Protein AF-A0A7C2GEQ8-F1 (afdb_monomer_lite)

Structure (mmCIF, N/CA/C/O backbone):
data_AF-A0A7C2GEQ8-F1
#
_entry.id   AF-A0A7C2GEQ8-F1
#
loop_
_atom_site.group_PDB
_atom_site.id
_atom_site.type_symbol
_atom_site.label_atom_id
_atom_site.label_alt_id
_atom_site.label_comp_id
_atom_site.label_asym_id
_atom_site.label_entity_id
_atom_site.label_seq_id
_atom_site.pdbx_PDB_ins_code
_atom_site.Cartn_x
_atom_site.Cartn_y
_atom_site.Cartn_z
_atom_site.occupancy
_atom_site.B_iso_or_equiv
_atom_site.auth_seq_id
_atom_site.auth_comp_id
_atom_site.auth_asym_id
_atom_site.auth_atom_id
_atom_site.pdbx_PDB_model_num
ATOM 1 N N . SER A 1 1 ? -6.377 5.527 56.719 1.00 29.73 1 SER A N 1
ATOM 2 C CA . SER A 1 1 ? -6.285 4.102 56.349 1.00 29.73 1 SER A CA 1
ATOM 3 C C . SER A 1 1 ? -7.324 3.846 55.276 1.00 29.73 1 SER A C 1
ATOM 5 O O . SER A 1 1 ? -8.479 4.197 55.470 1.00 29.73 1 SER A O 1
ATOM 7 N N . VAL A 1 2 ? -6.921 3.350 54.106 1.00 28.19 2 VAL A N 1
ATOM 8 C CA . VAL A 1 2 ? -7.856 3.109 52.996 1.00 28.19 2 VAL A CA 1
ATOM 9 C C . VAL A 1 2 ? -8.656 1.853 53.342 1.00 28.19 2 VAL A C 1
ATOM 11 O O . VAL A 1 2 ? -8.128 0.747 53.264 1.00 28.19 2 VAL A O 1
ATOM 14 N N . GLN A 1 3 ? -9.886 2.026 53.834 1.00 34.47 3 GLN A N 1
ATOM 15 C CA . GLN A 1 3 ? -10.832 0.924 54.009 1.00 34.47 3 GLN A CA 1
ATOM 16 C C . GLN A 1 3 ? -11.171 0.387 52.615 1.00 34.47 3 GLN A C 1
ATOM 18 O O . GLN A 1 3 ? -11.812 1.074 51.825 1.00 34.47 3 GLN A O 1
ATOM 23 N N . GLY A 1 4 ? -10.653 -0.797 52.286 1.00 43.59 4 GLY A N 1
ATOM 24 C CA . GLY A 1 4 ? -10.960 -1.487 51.037 1.00 43.59 4 GLY A CA 1
ATOM 25 C C . GLY A 1 4 ? -12.415 -1.964 50.978 1.00 43.59 4 GLY A C 1
ATOM 26 O O . GLY A 1 4 ? -13.119 -1.974 51.988 1.00 43.59 4 GLY A O 1
ATOM 27 N N . SER A 1 5 ? -12.841 -2.360 49.774 1.00 54.19 5 SER A N 1
ATOM 28 C CA . SER A 1 5 ? -14.108 -3.058 49.486 1.00 54.19 5 SER A CA 1
ATOM 29 C C . SER A 1 5 ? -14.423 -4.129 50.542 1.00 54.19 5 SER A C 1
ATOM 31 O O . SER A 1 5 ? -13.513 -4.765 51.067 1.00 54.19 5 SER A O 1
ATOM 33 N N . ILE A 1 6 ? -15.700 -4.420 50.823 1.00 53.69 6 ILE A N 1
ATOM 34 C CA . ILE A 1 6 ? -16.079 -5.515 51.745 1.00 53.69 6 ILE A CA 1
ATOM 35 C C . ILE A 1 6 ? -15.462 -6.871 51.330 1.00 53.69 6 ILE A C 1
ATOM 37 O O . ILE A 1 6 ? -15.249 -7.745 52.166 1.00 53.69 6 ILE A O 1
ATOM 41 N N . LEU A 1 7 ? -15.087 -7.016 50.051 1.00 53.94 7 LEU A N 1
ATOM 42 C CA . LEU A 1 7 ? -14.403 -8.181 49.482 1.00 53.94 7 LEU A CA 1
ATOM 43 C C . LEU A 1 7 ? -12.865 -8.128 49.599 1.00 53.94 7 LEU A C 1
ATOM 45 O O . LEU A 1 7 ? -12.182 -9.035 49.117 1.00 53.94 7 LEU A O 1
ATOM 49 N N . SER A 1 8 ? -12.278 -7.092 50.209 1.00 49.22 8 SER A N 1
ATOM 50 C CA . SER A 1 8 ? -10.845 -7.047 50.545 1.00 49.22 8 SER A CA 1
ATOM 51 C C . SER A 1 8 ? -10.506 -7.855 51.803 1.00 49.22 8 SER A C 1
ATOM 53 O O . SER A 1 8 ? -9.335 -8.122 52.052 1.00 49.22 8 SER A O 1
ATOM 55 N N . GLY A 1 9 ? -11.519 -8.264 52.577 1.00 44.94 9 GLY A N 1
ATOM 56 C CA . GLY A 1 9 ? -11.391 -9.093 53.780 1.00 44.94 9 GLY A CA 1
ATOM 57 C C . GLY A 1 9 ? -11.505 -10.606 53.550 1.00 44.94 9 GLY A C 1
ATOM 58 O O . GLY A 1 9 ? -11.618 -11.342 54.525 1.00 44.94 9 GLY A O 1
ATOM 59 N N . ILE A 1 10 ? -11.510 -11.085 52.297 1.00 48.72 10 ILE A N 1
ATOM 60 C CA . ILE A 1 10 ? -11.535 -12.528 51.990 1.00 48.72 10 ILE A CA 1
ATOM 61 C C . ILE A 1 10 ? -10.206 -13.145 52.438 1.00 48.72 10 ILE A C 1
ATOM 63 O O . ILE A 1 10 ? -9.141 -12.776 51.923 1.00 48.72 10 ILE A O 1
ATOM 67 N N . SER A 1 11 ? -10.269 -14.076 53.396 1.00 41.53 11 SER A N 1
ATOM 68 C CA . SER A 1 11 ? -9.083 -14.756 53.910 1.00 41.53 11 SER A CA 1
ATOM 69 C C . SER A 1 11 ? -8.401 -15.562 52.791 1.00 41.53 11 SER A C 1
ATOM 71 O O . SER A 1 11 ? -9.072 -16.008 51.858 1.00 41.53 11 SER A O 1
ATOM 73 N N . PRO A 1 12 ? -7.074 -15.778 52.840 1.00 40.84 12 PRO A N 1
ATOM 74 C CA . PRO A 1 12 ? -6.384 -16.612 51.856 1.00 40.84 12 PRO A CA 1
ATOM 75 C C . PRO A 1 12 ? -6.980 -18.021 51.699 1.00 40.84 12 PRO A C 1
ATOM 77 O O . PRO A 1 12 ? -6.939 -18.553 50.598 1.00 40.84 12 PRO A O 1
ATOM 80 N N . ALA A 1 13 ? -7.580 -18.586 52.755 1.00 39.84 13 ALA A N 1
ATOM 81 C CA . ALA A 1 13 ? -8.207 -19.910 52.740 1.00 39.84 13 ALA A CA 1
ATOM 82 C C . ALA A 1 13 ? -9.566 -19.946 52.007 1.00 39.84 13 ALA A C 1
ATOM 84 O O . ALA A 1 13 ? -9.970 -20.993 51.513 1.00 39.84 13 ALA A O 1
ATOM 85 N N . ASP A 1 14 ? -10.255 -18.806 51.884 1.00 45.28 14 ASP A N 1
ATOM 86 C CA . ASP A 1 14 ? -11.559 -18.705 51.210 1.00 45.28 14 ASP A CA 1
ATOM 87 C C . ASP A 1 14 ? -11.434 -18.441 49.695 1.00 45.28 14 ASP A C 1
ATOM 89 O O . ASP A 1 14 ? -12.425 -18.490 48.960 1.00 45.28 14 ASP A O 1
ATOM 93 N N . ARG A 1 15 ? -10.217 -18.158 49.201 1.00 46.97 15 ARG A N 1
ATOM 94 C CA . ARG A 1 15 ? -9.943 -17.864 47.781 1.00 46.97 15 ARG A CA 1
ATOM 95 C C . ARG A 1 15 ? -10.034 -19.089 46.870 1.00 46.97 15 ARG A C 1
ATOM 97 O O . ARG A 1 15 ? -10.269 -18.915 45.679 1.00 46.97 15 ARG A O 1
ATOM 104 N N . ASP A 1 16 ? -9.916 -20.295 47.421 1.00 44.22 16 ASP A N 1
ATOM 105 C CA . ASP A 1 16 ? -9.992 -21.544 46.651 1.00 44.22 16 ASP A CA 1
ATOM 106 C C . ASP A 1 16 ? -11.437 -21.947 46.302 1.00 44.22 16 ASP A C 1
ATOM 108 O O . ASP A 1 16 ? -11.655 -22.785 45.427 1.00 44.22 16 ASP A O 1
ATOM 112 N N . VAL A 1 17 ? -12.442 -21.326 46.938 1.00 54.03 17 VAL A N 1
ATOM 113 C CA . VAL A 1 17 ? -13.866 -21.684 46.770 1.00 54.03 17 VAL A CA 1
ATOM 114 C C . VAL A 1 17 ? -14.716 -20.550 46.176 1.00 54.03 17 VAL A C 1
ATOM 116 O O . VAL A 1 17 ? -15.858 -20.764 45.761 1.00 54.03 17 VAL A O 1
ATOM 119 N N . VAL A 1 18 ? -14.152 -19.341 46.069 1.00 59.91 18 VAL A N 1
ATOM 120 C CA . VAL A 1 18 ? -14.838 -18.130 45.599 1.00 59.91 18 VAL A CA 1
ATOM 121 C C . VAL A 1 18 ? -14.110 -17.540 44.400 1.00 59.91 18 VAL A C 1
ATOM 123 O O . VAL A 1 18 ? -12.957 -17.120 44.493 1.00 59.91 18 VAL A O 1
ATOM 126 N N . LYS A 1 19 ? -14.808 -17.417 43.269 1.00 66.06 19 LYS A N 1
ATOM 127 C CA . LYS A 1 19 ? -14.263 -16.737 42.094 1.00 66.06 19 LYS A CA 1
ATOM 128 C C . LYS A 1 19 ? -14.512 -15.236 42.213 1.00 66.06 19 LYS A C 1
ATOM 130 O O . LYS A 1 19 ? -15.617 -14.766 41.942 1.00 66.06 19 LYS A O 1
ATOM 135 N N . LYS A 1 20 ? -13.482 -14.484 42.612 1.00 70.31 20 LYS A N 1
ATOM 136 C CA . LYS A 1 20 ? -13.493 -13.015 42.566 1.00 70.31 20 LYS A CA 1
ATOM 137 C C . LYS A 1 20 ? -13.178 -12.532 41.149 1.00 70.31 20 LYS A C 1
ATOM 139 O O . LYS A 1 20 ? -12.241 -13.017 40.519 1.00 70.31 20 LYS A O 1
ATOM 144 N N . SER A 1 21 ? -13.935 -11.562 40.658 1.00 70.75 21 SER A N 1
ATOM 145 C CA . SER A 1 21 ? -13.639 -10.844 39.417 1.00 70.75 21 SER A CA 1
ATOM 146 C C . SER A 1 21 ? -14.002 -9.367 39.551 1.00 70.75 21 SER A C 1
ATOM 148 O O . SER A 1 21 ? -14.663 -8.965 40.505 1.00 70.75 21 SER A O 1
ATOM 150 N N . VAL A 1 22 ? -13.513 -8.548 38.629 1.00 75.19 22 VAL A N 1
ATOM 151 C CA . VAL A 1 22 ? -13.848 -7.124 38.537 1.00 75.19 22 VAL A CA 1
ATOM 152 C C . VAL A 1 22 ? -14.702 -6.948 37.293 1.00 75.19 22 VAL A C 1
ATOM 154 O O . VAL A 1 22 ? -14.373 -7.514 36.251 1.00 75.19 22 VAL A O 1
ATOM 157 N N . LEU A 1 23 ? -15.796 -6.198 37.406 1.00 74.50 23 LEU A N 1
ATOM 158 C CA . LEU A 1 23 ? -16.618 -5.838 36.255 1.00 74.50 23 LEU A CA 1
ATOM 159 C C . LEU A 1 23 ? -16.119 -4.506 35.699 1.00 74.50 23 LEU A C 1
ATOM 161 O O . LEU A 1 23 ? -16.121 -3.496 36.400 1.00 74.50 23 LEU A O 1
ATOM 165 N N . SER A 1 24 ? -15.691 -4.515 34.441 1.00 68.62 24 SER A N 1
ATOM 166 C CA . SER A 1 24 ? -15.077 -3.362 33.771 1.00 68.62 24 SER A CA 1
ATOM 167 C C . SER A 1 24 ? -15.992 -2.677 32.756 1.00 68.62 24 SER A C 1
ATOM 169 O O . SER A 1 24 ? -15.616 -1.653 32.190 1.00 68.62 24 SER A O 1
ATOM 171 N N . SER A 1 25 ? -17.187 -3.220 32.515 1.00 67.00 25 SER A N 1
ATOM 172 C CA . SER A 1 25 ? -18.127 -2.718 31.511 1.00 67.00 25 SER A CA 1
ATOM 173 C C . SER A 1 25 ? -19.583 -3.098 31.823 1.00 67.00 25 SER A C 1
ATOM 175 O O . SER A 1 25 ? -19.855 -4.038 32.576 1.00 67.00 25 SER A O 1
ATOM 177 N N . LEU A 1 26 ? -20.541 -2.425 31.164 1.00 71.62 26 LEU A N 1
ATOM 178 C CA . LEU A 1 26 ? -21.963 -2.816 31.187 1.00 71.62 26 LEU A CA 1
ATOM 179 C C . LEU A 1 26 ? -22.174 -4.241 30.659 1.00 71.62 26 LEU A C 1
ATOM 181 O O . LEU A 1 26 ? -23.089 -4.946 31.081 1.00 71.62 26 LEU A O 1
ATOM 185 N N . ALA A 1 27 ? -21.324 -4.676 29.736 1.00 68.62 27 ALA A N 1
ATOM 186 C CA . ALA A 1 27 ? -21.343 -6.021 29.193 1.00 68.62 27 ALA A CA 1
ATOM 187 C C . ALA A 1 27 ? -20.968 -7.082 30.219 1.00 68.62 27 ALA A C 1
ATOM 189 O O . ALA A 1 27 ? -21.652 -8.102 30.325 1.00 68.62 27 ALA A O 1
ATOM 190 N N . ASP A 1 28 ? -19.913 -6.822 30.992 1.00 75.44 28 ASP A N 1
ATOM 191 C CA . ASP A 1 28 ? -19.475 -7.698 32.073 1.00 75.44 28 ASP A CA 1
ATOM 192 C C . ASP A 1 28 ? -20.583 -7.823 33.118 1.00 75.44 28 ASP A C 1
ATOM 194 O O . ASP A 1 28 ? -20.906 -8.933 33.540 1.00 75.44 28 ASP A O 1
ATOM 198 N N . LEU A 1 29 ? -21.226 -6.702 33.470 1.00 81.00 29 LEU A N 1
ATOM 199 C CA . LEU A 1 29 ? -22.374 -6.673 34.375 1.00 81.00 29 LEU A CA 1
ATOM 200 C C . LEU A 1 29 ? -23.554 -7.498 33.843 1.00 81.00 29 LEU A C 1
ATOM 202 O O . LEU A 1 29 ? -24.076 -8.363 34.546 1.00 81.00 29 LEU A O 1
ATOM 206 N N . ARG A 1 30 ? -23.965 -7.277 32.591 1.00 80.94 30 ARG A N 1
ATOM 207 C CA . ARG A 1 30 ? -25.081 -8.012 31.970 1.00 80.94 30 ARG A CA 1
ATOM 208 C C . ARG A 1 30 ? -24.780 -9.500 31.839 1.00 80.94 30 ARG A C 1
ATOM 210 O O . ARG A 1 30 ? -25.666 -10.329 32.055 1.00 80.94 30 ARG A O 1
ATOM 217 N N . SER A 1 31 ? -23.536 -9.846 31.518 1.00 81.25 31 SER A N 1
ATOM 218 C CA . SER A 1 31 ? -23.056 -11.228 31.465 1.00 81.25 31 SER A CA 1
ATOM 219 C C . SER A 1 31 ? -23.041 -11.863 32.851 1.00 81.25 31 SER A C 1
ATOM 221 O O . SER A 1 31 ? -23.440 -13.014 32.999 1.00 81.25 31 SER A O 1
ATOM 223 N N . PHE A 1 32 ? -22.631 -11.115 33.875 1.00 84.75 32 PHE A N 1
ATOM 224 C CA . PHE A 1 32 ? -22.693 -11.542 35.267 1.00 84.75 32 PHE A CA 1
ATOM 225 C C . PHE A 1 32 ? -24.140 -11.809 35.708 1.00 84.75 32 PHE A C 1
ATOM 227 O O . PHE A 1 32 ? -24.411 -12.894 36.219 1.00 84.75 32 PHE A O 1
ATOM 234 N N . TYR A 1 33 ? -25.088 -10.907 35.427 1.00 86.62 33 TYR A N 1
ATOM 235 C CA . TYR A 1 33 ? -26.518 -11.118 35.708 1.00 86.62 33 TYR A CA 1
ATOM 236 C C . TYR A 1 33 ? -27.096 -12.324 34.965 1.00 86.62 33 TYR A C 1
ATOM 238 O O . TYR A 1 33 ? -27.799 -13.139 35.563 1.00 86.62 33 TYR A O 1
ATOM 246 N N . ALA A 1 34 ? -26.744 -12.502 33.688 1.00 81.19 34 ALA A N 1
ATOM 247 C CA . ALA A 1 34 ? -27.205 -13.628 32.877 1.00 81.19 34 ALA A CA 1
ATOM 248 C C . ALA A 1 34 ? -26.836 -15.004 33.457 1.00 81.19 34 ALA A C 1
ATOM 250 O O . ALA A 1 34 ? -27.549 -15.973 33.199 1.00 81.19 34 ALA A O 1
ATOM 251 N N . ARG A 1 35 ? -25.730 -15.095 34.209 1.00 81.62 35 ARG A N 1
ATOM 252 C CA . ARG A 1 35 ? -25.275 -16.340 34.843 1.00 81.62 35 ARG A CA 1
ATOM 253 C C . ARG A 1 35 ? -25.973 -16.645 36.167 1.00 81.62 35 ARG A C 1
ATOM 255 O O . ARG A 1 35 ? -25.896 -17.782 36.623 1.00 81.62 35 ARG A O 1
ATOM 262 N N . GLN A 1 36 ? -26.644 -15.668 36.777 1.00 84.06 36 GLN A N 1
ATOM 263 C CA . GLN A 1 36 ? -27.324 -15.889 38.052 1.00 84.06 36 GLN A CA 1
ATOM 264 C C . GLN A 1 36 ? -28.613 -16.700 37.849 1.00 84.06 36 GLN A C 1
ATOM 266 O O . GLN A 1 36 ? -29.281 -16.541 36.820 1.00 84.06 36 GLN A O 1
ATOM 271 N N . PRO A 1 37 ? -29.018 -17.545 38.814 1.00 81.19 37 PRO A N 1
ATOM 272 C CA . PRO A 1 37 ? -30.235 -18.343 38.686 1.00 81.19 37 PRO A CA 1
ATOM 273 C C . PRO A 1 37 ? -31.484 -17.484 38.433 1.00 81.19 37 PRO A C 1
ATOM 275 O O . PRO A 1 37 ? -31.629 -16.380 38.969 1.00 81.19 37 PRO A O 1
ATOM 278 N N . ARG A 1 38 ? -32.410 -17.975 37.603 1.00 85.00 38 ARG A N 1
ATOM 279 C CA . ARG A 1 38 ? -33.700 -17.298 37.382 1.00 85.00 38 ARG A CA 1
ATOM 280 C C . ARG A 1 38 ? -34.525 -17.305 38.669 1.00 85.00 38 ARG A C 1
ATOM 282 O O . ARG A 1 38 ? -34.469 -18.264 39.427 1.00 85.00 38 ARG A O 1
ATOM 289 N N . GLY A 1 39 ? -35.286 -16.241 38.909 1.00 84.12 39 GLY A N 1
ATOM 290 C CA . GLY A 1 39 ? -36.054 -16.041 40.141 1.00 84.12 39 GLY A CA 1
ATOM 291 C C . GLY A 1 39 ? -35.222 -15.585 41.345 1.00 84.12 39 GLY A C 1
ATOM 292 O O . GLY A 1 39 ? -35.777 -15.438 42.431 1.00 84.12 39 GLY A O 1
ATOM 293 N N . SER A 1 40 ? -33.917 -15.340 41.172 1.00 84.12 40 SER A N 1
ATOM 294 C CA . SER A 1 40 ? -33.049 -14.857 42.250 1.00 84.12 40 SER A CA 1
ATOM 295 C C . SER A 1 40 ? -33.494 -13.497 42.791 1.00 84.12 40 SER A C 1
ATOM 297 O O . SER A 1 40 ? -33.908 -12.626 42.030 1.00 84.12 40 SER A O 1
ATOM 299 N N . THR A 1 41 ? -33.364 -13.291 44.099 1.00 84.88 41 THR A N 1
ATOM 300 C CA . THR A 1 41 ? -33.661 -12.02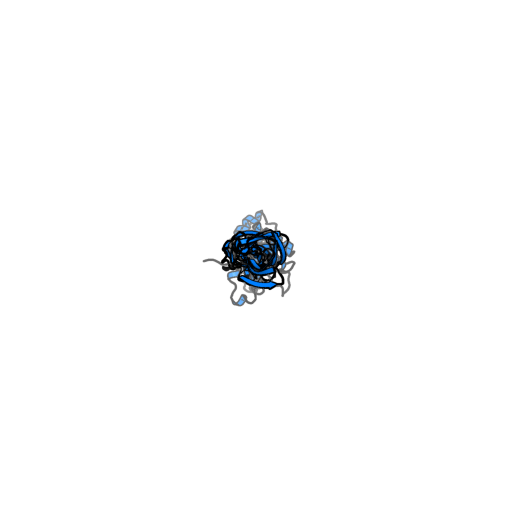0 44.766 1.00 84.88 41 THR A CA 1
ATOM 301 C C . THR A 1 41 ? -32.382 -11.213 44.984 1.00 84.88 41 THR A C 1
ATOM 303 O O . THR A 1 41 ? -31.436 -11.708 45.590 1.00 84.88 41 THR A O 1
ATOM 306 N N . LEU A 1 42 ? -32.354 -9.961 44.532 1.00 87.75 42 LEU A N 1
ATOM 307 C CA . LEU A 1 42 ? -31.216 -9.049 44.667 1.00 87.75 42 LEU A CA 1
ATOM 308 C C . LEU A 1 42 ? -31.445 -8.056 45.811 1.00 87.75 42 LEU A C 1
ATOM 310 O O . LEU A 1 42 ? -32.413 -7.301 45.803 1.00 87.75 42 LEU A O 1
ATOM 314 N N . TRP A 1 43 ? -30.540 -8.032 46.782 1.00 87.12 43 TRP A N 1
ATOM 315 C CA . TRP A 1 43 ? -30.560 -7.105 47.913 1.00 87.12 43 TRP A CA 1
ATOM 316 C C . TRP A 1 43 ? -29.434 -6.089 47.778 1.00 87.12 43 TRP A C 1
ATOM 318 O O . TRP A 1 43 ? -28.270 -6.474 47.790 1.00 87.12 43 TRP A O 1
ATOM 328 N N . PHE A 1 44 ? -29.769 -4.806 47.683 1.00 88.69 44 PHE A N 1
ATOM 329 C CA . PHE A 1 44 ? -28.808 -3.704 47.684 1.00 88.69 44 PHE A CA 1
ATOM 330 C C . PHE A 1 44 ? -28.652 -3.123 49.087 1.00 88.69 44 PHE A C 1
ATOM 332 O O . PHE A 1 44 ? -29.642 -2.731 49.698 1.00 88.69 44 PHE A O 1
ATOM 339 N N . PHE A 1 45 ? -27.415 -2.999 49.558 1.00 87.12 45 PHE A N 1
ATOM 340 C CA . PHE A 1 45 ? -27.038 -2.320 50.795 1.00 87.12 45 PHE A CA 1
ATOM 341 C C . PHE A 1 45 ? -26.255 -1.069 50.417 1.00 87.12 45 PHE A C 1
ATOM 343 O O . PHE A 1 45 ? -25.079 -1.138 50.053 1.00 87.12 45 PHE A O 1
ATOM 350 N N . VAL A 1 46 ? -26.940 0.071 50.433 1.00 88.12 46 VAL A N 1
ATOM 351 C CA . VAL A 1 46 ? -26.445 1.325 49.855 1.00 88.12 46 VAL A CA 1
ATOM 352 C C . VAL A 1 46 ? -26.697 2.501 50.806 1.00 88.12 46 VAL A C 1
ATOM 354 O O . VAL A 1 46 ? -27.682 2.479 51.545 1.00 88.12 46 VAL A O 1
ATOM 357 N N . PRO A 1 47 ? -25.833 3.537 50.814 1.00 86.44 47 PRO A N 1
ATOM 358 C CA . PRO A 1 47 ? -26.074 4.770 51.573 1.00 86.44 47 PRO A CA 1
ATOM 359 C C . PRO A 1 47 ? -27.424 5.413 51.245 1.00 86.44 47 PRO A C 1
ATOM 361 O O . PRO A 1 47 ? -28.114 5.922 52.126 1.00 86.44 47 PRO A O 1
ATOM 364 N N . GLU A 1 48 ? -27.787 5.372 49.967 1.00 86.50 48 GLU A N 1
ATOM 365 C CA . GLU A 1 48 ? -29.025 5.882 49.398 1.00 86.50 48 GLU A CA 1
ATOM 366 C C . GLU A 1 48 ? -29.339 5.122 48.104 1.00 86.50 48 GLU A C 1
ATOM 368 O O . GLU A 1 48 ? -28.442 4.576 47.456 1.00 86.50 48 GLU A O 1
ATOM 373 N N . VAL A 1 49 ? -30.612 5.089 47.711 1.00 86.56 49 VAL A N 1
ATOM 374 C CA . VAL A 1 49 ? -31.038 4.495 46.440 1.00 86.56 49 VAL A CA 1
ATOM 375 C C . VAL A 1 49 ? -30.916 5.544 45.338 1.00 86.56 49 VAL A C 1
ATOM 377 O O . VAL A 1 49 ? -31.787 6.401 45.189 1.00 86.56 49 VAL A O 1
ATOM 380 N N . SER A 1 50 ? -29.837 5.473 44.557 1.00 78.31 50 SER A N 1
ATOM 381 C CA . SER A 1 50 ? -29.610 6.374 43.424 1.00 78.31 50 SER A CA 1
ATOM 382 C C . SER A 1 50 ? -30.393 5.937 42.177 1.00 78.31 50 SER A C 1
ATOM 384 O O . SER A 1 50 ? -30.864 4.800 42.074 1.00 78.31 50 SER A O 1
ATOM 386 N N . VAL A 1 51 ? -30.492 6.824 41.177 1.00 71.12 51 VAL A N 1
ATOM 387 C CA . VAL A 1 51 ? -31.042 6.490 39.844 1.00 71.12 51 VAL A CA 1
ATOM 388 C C . VAL A 1 51 ? -30.297 5.304 39.225 1.00 71.12 51 VAL A C 1
ATOM 390 O O . VAL A 1 51 ? -30.897 4.425 38.604 1.00 71.12 51 VAL A O 1
ATOM 393 N N . TRP A 1 52 ? -28.984 5.246 39.436 1.00 79.88 52 TRP A N 1
ATOM 394 C CA . TRP A 1 52 ? -28.149 4.155 38.962 1.00 79.88 52 TRP A CA 1
ATOM 395 C C . TRP A 1 52 ? -28.462 2.836 39.674 1.00 79.88 52 TRP A C 1
ATOM 397 O O . TRP A 1 52 ? -28.687 1.830 39.007 1.00 79.88 52 TRP A O 1
ATOM 407 N N . THR A 1 53 ? -28.587 2.839 41.004 1.00 80.62 53 THR A N 1
ATOM 408 C CA . THR A 1 53 ? -28.975 1.640 41.764 1.00 80.62 53 THR A CA 1
ATOM 409 C C . THR A 1 53 ? -30.340 1.109 41.311 1.00 80.62 53 THR A C 1
ATOM 411 O O . THR A 1 53 ? -30.519 -0.101 41.170 1.00 80.62 53 THR A O 1
ATOM 414 N N . GLN A 1 54 ? -31.297 1.995 41.007 1.00 78.56 54 GLN A N 1
ATOM 415 C CA . GLN A 1 54 ? -32.578 1.581 40.425 1.00 78.56 54 GLN A CA 1
ATOM 416 C C . GLN A 1 54 ? -32.425 0.986 39.021 1.00 78.56 54 GLN A C 1
ATOM 418 O O . GLN A 1 54 ? -33.084 -0.005 38.714 1.00 78.56 54 GLN A O 1
ATOM 423 N N . THR A 1 55 ? -31.542 1.546 38.191 1.00 78.12 55 THR A N 1
ATOM 424 C CA . THR A 1 55 ? -31.243 1.026 36.846 1.00 78.12 55 THR A CA 1
ATOM 425 C C . THR A 1 55 ? -30.674 -0.390 36.923 1.00 78.12 55 THR A C 1
ATOM 427 O O . THR A 1 55 ? -31.184 -1.290 36.260 1.00 78.12 55 THR A O 1
ATOM 430 N N . LEU A 1 56 ? -29.692 -0.623 37.802 1.00 86.44 56 LEU A N 1
ATOM 431 C CA . LEU A 1 56 ? -29.130 -1.952 38.065 1.00 86.44 56 LEU A CA 1
ATOM 432 C C . LEU A 1 56 ? -30.211 -2.954 38.485 1.00 86.44 56 LEU A C 1
ATOM 434 O O . LEU A 1 56 ? -30.268 -4.076 37.982 1.00 86.44 56 LEU A O 1
ATOM 438 N N . ALA A 1 57 ? -31.098 -2.538 39.389 1.00 86.88 57 ALA A N 1
ATOM 439 C CA . ALA A 1 57 ? -32.174 -3.385 39.876 1.00 86.88 57 ALA A CA 1
ATOM 440 C C . ALA A 1 57 ? -33.196 -3.737 38.781 1.00 86.88 57 ALA A C 1
ATOM 442 O O . ALA A 1 57 ? -33.647 -4.880 38.697 1.00 86.88 57 ALA A O 1
ATOM 443 N N . GLN A 1 58 ? -33.536 -2.774 37.920 1.00 84.81 58 GLN A N 1
ATOM 444 C CA . GLN A 1 58 ? -34.411 -2.989 36.767 1.00 84.81 58 GLN A CA 1
ATOM 445 C C . GLN A 1 58 ? -33.767 -3.916 35.731 1.00 84.81 58 GLN A C 1
ATOM 447 O O . GLN A 1 58 ? -34.435 -4.842 35.269 1.00 84.81 58 GLN A O 1
ATOM 452 N N . GLU A 1 59 ? -32.484 -3.722 35.404 1.00 85.25 59 GLU A N 1
ATOM 453 C CA . GLU A 1 59 ? -31.750 -4.613 34.495 1.00 85.25 59 GLU A CA 1
ATOM 454 C C . GLU A 1 59 ? -31.702 -6.046 35.043 1.00 85.25 59 GLU A C 1
ATOM 456 O O . GLU A 1 59 ? -31.996 -6.998 34.315 1.00 85.25 59 GLU A O 1
ATOM 461 N N . PHE A 1 60 ? -31.406 -6.213 36.336 1.00 88.81 60 PHE A N 1
ATOM 462 C CA . PHE A 1 60 ? -31.411 -7.524 36.981 1.00 88.81 60 PHE A CA 1
ATOM 463 C C . PHE A 1 60 ? -32.798 -8.174 36.945 1.00 88.81 60 PHE A C 1
ATOM 465 O O . PHE A 1 60 ? -32.934 -9.330 36.543 1.00 88.81 60 PHE A O 1
ATOM 472 N N . ARG A 1 61 ? -33.855 -7.434 37.303 1.00 87.44 61 ARG A N 1
ATOM 473 C CA . ARG A 1 61 ? -35.236 -7.932 37.244 1.00 87.44 61 ARG A CA 1
ATOM 474 C C . ARG A 1 61 ? -35.612 -8.358 35.826 1.00 87.44 61 ARG A C 1
ATOM 476 O O . ARG A 1 61 ? -36.160 -9.443 35.651 1.00 87.44 61 ARG A O 1
ATOM 483 N N . ALA A 1 62 ? -35.303 -7.540 34.821 1.00 84.00 62 ALA A N 1
ATOM 484 C CA . ALA A 1 62 ? -35.585 -7.853 33.423 1.00 84.00 62 ALA A CA 1
ATOM 485 C C . ALA A 1 62 ? -34.854 -9.122 32.958 1.00 84.00 62 ALA A C 1
ATOM 487 O O . ALA A 1 62 ? -35.389 -9.890 32.159 1.00 84.00 62 ALA A O 1
ATOM 488 N N . LYS A 1 63 ? -33.643 -9.366 33.473 1.00 83.88 63 LYS A N 1
ATOM 489 C CA . LYS A 1 63 ? -32.815 -10.507 33.077 1.00 83.88 63 LYS A CA 1
ATOM 490 C C . LYS A 1 63 ? -33.149 -11.800 33.823 1.00 83.88 63 LYS A C 1
ATOM 492 O O . LYS A 1 63 ? -33.157 -12.869 33.210 1.00 83.88 63 LYS A O 1
ATOM 497 N N . ASN A 1 64 ? -33.413 -11.714 35.124 1.00 85.00 64 ASN A N 1
ATOM 498 C CA . ASN A 1 64 ? -33.513 -12.867 36.018 1.00 85.00 64 ASN A CA 1
ATOM 499 C C . ASN A 1 64 ? -34.946 -13.140 36.494 1.00 85.00 64 ASN A C 1
ATOM 501 O O . ASN A 1 64 ? -35.221 -14.254 36.937 1.00 85.00 64 ASN A O 1
ATOM 505 N N . GLY A 1 65 ? -35.865 -12.176 36.386 1.00 82.19 65 GLY A N 1
ATOM 506 C CA . GLY A 1 65 ? -37.284 -12.334 36.726 1.00 82.19 65 GLY A CA 1
ATOM 507 C C . GLY A 1 65 ? -37.602 -12.415 38.224 1.00 82.19 65 GLY A C 1
ATOM 508 O O . GLY A 1 65 ? -38.732 -12.737 38.579 1.00 82.19 65 GLY A O 1
ATOM 509 N N . GLY A 1 66 ? -36.625 -12.170 39.104 1.00 81.19 66 GLY A N 1
ATOM 510 C CA . GLY A 1 66 ? -36.821 -12.172 40.557 1.00 81.19 66 GLY A CA 1
ATOM 511 C C . GLY A 1 66 ? -37.073 -10.784 41.153 1.00 81.19 66 GLY A C 1
ATOM 512 O O . GLY A 1 66 ? -37.349 -9.822 40.435 1.00 81.19 66 GLY A O 1
ATOM 513 N N . GLN A 1 67 ? -37.016 -10.687 42.483 1.00 85.38 67 GLN A N 1
ATOM 514 C CA . GLN A 1 67 ? -37.319 -9.458 43.226 1.00 85.38 67 GLN A CA 1
ATOM 515 C C . GLN A 1 67 ? -36.053 -8.673 43.585 1.00 85.38 67 GLN A C 1
ATOM 517 O O . GLN A 1 67 ? -35.004 -9.255 43.840 1.00 85.38 67 GLN A O 1
ATOM 522 N N . GLU A 1 68 ? -36.162 -7.353 43.679 1.00 89.06 68 GLU A N 1
ATOM 523 C CA . GLU A 1 68 ? -35.143 -6.481 44.255 1.00 89.06 68 GLU A CA 1
ATOM 524 C C . GLU A 1 68 ? -35.589 -5.904 45.602 1.00 89.06 68 GLU A C 1
ATOM 526 O O . GLU A 1 68 ? -36.767 -5.593 45.810 1.00 89.06 68 GLU A O 1
ATOM 531 N N . ARG A 1 69 ? -34.633 -5.728 46.511 1.00 89.25 69 ARG A N 1
ATOM 532 C CA . ARG A 1 69 ? -34.812 -5.101 47.821 1.00 89.25 69 ARG A CA 1
ATOM 533 C C . ARG A 1 69 ? -33.711 -4.069 48.038 1.00 89.25 69 ARG A C 1
ATOM 535 O O . ARG A 1 69 ? -32.567 -4.293 47.649 1.00 89.25 69 ARG A O 1
ATOM 542 N N . PHE A 1 70 ? -34.054 -2.957 48.674 1.00 90.69 70 PHE A N 1
ATOM 543 C CA . PHE A 1 70 ? -33.123 -1.882 49.003 1.00 90.69 70 PHE A CA 1
ATOM 544 C C . PHE A 1 70 ? -33.037 -1.727 50.513 1.00 90.69 70 PHE A C 1
ATOM 546 O O . PHE A 1 70 ? -34.059 -1.612 51.187 1.00 90.69 70 PHE A O 1
ATOM 553 N N . VAL A 1 71 ? -31.818 -1.707 51.032 1.00 88.69 71 VAL A N 1
ATOM 554 C CA . VAL A 1 71 ? -31.512 -1.546 52.445 1.00 88.69 71 VAL A CA 1
ATOM 555 C C . VAL A 1 71 ? -30.685 -0.280 52.614 1.00 88.69 71 VAL A C 1
ATOM 557 O O . VAL A 1 71 ? -29.583 -0.180 52.072 1.00 88.69 71 VAL A O 1
ATOM 560 N N . VAL A 1 72 ? -31.220 0.673 53.375 1.00 88.06 72 VAL A N 1
ATOM 561 C CA . VAL A 1 72 ? -30.588 1.972 53.648 1.00 88.06 72 VAL A CA 1
ATOM 562 C C . VAL A 1 72 ? -30.331 2.153 55.149 1.00 88.06 72 VAL A C 1
ATOM 564 O O . VAL A 1 72 ? -31.031 1.538 55.960 1.00 88.06 72 VAL A O 1
ATOM 567 N N . PRO A 1 73 ? -29.333 2.959 55.550 1.00 88.06 73 PRO A N 1
ATOM 568 C CA . PRO A 1 73 ? -29.084 3.273 56.956 1.00 88.06 73 PRO A CA 1
ATOM 569 C C . PRO A 1 73 ? -30.208 4.116 57.581 1.00 88.06 73 PRO A C 1
ATOM 571 O O . PRO A 1 73 ? -30.957 4.793 56.876 1.00 88.06 73 PRO A O 1
ATOM 574 N N . GLU A 1 74 ? -30.315 4.098 58.913 1.00 87.56 74 GLU A N 1
ATOM 575 C CA . GLU A 1 74 ? -31.339 4.809 59.694 1.00 87.56 74 GLU A CA 1
ATOM 576 C C . GLU A 1 74 ? -31.377 6.313 59.388 1.00 87.56 74 GLU A C 1
ATOM 578 O O . GLU A 1 74 ? -32.460 6.892 59.255 1.00 87.56 74 GLU A O 1
ATOM 583 N N . GLY A 1 75 ? -30.205 6.938 59.208 1.00 86.00 75 GLY A N 1
ATOM 584 C CA . GLY A 1 75 ? -30.098 8.354 58.858 1.00 86.00 75 GLY A CA 1
ATOM 585 C C . GLY A 1 75 ? -30.796 8.694 57.537 1.00 86.00 75 GLY A C 1
ATOM 586 O O . GLY A 1 75 ? -31.476 9.716 57.444 1.00 86.00 75 GLY A O 1
ATOM 587 N N . THR A 1 76 ? -30.704 7.803 56.546 1.00 87.62 76 THR A N 1
ATOM 588 C CA . THR A 1 76 ? -31.388 7.931 55.249 1.00 87.62 76 THR A CA 1
ATOM 589 C C . THR A 1 76 ? -32.855 7.497 55.342 1.00 87.62 76 THR A C 1
ATOM 591 O O . THR A 1 76 ? -33.731 8.119 54.746 1.00 87.62 76 THR A O 1
ATOM 594 N N . ALA A 1 77 ? -33.166 6.461 56.125 1.00 86.56 77 ALA A N 1
ATOM 595 C CA . ALA A 1 77 ? -34.521 5.922 56.256 1.00 86.56 77 ALA A CA 1
ATOM 596 C C . ALA A 1 77 ? -35.548 6.965 56.725 1.00 86.56 77 ALA A C 1
ATOM 598 O O . ALA A 1 77 ? -36.696 6.951 56.277 1.00 86.56 77 ALA A O 1
ATOM 599 N N . ARG A 1 78 ? -35.132 7.914 57.574 1.00 85.69 78 ARG A N 1
ATOM 600 C CA . ARG A 1 78 ? -36.005 8.988 58.070 1.00 85.69 78 ARG A CA 1
ATOM 601 C C . ARG A 1 78 ? -36.605 9.836 56.947 1.00 85.69 78 ARG A C 1
ATOM 603 O O . ARG A 1 78 ? -37.789 10.158 57.012 1.00 85.69 78 ARG A O 1
ATOM 610 N N . SER A 1 79 ? -35.826 10.180 55.918 1.00 85.25 79 SER A N 1
ATOM 611 C CA . SER A 1 79 ? -36.342 10.928 54.761 1.00 85.25 79 SER A CA 1
ATOM 612 C C . SER A 1 79 ? -37.174 10.045 53.826 1.00 85.25 79 SER A C 1
ATOM 614 O O . SER A 1 79 ? -38.023 10.547 53.094 1.00 85.25 79 SER A O 1
ATOM 616 N N . TYR A 1 80 ? -36.985 8.725 53.878 1.00 88.00 80 TYR A N 1
ATOM 617 C CA . TYR A 1 80 ? -37.706 7.766 53.041 1.00 88.00 80 TYR A CA 1
ATOM 618 C C . TYR A 1 80 ? -39.095 7.423 53.600 1.00 88.00 80 TYR A C 1
ATOM 620 O O . TYR A 1 80 ? -39.946 6.965 52.840 1.00 88.00 80 TYR A O 1
ATOM 628 N N . CYS A 1 81 ? -39.378 7.690 54.882 1.00 86.50 81 CYS A N 1
ATOM 629 C CA . CYS A 1 81 ? -40.702 7.464 55.477 1.00 86.50 81 CYS A CA 1
ATOM 630 C C . CYS A 1 81 ? -41.839 8.236 54.782 1.00 86.50 81 CYS A C 1
ATOM 632 O O . CYS A 1 81 ? -42.961 7.741 54.722 1.00 86.50 81 CYS A O 1
ATOM 634 N N . SER A 1 82 ? -41.580 9.415 54.215 1.00 82.69 82 SER A N 1
ATOM 635 C CA . SER A 1 82 ? -42.599 10.159 53.458 1.00 82.69 82 SER A CA 1
ATOM 636 C C . SER A 1 82 ? -42.740 9.687 52.006 1.00 82.69 82 SER A C 1
ATOM 638 O O . SER A 1 82 ? -43.798 9.863 51.409 1.00 82.69 82 SER A O 1
ATOM 640 N N . LEU A 1 83 ? -41.692 9.081 51.438 1.00 77.50 83 LEU A N 1
ATOM 641 C CA . LEU A 1 83 ? -41.597 8.773 50.006 1.00 77.50 83 LEU A CA 1
ATOM 642 C C . LEU A 1 83 ? -41.880 7.301 49.679 1.00 77.50 83 LEU A C 1
ATOM 644 O O . LEU A 1 83 ? -42.530 6.999 48.683 1.00 77.50 83 LEU A O 1
ATOM 648 N N . TYR A 1 84 ? -41.394 6.381 50.514 1.00 84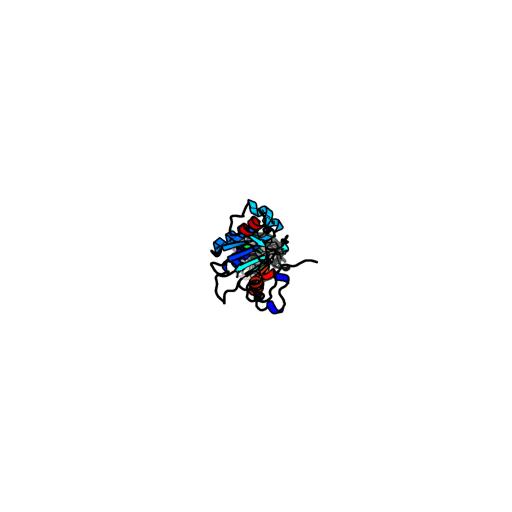.19 84 TYR A N 1
ATOM 649 C CA . TYR A 1 84 ? -41.308 4.952 50.200 1.00 84.19 84 TYR A CA 1
ATOM 650 C C . TYR A 1 84 ? -41.896 4.045 51.283 1.00 84.19 84 TYR A C 1
ATOM 652 O O . TYR A 1 84 ? -41.801 2.827 51.175 1.00 84.19 84 TYR A O 1
ATOM 660 N N . ARG A 1 85 ? -42.535 4.596 52.324 1.00 82.06 85 ARG A N 1
ATOM 661 C CA . ARG A 1 85 ? -43.086 3.814 53.451 1.00 82.06 85 ARG A CA 1
ATOM 662 C C . ARG A 1 85 ? -44.020 2.683 53.027 1.00 82.06 85 ARG A C 1
ATOM 664 O O . ARG A 1 85 ? -44.052 1.647 53.684 1.00 82.06 85 ARG A O 1
ATOM 671 N N . SER A 1 86 ? -44.778 2.874 51.952 1.00 84.44 86 SER A N 1
ATOM 672 C CA . SER A 1 86 ? -45.706 1.862 51.430 1.00 84.44 86 SER A CA 1
ATOM 673 C C . SER A 1 86 ? -45.043 0.861 50.473 1.00 84.44 86 SER A C 1
ATOM 675 O O . SER A 1 86 ? -45.676 -0.121 50.090 1.00 84.44 86 SER A O 1
ATOM 677 N N . ASP A 1 87 ? -43.787 1.082 50.074 1.00 86.94 87 ASP A N 1
ATOM 678 C CA . ASP A 1 87 ? -43.058 0.208 49.158 1.00 86.94 87 ASP A CA 1
ATOM 679 C C . ASP A 1 87 ? -42.327 -0.900 49.933 1.00 86.94 87 ASP A C 1
ATOM 681 O O . ASP A 1 87 ? -41.334 -0.678 50.626 1.00 86.94 87 ASP A O 1
ATOM 685 N N . SER A 1 88 ? -42.810 -2.134 49.769 1.00 85.62 88 SER A N 1
ATOM 686 C CA . SER A 1 88 ? -42.255 -3.328 50.422 1.00 85.62 88 SER A CA 1
ATOM 687 C C . SER A 1 88 ? -40.800 -3.646 50.050 1.00 85.62 88 SER A C 1
ATOM 689 O O . SER A 1 88 ? -40.193 -4.536 50.644 1.00 85.62 88 SER A O 1
ATOM 691 N N . ARG A 1 89 ? -40.222 -2.995 49.033 1.00 88.75 89 ARG A N 1
ATOM 692 C CA . ARG A 1 89 ? -38.820 -3.202 48.645 1.00 88.75 89 ARG A CA 1
ATOM 693 C C . ARG A 1 89 ? -37.847 -2.568 49.633 1.00 88.75 89 ARG A C 1
ATOM 695 O O . ARG A 1 89 ? -36.720 -3.051 49.735 1.00 88.75 89 ARG A O 1
ATOM 702 N N . PHE A 1 90 ? -38.264 -1.541 50.369 1.00 89.38 90 PHE A N 1
ATOM 703 C CA . PHE A 1 90 ? -37.377 -0.754 51.221 1.00 89.38 90 PHE A CA 1
ATOM 704 C C . PHE A 1 90 ? -37.293 -1.300 52.646 1.00 89.38 90 PHE A C 1
ATOM 706 O O . PHE A 1 90 ? -38.299 -1.576 53.300 1.00 89.38 90 PHE A O 1
ATOM 713 N N . HIS A 1 91 ? -36.061 -1.418 53.126 1.00 89.12 91 HIS A N 1
ATOM 714 C CA . HIS A 1 91 ? -35.697 -1.910 54.445 1.00 89.12 91 HIS A CA 1
ATOM 715 C C . HIS A 1 91 ? -34.665 -0.975 55.080 1.00 89.12 91 HIS A C 1
ATOM 717 O O . HIS A 1 91 ? -33.956 -0.240 54.389 1.00 89.12 91 HIS A O 1
ATOM 723 N N . VAL A 1 92 ? -34.575 -1.023 56.403 1.00 84.19 92 VAL A N 1
ATOM 724 C CA . VAL A 1 92 ? -33.689 -0.178 57.202 1.00 84.19 92 VAL A CA 1
ATOM 725 C C . VAL A 1 92 ? -32.698 -1.052 57.949 1.00 84.19 92 VAL A C 1
ATOM 727 O O . VAL A 1 92 ? -33.107 -1.980 58.650 1.00 84.19 92 VAL A O 1
ATOM 730 N N . MET A 1 93 ? -31.406 -0.763 57.792 1.00 82.44 93 MET A N 1
ATOM 731 C CA . MET A 1 93 ? -30.352 -1.388 58.595 1.00 82.44 93 MET A CA 1
ATOM 732 C C . MET A 1 93 ? -30.149 -0.626 59.910 1.00 82.44 93 MET A C 1
ATOM 734 O O . MET A 1 93 ? -30.239 0.602 59.903 1.00 82.44 93 MET A O 1
ATOM 738 N N . PRO A 1 94 ? -29.806 -1.311 61.016 1.00 75.62 94 PRO A N 1
ATOM 739 C CA . PRO A 1 94 ? -29.552 -0.697 62.320 1.00 75.62 94 PRO A CA 1
ATOM 740 C C . PRO A 1 94 ? -28.163 -0.034 62.362 1.00 75.62 94 PRO A C 1
ATOM 742 O O . PRO A 1 94 ? -27.292 -0.398 63.151 1.00 75.62 94 PRO A O 1
ATOM 745 N N . ARG A 1 95 ? -27.920 0.902 61.442 1.00 75.94 95 ARG A N 1
ATOM 746 C CA . ARG A 1 95 ? -26.717 1.735 61.353 1.00 75.94 95 ARG A CA 1
ATOM 747 C C . ARG A 1 95 ? -27.112 3.125 60.893 1.00 75.94 95 ARG A C 1
ATOM 749 O O . ARG A 1 95 ? -27.900 3.244 59.963 1.00 75.94 95 ARG A O 1
ATOM 756 N N . ASP A 1 96 ? -26.512 4.153 61.479 1.00 79.12 96 ASP A N 1
ATOM 757 C CA . ASP A 1 96 ? -26.833 5.542 61.137 1.00 79.12 96 ASP A CA 1
ATOM 758 C C . ASP A 1 96 ? -26.369 5.940 59.734 1.00 79.12 96 ASP A C 1
ATOM 760 O O . ASP A 1 96 ? -27.056 6.701 59.052 1.00 79.12 96 ASP A O 1
ATOM 764 N N . THR A 1 97 ? -25.224 5.416 59.282 1.00 80.12 97 THR A N 1
ATOM 765 C CA . THR A 1 97 ? -24.623 5.725 57.978 1.00 80.12 97 THR A CA 1
ATOM 766 C C . THR A 1 97 ? -23.938 4.503 57.355 1.00 80.12 97 THR A C 1
ATOM 768 O O . THR A 1 97 ? -23.618 3.522 58.031 1.00 80.12 97 THR A O 1
ATOM 771 N N . LEU A 1 98 ? -23.712 4.570 56.042 1.00 79.88 98 LEU A N 1
ATOM 772 C CA . LEU A 1 98 ? -22.919 3.625 55.253 1.00 79.88 98 LEU A CA 1
ATOM 773 C C . LEU A 1 98 ? -22.106 4.443 54.240 1.00 79.88 98 LEU A C 1
ATOM 775 O O . LEU A 1 98 ? -22.666 5.354 53.638 1.00 79.88 98 LEU A O 1
ATOM 779 N N . SER A 1 99 ? -20.811 4.175 54.044 1.00 78.62 99 SER A N 1
ATOM 780 C CA . SER A 1 99 ? -20.051 4.871 52.990 1.00 78.62 99 SER A CA 1
ATOM 781 C C . SER A 1 99 ? -20.290 4.231 51.617 1.00 78.62 99 SER A C 1
ATOM 783 O O . SER A 1 99 ? -20.649 3.055 51.525 1.00 78.62 99 SER A O 1
ATOM 785 N N . LYS A 1 100 ? -20.084 4.981 50.525 1.00 80.69 100 LYS A N 1
ATOM 786 C CA . LYS A 1 100 ? -20.276 4.457 49.158 1.00 80.69 100 LYS A CA 1
ATOM 787 C C . LYS A 1 100 ? -19.333 3.294 48.850 1.00 80.69 100 LYS A C 1
ATOM 789 O O . LYS A 1 100 ? -19.727 2.340 48.192 1.00 80.69 100 LYS A O 1
ATOM 794 N N . GLU A 1 101 ? -18.110 3.333 49.361 1.00 75.75 101 GLU A N 1
ATOM 795 C CA . GLU A 1 101 ? -17.091 2.291 49.182 1.00 75.75 101 GLU A CA 1
ATOM 796 C C . GLU A 1 101 ? -17.460 0.989 49.906 1.00 75.75 101 GLU A C 1
ATOM 798 O O . GLU A 1 101 ? -17.032 -0.091 49.504 1.00 75.75 101 GLU A O 1
ATOM 803 N N . GLN A 1 102 ? -18.276 1.096 50.958 1.00 74.62 102 GLN A N 1
ATOM 804 C CA . GLN A 1 102 ? -18.816 -0.025 51.722 1.00 74.62 102 GLN A CA 1
ATOM 805 C C . GLN A 1 102 ? -20.146 -0.538 51.161 1.00 74.62 102 GLN A C 1
ATOM 807 O O . GLN A 1 102 ? -20.694 -1.496 51.706 1.00 74.62 102 GLN A O 1
ATOM 812 N N . ALA A 1 103 ? -20.676 0.075 50.096 1.00 81.44 103 ALA A N 1
ATOM 813 C CA . ALA A 1 103 ? -21.877 -0.413 49.442 1.00 81.44 103 ALA A CA 1
ATOM 814 C C . ALA A 1 103 ? -21.634 -1.811 48.865 1.00 81.44 103 ALA A C 1
ATOM 816 O O . ALA A 1 103 ? -20.592 -2.099 48.264 1.00 81.44 103 ALA A O 1
ATOM 817 N N . PHE A 1 104 ? -22.617 -2.684 49.037 1.00 84.06 104 PHE A N 1
ATOM 818 C CA . PHE A 1 104 ? -22.576 -4.033 48.495 1.00 84.06 104 PHE A CA 1
ATOM 819 C C . PHE A 1 104 ? -23.978 -4.501 48.130 1.00 84.06 104 PHE A C 1
ATOM 821 O O . PHE A 1 104 ? -24.984 -3.945 48.566 1.00 84.06 104 PHE A O 1
ATOM 828 N N . ALA A 1 105 ? -24.056 -5.526 47.299 1.00 85.38 105 ALA A N 1
ATOM 829 C CA . ALA A 1 105 ? -25.305 -6.128 46.897 1.00 85.38 105 ALA A CA 1
ATOM 830 C C . ALA A 1 105 ? -25.168 -7.647 46.845 1.00 85.38 105 ALA A C 1
ATOM 832 O O . ALA A 1 105 ? -24.112 -8.173 46.499 1.00 85.38 105 ALA A O 1
ATOM 833 N N . VAL A 1 106 ? -26.232 -8.352 47.212 1.00 81.56 106 VAL A N 1
ATOM 834 C CA . VAL A 1 106 ? -26.238 -9.807 47.380 1.00 81.56 106 VAL A CA 1
ATOM 835 C C . VAL A 1 106 ? -27.351 -10.414 46.542 1.00 81.56 106 VAL A C 1
ATOM 837 O O . VAL A 1 106 ? -28.491 -9.959 46.599 1.00 81.56 106 VAL A O 1
ATOM 840 N N . ILE A 1 107 ? -27.022 -11.448 45.774 1.00 83.62 107 ILE A N 1
ATOM 841 C CA . ILE A 1 107 ? -27.947 -12.168 44.901 1.00 83.62 107 ILE A CA 1
ATOM 842 C C . ILE A 1 107 ? -28.248 -13.528 45.526 1.00 83.62 107 ILE A C 1
ATOM 844 O O . ILE A 1 107 ? -27.368 -14.385 45.629 1.00 83.62 107 ILE A O 1
ATOM 848 N N . TYR A 1 108 ? -29.504 -13.709 45.931 1.00 78.19 108 TYR A N 1
ATOM 849 C CA . TYR A 1 108 ? -30.021 -14.930 46.536 1.00 78.19 108 TYR A CA 1
ATOM 850 C C . TYR A 1 108 ? -30.735 -15.788 45.496 1.00 78.19 108 TYR A C 1
ATOM 852 O O . TYR A 1 108 ? -31.770 -15.354 44.989 1.00 78.19 108 TYR A O 1
ATOM 860 N N . PRO A 1 109 ? -30.257 -17.003 45.203 1.00 76.12 109 PRO A N 1
ATOM 861 C CA . PRO A 1 109 ? -31.008 -17.935 44.377 1.00 76.12 109 PRO A CA 1
ATOM 862 C C . PRO A 1 109 ? -32.310 -18.394 45.061 1.00 76.12 109 PRO A C 1
ATOM 864 O O . PRO A 1 109 ? -32.384 -18.401 46.293 1.00 76.12 109 PRO A O 1
ATOM 867 N N . PRO A 1 110 ? -33.346 -18.792 44.297 1.00 72.19 110 PRO A N 1
ATOM 868 C CA . PRO A 1 110 ? -34.508 -19.471 44.867 1.00 72.19 110 PRO A CA 1
ATOM 869 C C . PRO A 1 110 ? -34.081 -20.795 45.528 1.00 72.19 110 PRO A C 1
ATOM 871 O O . PRO A 1 110 ? -33.167 -21.468 45.059 1.00 72.19 110 PRO A O 1
ATOM 874 N N . SER A 1 111 ? -34.726 -21.148 46.643 1.00 62.22 111 SER A N 1
ATOM 875 C CA . SER A 1 111 ? -34.292 -22.183 47.598 1.00 62.22 111 SER A CA 1
ATOM 876 C C . SER A 1 111 ? -33.864 -23.522 46.969 1.00 62.22 111 SER A C 1
ATOM 878 O O . SER A 1 111 ? -34.663 -24.168 46.289 1.00 62.22 111 SER A O 1
ATOM 880 N N . GLY A 1 112 ? -32.634 -23.957 47.283 1.00 55.56 112 GLY A N 1
ATOM 881 C CA . GLY A 1 112 ? -32.072 -25.290 47.030 1.00 55.56 112 GLY A CA 1
ATOM 882 C C . GLY A 1 112 ? -30.590 -25.366 47.439 1.00 55.56 112 GLY A C 1
ATOM 883 O O . GLY A 1 112 ? -29.817 -24.480 47.082 1.00 55.56 112 GLY A O 1
ATOM 884 N N . ASP A 1 113 ? -30.189 -26.422 48.158 1.00 45.22 113 ASP A N 1
ATOM 885 C CA . ASP A 1 113 ? -28.901 -26.563 48.887 1.00 45.22 113 ASP A CA 1
ATOM 886 C C . ASP A 1 113 ? -27.619 -26.596 48.022 1.00 45.22 113 ASP A C 1
ATOM 888 O O . ASP A 1 113 ? -26.532 -26.889 48.510 1.00 45.22 113 ASP A O 1
ATOM 892 N N . THR A 1 114 ? -27.717 -26.315 46.722 1.00 54.34 114 THR A N 1
ATOM 893 C CA . THR A 1 114 ? -26.606 -26.434 45.759 1.00 54.34 114 THR A CA 1
ATOM 894 C C . THR A 1 114 ? -26.381 -25.188 44.900 1.00 54.34 114 THR A C 1
ATOM 896 O O . THR A 1 114 ? -25.458 -25.167 44.080 1.00 54.34 114 THR A O 1
ATOM 899 N N . GLN A 1 115 ? -27.196 -24.137 45.046 1.00 59.09 115 GLN A N 1
ATOM 900 C CA . GLN A 1 115 ? -27.108 -22.968 44.168 1.00 59.09 115 GLN A CA 1
ATOM 901 C C . GLN A 1 115 ? -26.137 -21.915 44.716 1.00 59.09 115 GLN A C 1
ATOM 903 O O . GLN A 1 115 ? -26.333 -21.347 45.788 1.00 59.09 115 GLN A O 1
ATOM 908 N N . LYS A 1 116 ? -25.083 -21.636 43.941 1.00 65.38 116 LYS A N 1
ATOM 909 C CA . LYS A 1 116 ? -24.084 -20.602 44.236 1.00 65.38 116 LYS A CA 1
ATOM 910 C C . LYS A 1 116 ? -24.744 -19.222 44.166 1.00 65.38 116 LYS A C 1
ATOM 912 O O . LYS A 1 116 ? -25.231 -18.835 43.107 1.00 65.38 116 LYS A O 1
ATOM 917 N N . GLY A 1 117 ? -24.757 -18.488 45.277 1.00 73.31 117 GLY A N 1
ATOM 918 C CA . GLY A 1 117 ? -25.105 -17.066 45.277 1.00 73.31 117 GLY A CA 1
ATOM 919 C C . GLY A 1 117 ? -23.958 -16.198 44.754 1.00 73.31 117 GLY A C 1
ATOM 920 O O . GLY A 1 117 ? -22.848 -16.687 44.506 1.00 73.31 117 GLY A O 1
ATOM 921 N N . ALA A 1 118 ? -24.210 -14.893 44.653 1.00 79.69 118 ALA A N 1
ATOM 922 C CA . ALA A 1 118 ? -23.190 -13.924 44.270 1.00 79.69 118 ALA A CA 1
ATOM 923 C C . ALA A 1 118 ? -23.261 -12.631 45.091 1.00 79.69 118 ALA A C 1
ATOM 925 O O . ALA A 1 118 ? -24.315 -12.254 45.606 1.00 79.69 118 ALA A O 1
ATOM 926 N N . VAL A 1 119 ? -22.126 -11.942 45.196 1.00 80.06 119 VAL A N 1
ATOM 927 C CA . VAL A 1 119 ? -22.005 -10.626 45.837 1.00 80.06 119 VAL A CA 1
ATOM 928 C C . VAL A 1 119 ? -21.352 -9.656 44.864 1.00 80.06 119 VAL A C 1
ATOM 930 O O . VAL A 1 119 ? -20.403 -10.020 44.176 1.00 80.06 119 VAL A O 1
ATOM 933 N N . MET A 1 120 ? -21.851 -8.424 44.833 1.00 85.44 120 MET A N 1
ATOM 934 C CA . MET A 1 120 ? -21.228 -7.272 44.186 1.00 85.44 120 MET A CA 1
ATOM 935 C C . MET A 1 120 ? -20.825 -6.268 45.266 1.00 85.44 120 MET A C 1
ATOM 937 O O . MET A 1 120 ? -21.562 -6.102 46.236 1.00 85.44 120 MET A O 1
ATOM 941 N N . ALA A 1 121 ? -19.696 -5.584 45.125 1.00 81.62 121 ALA A N 1
ATOM 942 C CA . ALA A 1 121 ? -19.246 -4.606 46.109 1.00 81.62 121 ALA A CA 1
ATOM 943 C C . ALA A 1 121 ? -18.460 -3.451 45.494 1.00 81.62 121 ALA A C 1
ATOM 945 O O . ALA A 1 121 ? -17.714 -3.632 44.529 1.00 81.62 121 ALA A O 1
ATOM 946 N N . GLY A 1 122 ? -18.597 -2.287 46.129 1.00 77.56 122 GLY A N 1
ATOM 947 C CA . GLY A 1 122 ? -17.853 -1.072 45.833 1.00 77.56 122 GLY A CA 1
ATOM 948 C C . GLY A 1 122 ? -18.739 0.095 45.394 1.00 77.56 122 GLY A C 1
ATOM 949 O O . GLY A 1 122 ? -19.950 -0.037 45.189 1.00 77.56 122 GLY A O 1
ATOM 950 N N . ARG A 1 123 ? -18.111 1.268 45.247 1.00 78.38 123 ARG A N 1
ATOM 951 C CA . ARG A 1 123 ? -18.785 2.553 44.968 1.00 78.38 123 ARG A CA 1
ATOM 952 C C . ARG A 1 123 ? -19.684 2.527 43.734 1.00 78.38 123 ARG A C 1
ATOM 954 O O . ARG A 1 123 ? -20.674 3.254 43.698 1.00 78.38 123 ARG A O 1
ATOM 961 N N . TYR A 1 124 ? -19.386 1.678 42.749 1.00 82.62 124 TYR A N 1
ATOM 962 C CA . TYR A 1 124 ? -20.138 1.627 41.494 1.00 82.62 124 TYR A CA 1
ATOM 963 C C . TYR A 1 124 ? -21.473 0.875 41.580 1.00 82.62 124 TYR A C 1
ATOM 965 O O . TYR A 1 124 ? -22.144 0.690 40.570 1.00 82.62 124 TYR A O 1
ATOM 973 N N . LEU A 1 125 ? -21.909 0.477 42.779 1.00 81.94 125 LEU A N 1
ATOM 974 C CA . LEU A 1 125 ? -23.316 0.143 43.043 1.00 81.94 125 LEU A CA 1
ATOM 975 C C . LEU A 1 125 ? -24.195 1.385 43.250 1.00 81.94 125 LEU A C 1
ATOM 977 O O . LEU A 1 125 ? -25.417 1.314 43.105 1.00 81.94 125 LEU A O 1
ATOM 981 N N . VAL A 1 126 ? -23.573 2.512 43.599 1.00 80.50 126 VAL A N 1
ATOM 982 C CA . VAL A 1 126 ? -24.240 3.784 43.908 1.00 80.50 126 VAL A CA 1
ATOM 983 C C . VAL A 1 126 ? -23.961 4.805 42.815 1.00 80.50 126 VAL A C 1
ATOM 985 O O . VAL A 1 126 ? -24.894 5.420 42.298 1.00 80.50 126 VAL A O 1
ATOM 988 N N . ASP A 1 127 ? -22.695 4.936 42.428 1.00 78.00 127 ASP A N 1
ATOM 989 C CA . ASP A 1 127 ? -22.249 5.873 41.406 1.00 78.00 127 ASP A CA 1
ATOM 990 C C . ASP A 1 127 ? -22.182 5.167 40.055 1.00 78.00 127 ASP A C 1
ATOM 992 O O . ASP A 1 127 ? -21.535 4.129 39.928 1.00 78.00 127 ASP A O 1
ATOM 996 N N . ARG A 1 128 ? -22.835 5.724 39.033 1.00 71.62 128 ARG A N 1
ATOM 997 C CA . ARG A 1 128 ? -22.732 5.176 37.680 1.00 71.62 128 ARG A CA 1
ATOM 998 C C 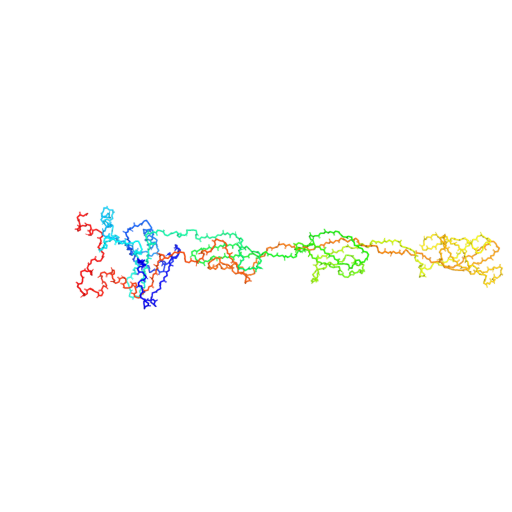. ARG A 1 128 ? -21.268 5.275 37.216 1.00 71.62 128 ARG A C 1
ATOM 1000 O O . ARG A 1 128 ? -20.745 6.387 37.186 1.00 71.62 128 ARG A O 1
ATOM 1007 N N . PRO A 1 129 ? -20.608 4.160 36.863 1.00 70.06 129 PRO A N 1
ATOM 1008 C CA . PRO A 1 129 ? -19.282 4.211 36.259 1.00 70.06 129 PRO A CA 1
ATOM 1009 C C . PRO A 1 129 ? -19.365 4.765 34.828 1.00 70.06 129 PRO A C 1
ATOM 1011 O O . PRO A 1 129 ? -20.369 4.560 34.141 1.00 70.06 129 PRO A O 1
ATOM 1014 N N . ASP A 1 130 ? -18.284 5.386 34.349 1.00 62.47 130 ASP A N 1
ATOM 1015 C CA . ASP A 1 130 ? -18.125 5.848 32.957 1.00 62.47 130 ASP A CA 1
ATOM 1016 C C . ASP A 1 130 ? -17.899 4.670 31.980 1.00 62.47 130 ASP A C 1
ATOM 1018 O O . ASP A 1 130 ? -17.002 4.676 31.137 1.00 62.47 130 ASP A O 1
ATOM 1022 N N . TRP A 1 131 ? -18.688 3.602 32.114 1.00 65.81 131 TRP A N 1
ATOM 1023 C CA . TRP A 1 131 ? -18.675 2.477 31.187 1.00 65.81 131 TRP A CA 1
ATOM 1024 C C . TRP A 1 131 ? -19.241 2.933 29.839 1.00 65.81 131 TRP A C 1
ATOM 1026 O O . TRP A 1 131 ? -20.404 3.329 29.751 1.00 65.81 131 TRP A O 1
ATOM 1036 N N . GLN A 1 132 ? -18.412 2.894 28.792 1.00 51.09 132 GLN A N 1
ATOM 1037 C CA . GLN A 1 132 ? -18.796 3.353 27.456 1.00 51.09 132 GLN A CA 1
ATOM 1038 C C . GLN A 1 132 ? -19.963 2.530 26.877 1.00 51.09 132 GLN A C 1
ATOM 1040 O O . GLN A 1 132 ? -19.981 1.303 26.970 1.00 51.09 132 GLN A O 1
ATOM 1045 N N . GLU A 1 133 ? -20.935 3.222 26.270 1.00 49.69 133 GLU A N 1
ATOM 1046 C CA . GLU A 1 133 ? -22.169 2.648 25.700 1.00 49.69 133 GLU A CA 1
ATOM 1047 C C . GLU A 1 133 ? -22.061 2.261 24.210 1.00 49.69 133 GLU A C 1
ATOM 1049 O O . GLU A 1 133 ? -22.921 1.538 23.704 1.00 49.69 133 GLU A O 1
ATOM 1054 N N . THR A 1 134 ? -21.024 2.696 23.486 1.00 53.12 134 THR A N 1
ATOM 1055 C CA . THR A 1 134 ? -20.794 2.290 22.088 1.00 53.12 134 THR A CA 1
ATOM 1056 C C . THR A 1 134 ? -20.185 0.901 22.039 1.00 53.12 134 THR A C 1
ATOM 1058 O O . THR A 1 134 ? -18.970 0.724 22.042 1.00 53.12 134 THR A O 1
ATOM 1061 N N . ASP A 1 135 ? -21.068 -0.088 22.025 1.00 64.25 135 ASP A N 1
ATOM 1062 C CA . ASP A 1 135 ? -20.687 -1.489 22.047 1.00 64.25 135 ASP A CA 1
ATOM 1063 C C . ASP A 1 135 ? -20.070 -1.955 20.717 1.00 64.25 135 ASP A C 1
ATOM 1065 O O . ASP A 1 135 ? -19.091 -2.690 20.717 1.00 64.25 135 ASP A O 1
ATOM 1069 N N . TYR A 1 136 ? -20.587 -1.488 19.575 1.00 76.12 136 TYR A N 1
ATOM 1070 C CA . TYR A 1 136 ? -20.076 -1.861 18.253 1.00 76.12 136 TYR A CA 1
ATOM 1071 C C . TYR A 1 136 ? -19.112 -0.815 17.684 1.00 76.12 136 TYR A C 1
ATOM 1073 O O . TYR A 1 136 ? -19.442 0.370 17.619 1.00 76.12 136 TYR A O 1
ATOM 1081 N N . LEU A 1 137 ? -17.956 -1.268 17.198 1.00 76.69 137 LEU A N 1
ATOM 1082 C CA . LEU A 1 137 ? -16.984 -0.464 16.460 1.00 76.69 137 LEU A CA 1
ATOM 1083 C C . LEU A 1 137 ? -16.912 -0.924 15.000 1.00 76.69 137 LEU A C 1
ATOM 1085 O O . LEU A 1 137 ? -17.038 -2.112 14.712 1.00 76.69 137 LEU A O 1
ATOM 1089 N N . SER A 1 138 ? -16.693 0.020 14.083 1.00 89.06 138 SER A N 1
ATOM 1090 C CA . SER A 1 138 ? -16.355 -0.247 12.679 1.00 89.06 138 SER A CA 1
ATOM 1091 C C . SER A 1 138 ? -15.631 0.958 12.082 1.00 89.06 138 SER A C 1
ATOM 1093 O O . SER A 1 138 ? -16.265 1.969 11.786 1.00 89.06 138 SER A O 1
ATOM 1095 N N . PHE A 1 139 ? -14.314 0.871 11.908 1.00 84.44 139 PHE A N 1
ATOM 1096 C CA . PHE A 1 139 ? -13.495 1.968 11.380 1.00 84.44 139 PHE A CA 1
ATOM 1097 C C . PHE A 1 139 ? -12.223 1.450 10.704 1.00 84.44 139 PHE A C 1
ATOM 1099 O O . PHE A 1 139 ? -11.778 0.339 10.970 1.00 84.44 139 PHE A O 1
ATOM 1106 N N . THR A 1 140 ? -11.629 2.257 9.825 1.00 92.25 140 THR A N 1
ATOM 1107 C CA . THR A 1 140 ? -10.317 1.969 9.223 1.00 92.25 140 THR A CA 1
ATOM 1108 C C . THR A 1 140 ? -9.279 2.914 9.806 1.00 92.25 140 THR A C 1
ATOM 1110 O O . THR A 1 140 ? -9.539 4.111 9.901 1.00 92.25 140 THR A O 1
ATOM 1113 N N . THR A 1 141 ? -8.117 2.394 10.198 1.00 90.44 141 THR A N 1
ATOM 1114 C CA . THR A 1 141 ? -7.046 3.194 10.809 1.00 90.44 141 THR A CA 1
ATOM 1115 C C . THR A 1 141 ? -5.660 2.731 10.349 1.00 90.44 141 THR A C 1
ATOM 1117 O O . THR A 1 141 ? -5.475 1.529 10.116 1.00 90.44 141 THR A O 1
ATOM 1120 N N . PRO A 1 142 ? -4.672 3.636 10.207 1.00 93.69 142 PRO A N 1
ATOM 1121 C CA . PRO A 1 142 ? -3.274 3.237 10.108 1.00 93.69 142 PRO A CA 1
ATOM 1122 C C . PRO A 1 142 ? -2.826 2.532 11.394 1.00 93.69 142 PRO A C 1
ATOM 1124 O O . PRO A 1 142 ? -3.244 2.875 12.501 1.00 93.69 142 PRO A O 1
ATOM 1127 N N . LEU A 1 143 ? -1.962 1.537 11.245 1.00 92.00 143 LEU A N 1
ATOM 1128 C CA . LEU A 1 143 ? -1.412 0.772 12.353 1.00 92.00 143 LEU A CA 1
ATOM 1129 C C . LEU A 1 143 ? -0.056 1.335 12.779 1.00 92.00 143 LEU A C 1
ATOM 1131 O O . LEU A 1 143 ? 0.754 1.738 11.947 1.00 92.00 143 LEU A O 1
ATOM 1135 N N . SER A 1 144 ? 0.221 1.321 14.082 1.00 89.31 144 SER A N 1
ATOM 1136 C CA . SER A 1 144 ? 1.534 1.698 14.606 1.00 89.31 144 SER A CA 1
ATOM 1137 C C . SER A 1 144 ? 2.426 0.461 14.752 1.00 89.31 144 SER A C 1
ATOM 1139 O O . SER A 1 144 ? 2.027 -0.493 15.431 1.00 89.31 144 SER A O 1
ATOM 1141 N N . PRO A 1 145 ? 3.622 0.436 14.141 1.00 91.75 145 PRO A N 1
ATOM 1142 C CA . PRO A 1 145 ? 4.525 -0.703 14.248 1.00 91.75 145 PRO A CA 1
ATOM 1143 C C . PRO A 1 145 ? 5.030 -0.854 15.687 1.00 91.75 145 PRO A C 1
ATOM 1145 O O . PRO A 1 145 ? 5.360 0.129 16.347 1.00 91.75 145 PRO A O 1
ATOM 1148 N N . THR A 1 146 ? 5.080 -2.090 16.196 1.00 88.19 146 THR A N 1
ATOM 1149 C CA . THR A 1 146 ? 5.624 -2.356 17.546 1.00 88.19 146 THR A CA 1
ATOM 1150 C C . THR A 1 146 ? 7.144 -2.506 17.562 1.00 88.19 146 THR A C 1
ATOM 1152 O O . THR A 1 146 ? 7.746 -2.506 18.633 1.00 88.19 146 THR A O 1
ATOM 1155 N N . GLN A 1 147 ? 7.757 -2.644 16.386 1.00 90.56 147 GLN A N 1
ATOM 1156 C CA . GLN A 1 147 ? 9.192 -2.802 16.181 1.00 90.56 147 GLN A CA 1
ATOM 1157 C C . GLN A 1 147 ? 9.617 -2.026 14.934 1.00 90.56 147 GLN A C 1
ATOM 1159 O O . GLN A 1 147 ? 8.824 -1.833 14.010 1.00 90.56 147 GLN A O 1
ATOM 1164 N N . GLU A 1 148 ? 10.871 -1.590 14.911 1.00 90.06 148 GLU A N 1
ATOM 1165 C CA . GLU A 1 148 ? 11.456 -0.917 13.755 1.00 90.06 148 GLU A CA 1
ATOM 1166 C C . GLU A 1 148 ? 11.587 -1.882 12.562 1.00 90.06 148 GLU A C 1
ATOM 1168 O O . GLU A 1 148 ? 11.801 -3.081 12.739 1.00 90.06 148 GLU A O 1
ATOM 1173 N N . GLY A 1 149 ? 11.430 -1.367 11.340 1.00 88.19 149 GLY A N 1
ATOM 1174 C CA . GLY A 1 149 ? 11.559 -2.152 10.105 1.00 88.19 149 GLY A CA 1
ATOM 1175 C C . GLY A 1 149 ? 10.302 -2.913 9.664 1.00 88.19 149 GLY A C 1
ATOM 1176 O O . GLY A 1 149 ? 10.324 -3.558 8.617 1.00 88.19 149 GLY A O 1
ATOM 1177 N N . LEU A 1 150 ? 9.197 -2.831 10.411 1.00 92.00 150 LEU A N 1
ATOM 1178 C CA . LEU A 1 150 ? 7.908 -3.359 9.961 1.00 92.00 150 LEU A CA 1
ATOM 1179 C C . LEU A 1 150 ? 7.335 -2.522 8.799 1.00 92.00 150 LEU A C 1
ATOM 1181 O O . LEU A 1 150 ? 7.449 -1.294 8.833 1.00 92.00 150 LEU A O 1
ATOM 1185 N N . PRO A 1 151 ? 6.689 -3.148 7.792 1.00 92.62 151 PRO A N 1
ATOM 1186 C CA . PRO A 1 151 ? 6.067 -2.412 6.696 1.00 92.62 151 PRO A CA 1
ATOM 1187 C C . PRO A 1 151 ? 4.943 -1.510 7.210 1.00 92.62 151 PRO A C 1
ATOM 1189 O O . PRO A 1 151 ? 4.298 -1.811 8.221 1.00 92.62 151 PRO A O 1
ATOM 1192 N N . GLU A 1 152 ? 4.686 -0.417 6.495 1.00 94.81 152 GLU A N 1
ATOM 1193 C CA . GLU A 1 152 ? 3.512 0.415 6.749 1.00 94.81 152 GLU A CA 1
ATOM 1194 C C . GLU A 1 152 ? 2.250 -0.447 6.601 1.00 94.81 152 GLU A C 1
ATOM 1196 O O . GLU A 1 152 ? 2.140 -1.270 5.690 1.00 94.81 152 GLU A O 1
ATOM 1201 N N . ALA A 1 153 ? 1.313 -0.302 7.533 1.00 96.12 153 ALA A N 1
ATOM 1202 C CA . ALA A 1 153 ? 0.139 -1.155 7.601 1.00 96.12 153 ALA A CA 1
ATOM 1203 C C . ALA A 1 153 ? -1.093 -0.353 8.013 1.00 96.12 153 ALA A C 1
ATOM 1205 O O . ALA A 1 153 ? -0.998 0.648 8.726 1.00 96.12 153 ALA A O 1
ATOM 1206 N N . ARG A 1 154 ? -2.267 -0.819 7.599 1.00 96.38 154 ARG A N 1
ATOM 1207 C CA . ARG A 1 154 ? -3.563 -0.294 8.041 1.00 96.38 154 ARG A CA 1
ATOM 1208 C C . ARG A 1 154 ? -4.521 -1.443 8.308 1.00 96.38 154 ARG A C 1
ATOM 1210 O O . ARG A 1 154 ? -4.313 -2.548 7.812 1.00 96.38 154 ARG A O 1
ATOM 1217 N N . ALA A 1 155 ? -5.569 -1.190 9.081 1.00 95.25 155 ALA A N 1
ATOM 1218 C CA . ALA A 1 155 ? -6.599 -2.189 9.313 1.00 95.25 155 ALA A CA 1
ATOM 1219 C C . ALA A 1 155 ? -8.005 -1.605 9.287 1.00 95.25 155 ALA A C 1
ATOM 1221 O O . ALA A 1 155 ? -8.244 -0.519 9.816 1.00 95.25 155 ALA A O 1
ATOM 1222 N N . LEU A 1 156 ? -8.938 -2.381 8.735 1.00 95.81 156 LEU A N 1
ATOM 1223 C CA . LEU A 1 156 ? -10.358 -2.261 9.046 1.00 95.81 156 LEU A CA 1
ATOM 1224 C C . LEU A 1 156 ? -10.607 -3.026 10.347 1.00 95.81 156 LEU A C 1
ATOM 1226 O O . LEU A 1 156 ? -10.320 -4.218 10.415 1.00 95.81 156 LEU A O 1
ATOM 1230 N N . VAL A 1 157 ? -11.136 -2.355 11.364 1.00 90.75 157 VAL A N 1
ATOM 1231 C CA . VAL A 1 157 ? -11.431 -2.924 12.681 1.00 90.75 157 VAL A CA 1
ATOM 1232 C C . VAL A 1 157 ? -12.931 -2.917 12.899 1.00 90.75 157 VAL A C 1
ATOM 1234 O O . VAL A 1 157 ? -13.563 -1.877 12.716 1.00 90.75 157 VAL A O 1
ATOM 1237 N N . TRP A 1 158 ? -13.502 -4.053 13.296 1.00 91.38 158 TRP A N 1
ATOM 1238 C CA . TRP A 1 158 ? -14.932 -4.160 13.572 1.00 91.38 158 TRP A CA 1
ATOM 1239 C C . TRP A 1 158 ? -15.263 -5.187 14.653 1.00 91.38 158 TRP A C 1
ATOM 1241 O O . TRP A 1 158 ? -14.493 -6.111 14.905 1.00 91.38 158 TRP A O 1
ATOM 1251 N N . GLY A 1 159 ? -16.435 -5.056 15.270 1.00 81.12 159 GLY A N 1
ATOM 1252 C CA . GLY A 1 159 ? -16.962 -6.015 16.243 1.00 81.12 159 GLY A CA 1
ATOM 1253 C C . GLY A 1 159 ? -17.524 -5.335 17.485 1.00 81.12 159 GLY A C 1
ATOM 1254 O O . GLY A 1 159 ? -17.663 -4.115 17.523 1.00 81.12 159 GLY A O 1
ATOM 1255 N N . TYR A 1 160 ? -17.832 -6.134 18.503 1.00 67.81 160 TYR A N 1
ATOM 1256 C CA . TYR A 1 160 ? -18.381 -5.668 19.771 1.00 67.81 160 TYR A CA 1
ATOM 1257 C C . TYR A 1 160 ? -17.313 -5.662 20.871 1.00 67.81 160 TYR A C 1
ATOM 1259 O O . TYR A 1 160 ? -16.673 -6.682 21.152 1.00 67.81 160 TYR A O 1
ATOM 1267 N N . ILE A 1 161 ? -17.143 -4.523 21.542 1.00 62.44 161 ILE A N 1
ATOM 1268 C CA . ILE A 1 161 ? -16.248 -4.399 22.697 1.00 62.44 161 ILE A CA 1
ATOM 1269 C C . ILE A 1 161 ? -16.757 -5.294 23.836 1.00 62.44 161 ILE A C 1
ATOM 1271 O O . ILE A 1 161 ? -15.961 -6.019 24.433 1.00 62.44 161 ILE A O 1
ATOM 1275 N N . SER A 1 162 ? -18.078 -5.322 24.073 1.00 56.66 162 SER A N 1
ATOM 1276 C CA . SER A 1 162 ? -18.734 -6.139 25.109 1.00 56.66 162 SER A CA 1
ATOM 1277 C C . SER A 1 162 ? -18.463 -7.632 25.009 1.00 56.66 162 SER A C 1
ATOM 1279 O O . SER A 1 162 ? -18.441 -8.334 26.017 1.00 56.66 162 SER A O 1
ATOM 1281 N N . GLN A 1 163 ? -18.314 -8.131 23.784 1.00 60.28 163 GLN A N 1
ATOM 1282 C CA . GLN A 1 163 ? -18.184 -9.554 23.496 1.00 60.28 163 GLN A CA 1
ATOM 1283 C C . GLN A 1 163 ? -16.721 -9.982 23.403 1.00 60.28 163 GLN A C 1
ATOM 1285 O O . GLN A 1 163 ? -16.461 -11.140 23.082 1.00 60.28 163 GLN A O 1
ATOM 1290 N N . ALA A 1 164 ? -15.774 -9.063 23.639 1.00 63.91 164 ALA A N 1
ATOM 1291 C CA . ALA A 1 164 ? -14.348 -9.309 23.461 1.00 63.91 164 ALA A CA 1
ATOM 1292 C C . ALA A 1 164 ? -14.020 -9.908 22.074 1.00 63.91 164 ALA A C 1
ATOM 1294 O O . ALA A 1 164 ? -13.162 -10.779 21.954 1.00 63.91 164 ALA A O 1
ATOM 1295 N N . ASN A 1 165 ? -14.738 -9.477 21.025 1.00 74.62 165 ASN A N 1
ATOM 1296 C CA . ASN A 1 165 ? -14.682 -10.108 19.702 1.00 74.62 165 ASN A CA 1
ATOM 1297 C C . ASN A 1 165 ? -14.305 -9.150 18.567 1.00 74.62 165 ASN A C 1
ATOM 1299 O O . ASN A 1 165 ? -14.656 -9.408 17.412 1.00 74.62 165 ASN A O 1
ATOM 1303 N N . LEU A 1 166 ? -13.600 -8.059 18.881 1.00 80.12 166 LEU A N 1
ATOM 1304 C CA . LEU A 1 166 ? -13.078 -7.176 17.846 1.00 80.12 166 LEU A CA 1
ATOM 1305 C C . LEU A 1 166 ? -12.164 -7.972 16.907 1.00 80.12 166 LEU A C 1
ATOM 1307 O O . LEU A 1 166 ? -11.323 -8.762 17.343 1.00 80.12 166 LEU A O 1
ATOM 1311 N N . LYS A 1 167 ? -12.331 -7.737 15.610 1.00 94.12 167 LYS A N 1
ATOM 1312 C CA . LYS A 1 167 ? -11.516 -8.288 14.533 1.00 94.12 167 LYS A CA 1
ATOM 1313 C C . LYS A 1 167 ? -10.864 -7.165 13.751 1.00 94.12 167 LYS A C 1
ATOM 1315 O O . LYS A 1 167 ? -11.406 -6.066 13.663 1.00 94.12 167 LYS A O 1
ATOM 1320 N N . ALA A 1 168 ? -9.718 -7.470 13.167 1.00 95.00 168 ALA A N 1
ATOM 1321 C CA . ALA A 1 168 ? -8.961 -6.575 12.320 1.00 95.00 168 ALA A CA 1
ATOM 1322 C C . ALA A 1 168 ? -8.575 -7.288 11.019 1.00 95.00 168 ALA A C 1
ATOM 1324 O O . ALA A 1 168 ? -7.949 -8.350 11.028 1.00 95.00 168 ALA A O 1
ATOM 1325 N N . ARG A 1 169 ? -8.938 -6.680 9.891 1.00 97.75 169 ARG A N 1
ATOM 1326 C CA . ARG A 1 169 ? -8.466 -7.054 8.557 1.00 97.75 169 ARG A CA 1
ATOM 1327 C C . ARG A 1 169 ? -7.314 -6.138 8.211 1.00 97.75 169 ARG A C 1
ATOM 1329 O O . ARG A 1 169 ? -7.525 -4.935 8.080 1.00 97.75 169 ARG A O 1
ATOM 1336 N N . VAL A 1 170 ? -6.123 -6.708 8.104 1.00 97.38 170 VAL A N 1
ATOM 1337 C CA . VAL A 1 170 ? -4.867 -5.982 7.943 1.00 97.38 170 VAL A CA 1
ATOM 1338 C C . VAL A 1 170 ? -4.478 -5.937 6.470 1.00 97.38 170 VAL A C 1
ATOM 1340 O O . VAL A 1 170 ? -4.557 -6.936 5.748 1.00 97.38 170 VAL A O 1
ATOM 1343 N N . GLU A 1 171 ? -4.042 -4.759 6.041 1.00 97.00 171 GLU A N 1
ATOM 1344 C CA . GLU A 1 171 ? -3.393 -4.520 4.762 1.00 97.00 171 GLU A CA 1
ATOM 1345 C C . GLU A 1 171 ? -1.976 -4.012 5.007 1.00 97.00 171 GLU A C 1
ATOM 1347 O O . GLU A 1 171 ? -1.761 -3.111 5.823 1.00 97.00 171 GLU A O 1
ATOM 1352 N N . PHE A 1 172 ? -1.022 -4.572 4.274 1.00 96.25 172 PHE A N 1
ATOM 1353 C CA . PHE A 1 172 ? 0.362 -4.132 4.265 1.00 96.25 172 PHE A CA 1
ATOM 1354 C C . PHE A 1 172 ? 0.648 -3.348 2.999 1.00 96.25 172 PHE A C 1
ATOM 1356 O O . PHE A 1 172 ? 0.185 -3.695 1.910 1.00 96.25 172 PHE A O 1
ATOM 1363 N N . LYS A 1 173 ? 1.435 -2.293 3.159 1.00 94.31 173 LYS A N 1
ATOM 1364 C CA . LYS A 1 173 ? 2.013 -1.542 2.062 1.00 94.31 173 LYS A CA 1
ATOM 1365 C C . LYS A 1 173 ? 3.356 -2.158 1.705 1.00 94.31 173 LYS A C 1
ATOM 1367 O O . LYS A 1 173 ? 4.219 -2.328 2.565 1.00 94.31 173 LYS A O 1
ATOM 1372 N N . GLU A 1 174 ? 3.541 -2.470 0.434 1.00 91.62 174 GLU A N 1
ATOM 1373 C CA . GLU A 1 174 ? 4.781 -3.040 -0.078 1.00 91.62 174 GLU A CA 1
ATOM 1374 C C . GLU A 1 174 ? 5.123 -2.458 -1.446 1.00 91.62 174 GLU A C 1
ATOM 1376 O O . GLU A 1 174 ? 4.250 -2.044 -2.210 1.00 91.62 174 GLU A O 1
ATOM 1381 N N . TRP A 1 175 ? 6.418 -2.439 -1.747 1.00 89.50 175 TRP A N 1
ATOM 1382 C CA . TRP A 1 175 ? 6.935 -2.094 -3.060 1.00 89.50 175 TRP A CA 1
ATOM 1383 C C . TRP A 1 175 ? 6.924 -3.320 -3.963 1.00 89.50 175 TRP A C 1
ATOM 1385 O O . TRP A 1 175 ? 7.658 -4.278 -3.729 1.00 89.50 175 TRP A O 1
ATOM 1395 N N . THR A 1 176 ? 6.139 -3.266 -5.030 1.00 90.94 176 THR A N 1
ATOM 1396 C CA . THR A 1 176 ? 6.111 -4.303 -6.062 1.00 90.94 176 THR A CA 1
ATOM 1397 C C . THR A 1 176 ? 6.561 -3.729 -7.396 1.00 90.94 176 THR A C 1
ATOM 1399 O O . THR A 1 176 ? 6.513 -2.520 -7.628 1.00 90.94 176 THR A O 1
ATOM 1402 N N . LEU A 1 177 ? 7.053 -4.592 -8.282 1.00 91.38 177 LEU A N 1
ATOM 1403 C CA . LEU A 1 177 ? 7.350 -4.183 -9.649 1.00 91.38 177 LEU A CA 1
ATOM 1404 C C . LEU A 1 177 ? 6.048 -3.970 -10.415 1.00 91.38 177 LEU A C 1
ATOM 1406 O O . LEU A 1 177 ? 5.129 -4.787 -10.338 1.00 91.38 177 LEU A O 1
ATOM 1410 N N . SER A 1 178 ? 5.994 -2.889 -11.189 1.00 92.25 178 SER A N 1
ATOM 1411 C CA . SER A 1 178 ? 4.912 -2.661 -12.142 1.00 92.25 178 SER A CA 1
ATOM 1412 C C . SER A 1 178 ? 4.814 -3.829 -13.128 1.00 92.25 178 SER A C 1
ATOM 1414 O O . SER A 1 178 ? 5.823 -4.320 -13.644 1.00 92.25 178 SER A O 1
ATOM 1416 N N . SER A 1 179 ? 3.589 -4.267 -13.419 1.00 90.31 179 SER A N 1
ATOM 1417 C CA . SER A 1 179 ? 3.333 -5.347 -14.378 1.00 90.31 179 SER A CA 1
ATOM 1418 C C . SER A 1 179 ? 3.587 -4.927 -15.833 1.00 90.31 179 SER A C 1
ATOM 1420 O O . SER A 1 179 ? 3.744 -5.788 -16.698 1.00 90.31 179 SER A O 1
ATOM 1422 N N . TRP A 1 180 ? 3.704 -3.624 -16.105 1.00 91.06 180 TRP A N 1
ATOM 1423 C CA . TRP A 1 180 ? 4.107 -3.051 -17.394 1.00 91.06 180 TRP A CA 1
ATOM 1424 C C . TRP A 1 180 ? 5.216 -2.006 -17.228 1.00 91.06 180 TRP A C 1
ATOM 1426 O O . TRP A 1 180 ? 5.435 -1.478 -16.136 1.00 91.06 180 TRP A O 1
ATOM 1436 N N . ALA A 1 181 ? 5.917 -1.685 -18.319 1.00 92.69 181 ALA A N 1
ATOM 1437 C CA . ALA A 1 181 ? 6.895 -0.602 -18.319 1.00 92.69 181 ALA A CA 1
ATOM 1438 C C . ALA A 1 181 ? 6.174 0.741 -18.131 1.00 92.69 181 ALA A C 1
ATOM 1440 O O . ALA A 1 181 ? 5.385 1.158 -18.977 1.00 92.69 181 ALA A O 1
ATOM 1441 N N . ASN A 1 182 ? 6.415 1.390 -16.997 1.00 92.81 182 ASN A N 1
ATOM 1442 C CA . ASN A 1 182 ? 5.779 2.643 -16.584 1.00 92.81 182 ASN A CA 1
ATOM 1443 C C . ASN A 1 182 ? 6.766 3.821 -16.546 1.00 92.81 182 ASN A C 1
ATOM 1445 O O . ASN A 1 182 ? 6.366 4.946 -16.261 1.00 92.81 182 ASN A O 1
ATOM 1449 N N . LEU A 1 183 ? 8.043 3.574 -16.849 1.00 94.25 183 LEU A N 1
ATOM 1450 C CA . LEU A 1 183 ? 9.086 4.584 -16.979 1.00 94.25 183 LEU A CA 1
ATOM 1451 C C . LEU A 1 183 ? 9.694 4.492 -18.376 1.00 94.25 183 LEU A C 1
ATOM 1453 O O . LEU A 1 183 ? 9.928 3.399 -18.893 1.00 94.25 183 LEU A O 1
ATOM 1457 N N . SER A 1 184 ? 9.949 5.629 -19.016 1.00 95.38 184 SER A N 1
ATOM 1458 C CA . SER A 1 184 ? 10.654 5.658 -20.298 1.00 95.38 184 SER A CA 1
ATOM 1459 C C . SER A 1 184 ? 11.544 6.880 -20.410 1.00 95.38 184 SER A C 1
ATOM 1461 O O . SER A 1 184 ? 11.179 7.964 -19.957 1.00 95.38 184 SER A O 1
ATOM 1463 N N . PHE A 1 185 ? 12.731 6.693 -20.973 1.00 96.31 185 PHE A N 1
ATOM 1464 C CA . PHE A 1 185 ? 13.728 7.748 -21.105 1.00 96.31 185 PHE A CA 1
ATOM 1465 C C . PHE A 1 185 ? 14.744 7.406 -22.186 1.00 96.31 185 PHE A C 1
ATOM 1467 O O . PHE A 1 185 ? 14.900 6.248 -22.573 1.00 96.31 185 PHE A O 1
ATOM 1474 N N . THR A 1 186 ? 15.452 8.435 -22.636 1.00 96.56 186 THR A N 1
ATOM 1475 C CA . THR A 1 186 ? 16.565 8.306 -23.571 1.00 96.56 186 THR A CA 1
ATOM 1476 C C . THR A 1 186 ? 17.869 8.630 -22.857 1.00 96.56 186 THR A C 1
ATOM 1478 O O . THR A 1 186 ? 17.897 9.471 -21.954 1.00 96.56 186 THR A O 1
ATOM 1481 N N . LEU A 1 187 ? 18.939 7.960 -23.261 1.00 95.56 187 LEU A N 1
ATOM 1482 C CA . LEU A 1 187 ? 20.308 8.238 -22.855 1.00 95.56 187 LEU A CA 1
ATOM 1483 C C . LEU A 1 187 ? 21.229 8.107 -24.067 1.00 95.56 187 LEU A C 1
ATOM 1485 O O . LEU A 1 187 ? 21.047 7.217 -24.897 1.00 95.56 187 LEU A O 1
ATOM 1489 N N . ASP A 1 188 ? 22.206 9.001 -24.151 1.00 95.38 188 ASP A N 1
ATOM 1490 C CA . ASP A 1 188 ? 23.284 8.928 -25.130 1.00 95.38 188 ASP A CA 1
ATOM 1491 C C . ASP A 1 188 ? 24.544 8.432 -24.431 1.00 95.38 188 ASP A C 1
ATOM 1493 O O . ASP A 1 188 ? 24.838 8.820 -23.299 1.00 95.38 188 ASP A O 1
ATOM 1497 N N . GLN A 1 189 ? 25.258 7.536 -25.099 1.00 95.25 189 GLN A N 1
ATOM 1498 C CA . GLN A 1 189 ? 26.414 6.840 -24.556 1.00 95.25 189 GLN A CA 1
ATOM 1499 C C . GLN A 1 189 ? 27.573 6.887 -25.536 1.00 95.25 189 GLN A C 1
ATOM 1501 O O . GLN A 1 189 ? 27.388 6.931 -26.753 1.00 95.25 189 GLN A O 1
ATOM 1506 N N . GLU A 1 190 ? 28.781 6.881 -24.997 1.00 93.44 190 GLU A N 1
ATOM 1507 C CA . GLU A 1 190 ? 30.011 6.846 -25.780 1.00 93.44 190 GLU A CA 1
ATOM 1508 C C . GLU A 1 190 ? 30.258 5.468 -26.412 1.00 93.44 190 GLU A C 1
ATOM 1510 O O . GLU A 1 190 ? 29.623 4.471 -26.071 1.00 93.44 190 GLU A O 1
ATOM 1515 N N . ALA A 1 191 ? 31.191 5.404 -27.364 1.00 89.75 191 ALA A N 1
ATOM 1516 C CA . ALA A 1 191 ? 31.517 4.170 -28.081 1.00 89.75 191 ALA A CA 1
ATOM 1517 C C . ALA A 1 191 ? 32.018 3.034 -27.167 1.00 89.75 191 ALA A C 1
ATOM 1519 O O . ALA A 1 191 ? 31.828 1.865 -27.497 1.00 89.75 191 ALA A O 1
ATOM 1520 N N . SER A 1 192 ? 32.643 3.378 -26.035 1.00 92.06 192 SER A N 1
ATOM 1521 C CA . SER A 1 192 ? 33.163 2.461 -25.008 1.00 92.06 192 SER A CA 1
ATOM 1522 C C . SER A 1 192 ? 32.099 1.905 -24.063 1.00 92.06 192 SER A C 1
ATOM 1524 O O . SER A 1 192 ? 32.435 1.093 -23.204 1.00 92.06 192 SER A O 1
ATOM 1526 N N . TRP A 1 193 ? 30.843 2.336 -24.191 1.00 95.31 193 TRP A N 1
ATOM 1527 C CA . TRP A 1 193 ? 29.771 1.891 -23.314 1.00 95.31 193 TRP A CA 1
ATOM 1528 C C . TRP A 1 193 ? 29.563 0.377 -23.386 1.00 95.31 193 TRP A C 1
ATOM 1530 O O . TRP A 1 193 ? 29.513 -0.203 -24.469 1.00 95.31 193 TRP A O 1
ATOM 1540 N N . ASP A 1 194 ? 29.415 -0.249 -22.223 1.00 93.69 194 ASP A N 1
ATOM 1541 C CA . ASP A 1 194 ? 29.308 -1.698 -22.031 1.00 93.69 194 ASP A CA 1
ATOM 1542 C C . ASP A 1 194 ? 27.860 -2.180 -21.835 1.00 93.69 194 ASP A C 1
ATOM 1544 O O . ASP A 1 194 ? 27.620 -3.350 -21.542 1.00 93.69 194 ASP A O 1
ATOM 1548 N N . GLY A 1 195 ? 26.880 -1.290 -22.007 1.00 94.50 195 GLY A N 1
ATOM 1549 C CA . GLY A 1 195 ? 25.467 -1.608 -21.819 1.00 94.50 195 GLY A CA 1
ATOM 1550 C C . GLY A 1 195 ? 24.958 -1.397 -20.389 1.00 94.50 195 GLY A C 1
ATOM 1551 O O . GLY A 1 195 ? 23.806 -1.736 -20.118 1.00 94.50 195 GLY A O 1
ATOM 1552 N N . VAL A 1 196 ? 25.765 -0.845 -19.475 1.00 96.56 196 VAL A N 1
ATOM 1553 C CA . VAL A 1 196 ? 25.380 -0.604 -18.073 1.00 96.56 196 VAL A CA 1
ATOM 1554 C C . VAL A 1 196 ? 24.940 0.844 -17.845 1.00 96.56 196 VAL A C 1
ATOM 1556 O O . VAL A 1 196 ? 25.586 1.787 -18.293 1.00 96.56 196 VAL A O 1
ATOM 1559 N N . PHE A 1 197 ? 23.846 1.064 -17.118 1.00 96.06 197 PHE A N 1
ATOM 1560 C CA . PHE A 1 197 ? 23.386 2.409 -16.754 1.00 96.06 197 PHE A CA 1
ATOM 1561 C C . PHE A 1 197 ? 22.683 2.423 -15.395 1.00 96.06 197 PHE A C 1
ATOM 1563 O O . PHE A 1 197 ? 22.194 1.396 -14.932 1.00 96.06 197 PHE A O 1
ATOM 1570 N N . SER A 1 198 ? 22.584 3.600 -14.774 1.00 95.56 198 SER A N 1
ATOM 1571 C CA . SER A 1 198 ? 21.836 3.793 -13.527 1.00 95.56 198 SER A CA 1
ATOM 1572 C C . SER A 1 198 ? 20.637 4.713 -13.730 1.00 95.56 198 SER A C 1
ATOM 1574 O O . SER A 1 198 ? 20.663 5.636 -14.551 1.00 95.56 198 SER A O 1
ATOM 1576 N N . ARG A 1 199 ? 19.554 4.440 -13.003 1.00 95.12 199 ARG A N 1
ATOM 1577 C CA . ARG A 1 199 ? 18.344 5.265 -13.008 1.00 95.12 199 ARG A CA 1
ATOM 1578 C C . ARG A 1 199 ? 17.569 5.080 -11.711 1.00 95.12 199 ARG A C 1
ATOM 1580 O O . ARG A 1 199 ? 17.494 3.970 -11.194 1.00 95.12 199 ARG A O 1
ATOM 1587 N N . ASP A 1 200 ? 16.930 6.141 -11.228 1.00 93.69 200 ASP A N 1
ATOM 1588 C CA . ASP A 1 200 ? 15.878 5.990 -10.222 1.00 93.69 200 ASP A CA 1
ATOM 1589 C C . ASP A 1 200 ? 14.652 5.324 -10.856 1.00 93.69 200 ASP A C 1
ATOM 1591 O O . ASP A 1 200 ? 14.079 5.836 -11.825 1.00 93.69 200 ASP A O 1
ATOM 1595 N N . ALA A 1 201 ? 14.284 4.161 -10.323 1.00 91.62 201 ALA A N 1
ATOM 1596 C CA . ALA A 1 201 ? 13.150 3.373 -10.781 1.00 91.62 201 ALA A CA 1
ATOM 1597 C C . ALA A 1 201 ? 12.001 3.335 -9.761 1.00 91.62 201 ALA A C 1
ATOM 1599 O O . ALA A 1 201 ? 11.170 2.433 -9.823 1.00 91.62 201 ALA A O 1
ATOM 1600 N N . GLY A 1 202 ? 11.934 4.297 -8.837 1.00 88.69 202 GLY A N 1
ATOM 1601 C CA . GLY A 1 202 ? 10.841 4.483 -7.877 1.00 88.69 202 GLY A CA 1
ATOM 1602 C C . GLY A 1 202 ? 11.215 4.199 -6.422 1.00 88.69 202 GLY A C 1
ATOM 1603 O O . GLY A 1 202 ? 10.481 4.604 -5.526 1.00 88.69 202 GLY A O 1
ATOM 1604 N N . ARG A 1 203 ? 12.359 3.547 -6.165 1.00 89.12 203 ARG A N 1
ATOM 1605 C CA . ARG A 1 203 ? 12.879 3.279 -4.810 1.00 89.12 203 ARG A CA 1
ATOM 1606 C C . ARG A 1 203 ? 14.298 3.831 -4.610 1.00 89.12 203 ARG A C 1
ATOM 1608 O O . ARG A 1 203 ? 15.058 3.292 -3.805 1.00 89.12 203 ARG A O 1
ATOM 1615 N N . GLY A 1 204 ? 14.642 4.890 -5.343 1.00 89.69 204 GLY A N 1
ATOM 1616 C CA . GLY A 1 204 ? 15.991 5.438 -5.423 1.00 89.69 204 GLY A CA 1
ATOM 1617 C C . GLY A 1 204 ? 16.777 4.873 -6.605 1.00 89.69 204 GLY A C 1
ATOM 1618 O O . GLY A 1 204 ? 16.261 4.101 -7.415 1.00 89.69 204 GLY A O 1
ATOM 1619 N N . GLU A 1 205 ? 18.036 5.293 -6.716 1.00 93.38 205 GLU A N 1
ATOM 1620 C CA . GLU A 1 205 ? 18.905 4.937 -7.836 1.00 93.38 205 GLU A CA 1
ATOM 1621 C C . GLU A 1 205 ? 19.269 3.442 -7.836 1.00 93.38 205 GLU A C 1
ATOM 1623 O O . GLU A 1 205 ? 19.747 2.891 -6.843 1.00 93.38 205 GLU A O 1
ATOM 1628 N N . GLU A 1 206 ? 19.041 2.786 -8.974 1.00 94.88 206 GLU A N 1
ATOM 1629 C CA . GLU A 1 206 ? 19.347 1.380 -9.236 1.00 94.88 206 GLU A CA 1
ATOM 1630 C C . GLU A 1 206 ? 20.231 1.273 -10.489 1.00 94.88 206 GLU A C 1
ATOM 1632 O O . GLU A 1 206 ? 20.138 2.104 -11.395 1.00 94.88 206 GLU A O 1
ATOM 1637 N N . SER A 1 207 ? 21.069 0.235 -10.561 1.00 96.12 207 SER A N 1
ATOM 1638 C CA . SER A 1 207 ? 21.891 -0.067 -11.740 1.00 96.12 207 SER A CA 1
ATOM 1639 C C . SER A 1 207 ? 21.287 -1.194 -12.576 1.00 96.12 207 SER A C 1
ATOM 1641 O O . SER A 1 207 ? 20.762 -2.179 -12.046 1.00 96.12 207 SER A O 1
ATOM 1643 N N . PHE A 1 208 ? 21.414 -1.056 -13.891 1.00 97.31 208 PHE A N 1
ATOM 1644 C CA . PHE A 1 208 ? 20.843 -1.930 -14.905 1.00 97.31 208 PHE A CA 1
ATOM 1645 C C . PHE A 1 208 ? 21.879 -2.277 -15.970 1.00 97.31 208 PHE A C 1
ATOM 1647 O O . PHE A 1 208 ? 22.814 -1.513 -16.198 1.00 97.31 208 PHE A O 1
ATOM 1654 N N . TYR A 1 209 ? 21.680 -3.398 -16.656 1.00 97.19 209 TYR A N 1
ATOM 1655 C CA . TYR A 1 209 ? 22.481 -3.795 -17.810 1.00 97.19 209 TYR A CA 1
ATOM 1656 C C . TYR A 1 209 ? 21.611 -4.347 -18.941 1.00 97.19 209 TYR A C 1
ATOM 1658 O O . TYR A 1 209 ? 20.492 -4.823 -18.716 1.00 97.19 209 TYR A O 1
ATOM 1666 N N . LEU A 1 210 ? 22.135 -4.273 -20.162 1.00 96.94 210 LEU A N 1
ATOM 1667 C CA . LEU A 1 210 ? 21.526 -4.854 -21.354 1.00 96.94 210 LEU A CA 1
ATOM 1668 C C . LEU A 1 210 ? 22.012 -6.293 -21.563 1.00 96.94 210 LEU A C 1
ATOM 1670 O O . LEU A 1 210 ? 23.195 -6.535 -21.786 1.00 96.94 210 LEU A O 1
ATOM 1674 N N . ASP A 1 211 ? 21.091 -7.251 -21.502 1.00 95.00 211 ASP A N 1
ATOM 1675 C CA . ASP A 1 211 ? 21.386 -8.675 -21.683 1.00 95.00 211 ASP A CA 1
ATOM 1676 C C . ASP A 1 211 ? 21.783 -8.970 -23.143 1.00 95.00 211 ASP A C 1
ATOM 1678 O O . ASP A 1 211 ? 20.998 -8.708 -24.057 1.00 95.00 211 ASP A O 1
ATOM 1682 N N . GLY A 1 212 ? 22.997 -9.488 -23.367 1.00 90.06 212 GLY A N 1
ATOM 1683 C CA . GLY A 1 212 ? 23.534 -9.802 -24.703 1.00 90.06 212 GLY A CA 1
ATOM 1684 C C . GLY A 1 212 ? 24.051 -8.604 -25.515 1.00 90.06 212 GLY A C 1
ATOM 1685 O O . GLY A 1 212 ? 24.255 -8.713 -26.722 1.00 90.06 212 GLY A O 1
ATOM 1686 N N . PHE A 1 213 ? 24.245 -7.434 -24.905 1.00 92.94 213 PHE A N 1
ATOM 1687 C CA . PHE A 1 213 ? 24.892 -6.303 -25.580 1.00 92.94 213 PHE A CA 1
ATOM 1688 C C . PHE A 1 213 ? 26.419 -6.524 -25.695 1.00 92.94 213 PHE A C 1
ATOM 1690 O O . PHE A 1 213 ? 27.008 -7.003 -24.725 1.00 92.94 213 PHE A O 1
ATOM 1697 N N . PRO A 1 214 ? 27.095 -6.155 -26.812 1.00 87.06 214 PRO A N 1
ATOM 1698 C CA . PRO A 1 214 ? 26.615 -5.453 -28.009 1.00 87.06 214 PRO A CA 1
ATOM 1699 C C . PRO A 1 214 ? 26.401 -6.363 -29.240 1.00 87.06 214 PRO A C 1
ATOM 1701 O O . PRO A 1 214 ? 26.871 -6.041 -30.332 1.00 87.06 214 PRO A O 1
ATOM 1704 N N . ASP A 1 215 ? 25.672 -7.475 -29.125 1.00 84.31 215 ASP A N 1
ATOM 1705 C CA . ASP A 1 215 ? 25.521 -8.442 -30.235 1.00 84.31 215 ASP A CA 1
ATOM 1706 C C . ASP A 1 215 ? 24.693 -7.922 -31.438 1.00 84.31 215 ASP A C 1
ATOM 1708 O O . ASP A 1 215 ? 24.536 -8.600 -32.454 1.00 84.31 215 ASP A O 1
ATOM 1712 N N . GLY A 1 216 ? 24.155 -6.701 -31.353 1.00 75.06 216 GLY A N 1
ATOM 1713 C CA . GLY A 1 216 ? 23.400 -6.023 -32.414 1.00 75.06 216 GLY A CA 1
ATOM 1714 C C . GLY A 1 216 ? 21.904 -6.362 -32.458 1.00 75.06 216 GLY A C 1
ATOM 1715 O O . GLY A 1 216 ? 21.189 -5.857 -33.323 1.00 75.06 216 GLY A O 1
ATOM 1716 N N . SER A 1 217 ? 21.410 -7.172 -31.522 1.00 81.44 217 SER A N 1
ATOM 1717 C CA . SER A 1 217 ? 20.049 -7.728 -31.462 1.00 81.44 217 SER A CA 1
ATOM 1718 C C . SER A 1 217 ? 19.019 -6.800 -30.795 1.00 81.44 217 SER A C 1
ATOM 1720 O O . SER A 1 217 ? 18.256 -7.213 -29.927 1.00 81.44 217 SER A O 1
ATOM 1722 N N . SER A 1 218 ? 18.962 -5.525 -31.193 1.00 86.62 218 SER A N 1
ATOM 1723 C CA . SER A 1 218 ? 17.990 -4.581 -30.617 1.00 86.62 218 SER A CA 1
ATOM 1724 C C . SER A 1 218 ? 16.532 -4.944 -30.986 1.00 86.62 218 SER A C 1
ATOM 1726 O O . SER A 1 218 ? 16.276 -5.227 -32.160 1.00 86.62 218 SER A O 1
ATOM 1728 N N . PRO A 1 219 ? 15.554 -4.893 -30.050 1.00 93.50 219 PRO A N 1
ATOM 1729 C CA . PRO A 1 219 ? 15.651 -4.419 -28.663 1.00 93.50 219 PRO A CA 1
ATOM 1730 C C . PRO A 1 219 ? 16.295 -5.423 -27.694 1.00 93.50 219 PRO A C 1
ATOM 1732 O O . PRO A 1 219 ? 16.012 -6.616 -27.740 1.00 93.50 219 PRO A O 1
ATOM 1735 N N . TYR A 1 220 ? 17.088 -4.908 -26.753 1.00 96.25 220 TYR A N 1
ATOM 1736 C CA . TYR A 1 220 ? 17.700 -5.686 -25.673 1.00 96.25 220 TYR A CA 1
ATOM 1737 C C . TYR A 1 220 ? 16.766 -5.808 -24.471 1.00 96.25 220 TYR A C 1
ATOM 1739 O O . TYR A 1 220 ? 15.981 -4.896 -24.195 1.00 96.25 220 TYR A O 1
ATOM 1747 N N . THR A 1 221 ? 16.901 -6.897 -23.713 1.00 96.38 221 THR A N 1
ATOM 1748 C CA . THR A 1 221 ? 16.256 -7.024 -22.398 1.00 96.38 221 THR A CA 1
ATOM 1749 C C . THR A 1 221 ? 17.075 -6.257 -21.365 1.00 96.38 221 THR A C 1
ATOM 1751 O O . THR A 1 221 ? 18.288 -6.431 -21.276 1.00 96.38 221 THR A O 1
ATOM 1754 N N . VAL A 1 222 ? 16.414 -5.414 -20.578 1.00 97.12 222 VAL A N 1
ATOM 1755 C CA . VAL A 1 222 ? 17.035 -4.670 -19.479 1.00 97.12 222 VAL A CA 1
ATOM 1756 C C . VAL A 1 222 ? 16.895 -5.487 -18.209 1.00 97.12 222 VAL A C 1
ATOM 1758 O O . VAL A 1 222 ? 15.782 -5.862 -17.834 1.00 97.12 222 VAL A O 1
ATOM 1761 N N . ARG A 1 223 ? 18.003 -5.726 -17.512 1.00 96.88 223 ARG A N 1
ATOM 1762 C CA . ARG A 1 223 ? 18.011 -6.419 -16.222 1.00 96.88 223 ARG A CA 1
ATOM 1763 C C . ARG A 1 223 ? 18.601 -5.549 -15.130 1.00 96.88 223 ARG A C 1
ATOM 1765 O O . ARG A 1 223 ? 19.432 -4.692 -15.404 1.00 96.88 223 ARG A O 1
ATOM 1772 N N . ASP A 1 224 ? 18.172 -5.771 -13.893 1.00 95.69 224 ASP A N 1
ATOM 1773 C CA . ASP A 1 224 ? 18.865 -5.215 -12.726 1.00 95.69 224 ASP A CA 1
ATOM 1774 C C . ASP A 1 224 ? 20.002 -6.127 -12.248 1.00 95.69 224 ASP A C 1
ATOM 1776 O O . ASP A 1 224 ? 20.180 -7.242 -12.740 1.00 95.69 224 ASP A O 1
ATOM 1780 N N . THR A 1 225 ? 20.765 -5.673 -11.254 1.00 92.75 225 THR A N 1
ATOM 1781 C CA . THR A 1 225 ? 21.892 -6.421 -10.666 1.00 92.75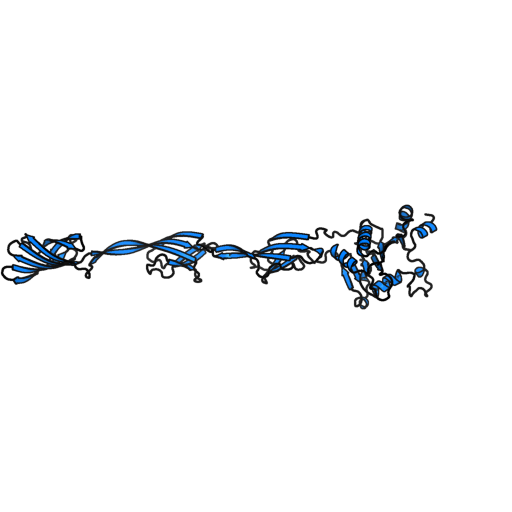 225 THR A CA 1
ATOM 1782 C C . THR A 1 225 ? 21.502 -7.767 -10.044 1.00 92.75 225 THR A C 1
ATOM 1784 O O . THR A 1 225 ? 22.359 -8.633 -9.892 1.00 92.75 225 THR A O 1
ATOM 1787 N N . ALA A 1 226 ? 20.221 -7.979 -9.724 1.00 92.31 226 ALA A N 1
ATOM 1788 C CA . ALA A 1 226 ? 19.692 -9.262 -9.259 1.00 92.31 226 ALA A CA 1
ATOM 1789 C C . ALA A 1 226 ? 19.245 -10.182 -10.417 1.00 92.31 226 ALA A C 1
ATOM 1791 O O . ALA A 1 226 ? 18.746 -11.280 -10.176 1.00 92.31 226 ALA A O 1
ATOM 1792 N N . GLY A 1 227 ? 19.403 -9.745 -11.670 1.00 93.44 227 GLY A N 1
ATOM 1793 C CA . GLY A 1 227 ? 19.063 -10.496 -12.879 1.00 93.44 227 GLY A CA 1
ATOM 1794 C C . GLY A 1 227 ? 17.578 -10.482 -13.244 1.00 93.44 227 GLY A C 1
ATOM 1795 O O . GLY A 1 227 ? 17.171 -11.214 -14.153 1.00 93.44 227 GLY A O 1
ATOM 1796 N N . ARG A 1 228 ? 16.753 -9.670 -12.570 1.00 93.94 228 ARG A N 1
ATOM 1797 C CA . ARG A 1 228 ? 15.311 -9.585 -12.850 1.00 93.94 228 ARG A CA 1
ATOM 1798 C C . ARG A 1 228 ? 15.080 -8.852 -14.166 1.00 93.94 228 ARG A C 1
ATOM 1800 O O . ARG A 1 228 ? 15.756 -7.866 -14.435 1.00 93.94 228 ARG A O 1
ATOM 1807 N N . ASP A 1 229 ? 14.102 -9.297 -14.953 1.00 94.88 229 ASP A N 1
ATOM 1808 C CA . ASP A 1 229 ? 13.641 -8.555 -16.133 1.00 94.88 229 ASP A CA 1
ATOM 1809 C C . ASP A 1 229 ? 12.971 -7.244 -15.697 1.00 94.88 229 ASP A C 1
ATOM 1811 O O . ASP A 1 229 ? 11.948 -7.240 -15.002 1.00 94.88 229 ASP A O 1
ATOM 1815 N N . ARG A 1 230 ? 13.558 -6.127 -16.125 1.00 96.38 230 ARG A N 1
ATOM 1816 C CA . ARG A 1 230 ? 13.088 -4.772 -15.850 1.00 96.38 230 ARG A CA 1
ATOM 1817 C C . ARG A 1 230 ? 12.534 -4.076 -17.083 1.00 96.38 230 ARG A C 1
ATOM 1819 O O . ARG A 1 230 ? 12.058 -2.960 -16.931 1.00 96.38 230 ARG A O 1
ATOM 1826 N N . GLY A 1 231 ? 12.512 -4.694 -18.260 1.00 96.00 231 GLY A N 1
ATOM 1827 C CA . GLY A 1 231 ? 11.950 -4.103 -19.472 1.00 96.00 231 GLY A CA 1
ATOM 1828 C C . GLY A 1 231 ? 12.876 -4.224 -20.675 1.00 96.00 231 GLY A C 1
ATOM 1829 O O . GLY A 1 231 ? 13.583 -5.215 -20.832 1.00 96.00 231 GLY A O 1
ATOM 1830 N N . THR A 1 232 ? 12.853 -3.223 -21.553 1.00 96.94 232 THR A N 1
ATOM 1831 C CA . THR A 1 232 ? 13.511 -3.298 -22.865 1.00 96.94 232 THR A CA 1
ATOM 1832 C C . THR A 1 232 ? 14.238 -2.013 -23.226 1.00 96.94 232 THR A C 1
ATOM 1834 O O . THR A 1 232 ? 13.768 -0.926 -22.891 1.00 96.94 232 THR A O 1
ATOM 1837 N N . ALA A 1 233 ? 15.333 -2.126 -23.976 1.00 97.31 233 ALA A N 1
ATOM 1838 C CA . ALA A 1 233 ? 16.069 -0.991 -24.518 1.00 97.31 233 ALA A CA 1
ATOM 1839 C C . ALA A 1 233 ? 16.249 -1.106 -26.036 1.00 97.31 233 ALA A C 1
ATOM 1841 O O . ALA A 1 233 ? 16.796 -2.084 -26.550 1.00 97.31 233 ALA A O 1
ATOM 1842 N N . GLN A 1 234 ? 15.819 -0.077 -26.757 1.00 96.81 234 GLN A N 1
ATOM 1843 C CA . GLN A 1 234 ? 16.156 0.119 -28.161 1.00 96.81 234 GLN A CA 1
ATOM 1844 C C . GLN A 1 234 ? 17.480 0.871 -28.245 1.00 96.81 234 GLN A C 1
ATOM 1846 O O . GLN A 1 234 ? 17.629 1.922 -27.630 1.00 96.81 234 GLN A O 1
ATOM 1851 N N . VAL A 1 235 ? 18.439 0.333 -28.992 1.00 95.88 235 VAL A N 1
ATOM 1852 C CA . VAL A 1 235 ? 19.796 0.876 -29.085 1.00 95.88 235 VAL A CA 1
ATOM 1853 C C . VAL A 1 235 ? 20.126 1.122 -30.546 1.00 95.88 235 VAL A C 1
ATOM 1855 O O . VAL A 1 235 ? 20.089 0.203 -31.363 1.00 95.88 235 VAL A O 1
ATOM 1858 N N . VAL A 1 236 ? 20.486 2.361 -30.860 1.00 93.38 236 VAL A N 1
ATOM 1859 C CA . VAL A 1 236 ? 20.944 2.772 -32.185 1.00 93.38 236 VAL A CA 1
ATOM 1860 C C . VAL A 1 236 ? 22.415 3.148 -32.086 1.00 93.38 236 VAL A C 1
ATOM 1862 O O . VAL A 1 236 ? 22.778 4.070 -31.362 1.00 93.38 236 VAL A O 1
ATOM 1865 N N . ALA A 1 237 ? 23.270 2.425 -32.811 1.00 91.81 237 ALA A N 1
ATOM 1866 C CA . ALA A 1 237 ? 24.683 2.768 -32.921 1.00 91.81 237 ALA A CA 1
ATOM 1867 C C . ALA A 1 237 ? 24.857 3.973 -33.854 1.00 91.81 237 ALA A C 1
ATOM 1869 O O . ALA A 1 237 ? 24.520 3.906 -35.040 1.00 91.81 237 ALA A O 1
ATOM 1870 N N . ASN A 1 238 ? 25.429 5.049 -33.325 1.00 90.44 238 ASN A N 1
ATOM 1871 C CA . ASN A 1 238 ? 25.780 6.244 -34.075 1.00 90.44 238 ASN A CA 1
ATOM 1872 C C . ASN A 1 238 ? 27.106 5.986 -34.791 1.00 90.44 238 ASN A C 1
ATOM 1874 O O . ASN A 1 238 ? 28.159 5.860 -34.162 1.00 90.44 238 ASN A O 1
ATOM 1878 N N . LYS A 1 239 ? 27.033 5.843 -36.114 1.00 88.75 239 LYS A N 1
ATOM 1879 C CA . LYS A 1 239 ? 28.153 5.434 -36.963 1.00 88.75 239 LYS A CA 1
ATOM 1880 C C . LYS A 1 239 ? 28.664 6.600 -37.792 1.00 88.75 239 LYS A C 1
ATOM 1882 O O . LYS A 1 239 ? 27.878 7.304 -38.420 1.00 88.75 239 LYS A O 1
ATOM 1887 N N . GLU A 1 240 ? 29.980 6.740 -37.858 1.00 89.81 240 GLU A N 1
ATOM 1888 C CA . GLU A 1 240 ? 30.660 7.689 -38.733 1.00 89.81 240 GLU A CA 1
ATOM 1889 C C . GLU A 1 240 ? 31.415 6.935 -39.831 1.00 89.81 240 GLU A C 1
ATOM 1891 O O . GLU A 1 240 ? 32.047 5.910 -39.574 1.00 89.81 240 GLU A O 1
ATOM 1896 N N . LEU A 1 241 ? 31.323 7.417 -41.072 1.00 87.75 241 LEU A N 1
ATOM 1897 C CA . LEU A 1 241 ? 32.071 6.857 -42.194 1.00 87.75 241 LEU A CA 1
ATOM 1898 C C . LEU A 1 241 ? 33.542 7.265 -42.064 1.00 87.75 241 LEU A C 1
ATOM 1900 O O . LEU A 1 241 ? 33.878 8.428 -42.271 1.00 87.75 241 LEU A O 1
ATOM 1904 N N . VAL A 1 242 ? 34.417 6.305 -41.781 1.00 88.38 242 VAL A N 1
ATOM 1905 C CA . VAL A 1 242 ? 35.853 6.560 -41.566 1.00 88.38 242 VAL A CA 1
ATOM 1906 C C . VAL A 1 242 ? 36.717 6.223 -42.770 1.00 88.38 242 VAL A C 1
ATOM 1908 O O . VAL A 1 242 ? 37.869 6.641 -42.860 1.00 88.38 242 VAL A O 1
ATOM 1911 N N . GLY A 1 243 ? 36.172 5.492 -43.736 1.00 85.31 243 GLY A N 1
ATOM 1912 C CA . GLY A 1 243 ? 36.906 5.163 -44.941 1.00 85.31 243 GLY A CA 1
ATOM 1913 C C . GLY A 1 243 ? 36.171 4.186 -45.832 1.00 85.31 243 GLY A C 1
ATOM 1914 O O . GLY A 1 243 ? 34.978 3.935 -45.682 1.00 85.31 243 GLY A O 1
ATOM 1915 N N . TYR A 1 244 ? 36.919 3.643 -46.780 1.00 84.69 244 TYR A N 1
ATOM 1916 C CA . TYR A 1 244 ? 36.443 2.617 -47.686 1.00 84.69 244 TYR A CA 1
ATOM 1917 C C . TYR A 1 244 ? 37.500 1.531 -47.799 1.00 84.69 244 TYR A C 1
ATOM 1919 O O . TYR A 1 244 ? 38.680 1.837 -47.973 1.00 84.69 244 TYR A O 1
ATOM 1927 N N . GLU A 1 245 ? 37.069 0.281 -47.750 1.00 88.69 245 GLU A N 1
ATOM 1928 C CA . GLU A 1 245 ? 37.928 -0.876 -47.966 1.00 88.69 245 GLU A CA 1
ATOM 1929 C C . GLU A 1 245 ? 37.615 -1.533 -49.309 1.00 88.69 245 GLU A C 1
ATOM 1931 O O . GLU A 1 245 ? 36.502 -1.441 -49.827 1.00 88.69 245 GLU A O 1
ATOM 1936 N N . LEU A 1 246 ? 38.619 -2.179 -49.894 1.00 89.38 246 LEU A N 1
ATOM 1937 C CA . LEU A 1 246 ? 38.485 -2.904 -51.145 1.00 89.38 246 LEU A CA 1
ATOM 1938 C C . LEU A 1 246 ? 37.874 -4.291 -50.898 1.00 89.38 246 LEU A C 1
ATOM 1940 O O . LEU A 1 246 ? 38.515 -5.152 -50.301 1.00 89.38 246 LEU A O 1
ATOM 1944 N N . ASP A 1 247 ? 36.669 -4.536 -51.405 1.00 89.44 247 ASP A N 1
ATOM 1945 C CA . ASP A 1 247 ? 36.004 -5.839 -51.303 1.00 89.44 247 ASP A CA 1
ATOM 1946 C C . ASP A 1 247 ? 36.543 -6.796 -52.373 1.00 89.44 247 ASP A C 1
ATOM 1948 O O . ASP A 1 247 ? 36.034 -6.888 -53.495 1.00 89.44 247 ASP A O 1
ATOM 1952 N N . GLN A 1 248 ? 37.618 -7.499 -52.010 1.00 87.38 248 GLN A N 1
ATOM 1953 C CA . GLN A 1 248 ? 38.308 -8.443 -52.892 1.00 87.38 248 GLN A CA 1
ATOM 1954 C C . GLN A 1 248 ? 37.471 -9.686 -53.224 1.00 87.38 248 GLN A C 1
ATOM 1956 O O . GLN A 1 248 ? 37.735 -10.355 -54.221 1.00 87.38 248 GLN A O 1
ATOM 1961 N N . ASN A 1 249 ? 36.428 -9.973 -52.441 1.00 87.25 249 ASN A N 1
ATOM 1962 C CA . ASN A 1 249 ? 35.553 -11.123 -52.663 1.00 87.25 249 ASN A CA 1
ATOM 1963 C C . ASN A 1 249 ? 34.471 -10.848 -53.712 1.00 87.25 249 ASN A C 1
ATOM 1965 O O . ASN A 1 249 ? 33.806 -11.777 -54.166 1.00 87.25 249 ASN A O 1
ATOM 1969 N N . ALA A 1 250 ? 34.295 -9.590 -54.122 1.00 87.31 250 ALA A N 1
ATOM 1970 C CA . ALA A 1 250 ? 33.261 -9.196 -55.069 1.00 87.31 250 ALA A CA 1
ATOM 1971 C C . ALA A 1 250 ? 33.813 -8.454 -56.291 1.00 87.31 250 ALA A C 1
ATOM 1973 O O . ALA A 1 250 ? 33.241 -7.453 -56.737 1.00 87.31 250 ALA A O 1
ATOM 1974 N N . GLY A 1 251 ? 34.933 -8.947 -56.824 1.00 89.31 251 GLY A N 1
ATOM 1975 C CA . GLY A 1 251 ? 35.545 -8.427 -58.041 1.00 89.31 251 GLY A CA 1
ATOM 1976 C C . GLY A 1 251 ? 34.589 -8.441 -59.236 1.00 89.31 251 GLY A C 1
ATOM 1977 O O . GLY A 1 251 ? 33.925 -9.436 -59.515 1.00 89.31 251 GLY A O 1
ATOM 1978 N N . ALA A 1 252 ? 34.539 -7.326 -59.958 1.00 91.19 252 ALA A N 1
ATOM 1979 C CA . ALA A 1 252 ? 33.860 -7.192 -61.234 1.00 91.19 252 ALA A CA 1
ATOM 1980 C C . ALA A 1 252 ? 34.881 -7.380 -62.358 1.00 91.19 252 ALA A C 1
ATOM 1982 O O . ALA A 1 252 ? 35.748 -6.526 -62.579 1.00 91.19 252 ALA A O 1
ATOM 1983 N N . SER A 1 253 ? 34.788 -8.510 -63.054 1.00 93.81 253 SER A N 1
ATOM 1984 C CA . SER A 1 253 ? 35.548 -8.723 -64.280 1.00 93.81 253 SER A CA 1
ATOM 1985 C C . SER A 1 253 ? 34.936 -7.924 -65.425 1.00 93.81 253 SER A C 1
ATOM 1987 O O . SER A 1 253 ? 33.715 -7.811 -65.535 1.00 93.81 253 SER A O 1
ATOM 1989 N N . PHE A 1 254 ? 35.782 -7.368 -66.281 1.00 94.38 254 PHE A N 1
ATOM 1990 C CA . PHE A 1 254 ? 35.349 -6.564 -67.413 1.00 94.38 254 PHE A CA 1
ATOM 1991 C C . PHE A 1 254 ? 36.240 -6.798 -68.631 1.00 94.38 254 PHE A C 1
ATOM 1993 O O . PHE A 1 254 ? 37.392 -7.225 -68.522 1.00 94.38 254 PHE A O 1
ATOM 2000 N N . ASP A 1 255 ? 35.683 -6.449 -69.782 1.00 95.31 255 ASP A N 1
ATOM 2001 C CA . ASP A 1 255 ? 36.336 -6.414 -71.080 1.00 95.31 255 ASP A CA 1
ATOM 2002 C C . ASP A 1 255 ? 35.804 -5.170 -71.809 1.00 95.31 255 ASP A C 1
ATOM 2004 O O . ASP A 1 255 ? 34.589 -4.985 -71.921 1.00 95.31 255 ASP A O 1
ATOM 2008 N N . THR A 1 256 ? 36.693 -4.256 -72.197 1.00 94.38 256 THR A N 1
ATOM 2009 C CA . THR A 1 256 ? 36.317 -2.992 -72.839 1.00 94.38 256 THR A CA 1
ATOM 2010 C C . THR A 1 256 ? 37.376 -2.502 -73.826 1.00 94.38 256 THR A C 1
ATOM 2012 O O . THR A 1 256 ? 38.511 -2.978 -73.855 1.00 94.38 256 THR A O 1
ATOM 2015 N N . GLY A 1 257 ? 37.006 -1.528 -74.652 1.00 93.12 257 GLY A N 1
ATOM 2016 C CA . GLY A 1 257 ? 37.845 -0.950 -75.695 1.00 93.12 257 GLY A CA 1
ATOM 2017 C C . GLY A 1 257 ? 37.927 0.565 -75.600 1.00 93.12 257 GLY A C 1
ATOM 2018 O O . GLY A 1 257 ? 36.904 1.236 -75.475 1.00 93.12 257 GLY A O 1
ATOM 2019 N N . VAL A 1 258 ? 39.134 1.119 -75.712 1.00 93.56 258 VAL A N 1
ATOM 2020 C CA . VAL A 1 258 ? 39.370 2.570 -75.718 1.00 93.56 258 VAL A CA 1
ATOM 2021 C C . VAL A 1 258 ? 40.298 2.949 -76.868 1.00 93.56 258 VAL A C 1
ATOM 2023 O O . VAL A 1 258 ? 41.300 2.287 -77.116 1.00 93.56 258 VAL A O 1
ATOM 2026 N N . TRP A 1 259 ? 39.989 4.035 -77.573 1.00 92.38 259 TRP A N 1
ATOM 2027 C CA . TRP A 1 259 ? 40.870 4.598 -78.598 1.00 92.38 259 TRP A CA 1
ATOM 2028 C C . TRP A 1 259 ? 41.826 5.616 -77.970 1.00 92.38 259 TRP A C 1
ATOM 2030 O O . TRP A 1 259 ? 41.405 6.708 -77.598 1.00 92.38 259 TRP A O 1
ATOM 2040 N N . ALA A 1 260 ? 43.101 5.254 -77.838 1.00 91.50 260 ALA A N 1
ATOM 2041 C CA . ALA A 1 260 ? 44.139 6.061 -77.197 1.00 91.50 260 ALA A CA 1
ATOM 2042 C C . ALA A 1 260 ? 45.543 5.606 -77.631 1.00 91.50 260 ALA A C 1
ATOM 2044 O O . ALA A 1 260 ? 45.720 4.494 -78.133 1.00 91.50 260 ALA A O 1
ATOM 2045 N N . ASN A 1 261 ? 46.558 6.450 -77.424 1.00 88.38 261 ASN A N 1
ATOM 2046 C CA . ASN A 1 261 ? 47.950 6.075 -77.702 1.00 88.38 261 ASN A CA 1
ATOM 2047 C C . ASN A 1 261 ? 48.652 5.533 -76.449 1.00 88.38 261 ASN A C 1
ATOM 2049 O O . ASN A 1 261 ? 49.516 4.662 -76.546 1.00 88.38 261 ASN A O 1
ATOM 2053 N N . GLU A 1 262 ? 48.251 6.016 -75.283 1.00 90.31 262 GLU A N 1
ATOM 2054 C CA . GLU A 1 262 ? 48.830 5.736 -73.981 1.00 90.31 262 GLU A CA 1
ATOM 2055 C C . GLU A 1 262 ? 48.467 4.322 -73.494 1.00 90.31 262 GLU A C 1
ATOM 2057 O O . GLU A 1 262 ? 47.397 3.792 -73.795 1.00 90.31 262 GLU A O 1
ATOM 2062 N N . ILE A 1 263 ? 49.377 3.705 -72.736 1.00 91.88 263 ILE A N 1
ATOM 2063 C CA . ILE A 1 263 ? 49.141 2.441 -72.015 1.00 91.88 263 ILE A CA 1
ATOM 2064 C C . ILE A 1 263 ? 49.103 2.738 -70.521 1.00 91.88 263 ILE A C 1
ATOM 2066 O O . ILE A 1 263 ? 48.087 2.567 -69.854 1.00 91.88 263 ILE A O 1
ATOM 2070 N N . ASN A 1 264 ? 50.215 3.263 -70.008 1.00 93.62 264 ASN A N 1
ATOM 2071 C CA . ASN A 1 264 ? 50.279 3.841 -68.678 1.00 93.62 264 ASN A CA 1
ATOM 2072 C C . ASN A 1 264 ? 49.630 5.235 -68.718 1.00 93.62 264 ASN A C 1
ATOM 2074 O O . ASN A 1 264 ? 49.973 6.045 -69.577 1.00 93.62 264 ASN A O 1
ATOM 2078 N N . GLY A 1 265 ? 48.674 5.489 -67.830 1.00 93.44 265 GLY A N 1
ATOM 2079 C CA . GLY A 1 265 ? 47.814 6.673 -67.850 1.00 93.44 265 GLY A CA 1
ATOM 2080 C C . GLY A 1 265 ? 46.525 6.512 -68.665 1.00 93.44 265 GLY A C 1
ATOM 2081 O O . GLY A 1 265 ? 45.738 7.454 -68.711 1.00 93.44 265 GLY A O 1
ATOM 2082 N N . LEU A 1 266 ? 46.270 5.345 -69.278 1.00 95.62 266 LEU A N 1
ATOM 2083 C CA . LEU A 1 266 ? 45.033 5.107 -70.029 1.00 95.62 266 LEU A CA 1
ATOM 2084 C C . LEU A 1 266 ? 43.818 5.177 -69.097 1.00 95.62 266 LEU A C 1
ATOM 2086 O O . LEU A 1 266 ? 43.715 4.388 -68.156 1.00 95.62 266 LEU A O 1
ATOM 2090 N N . ARG A 1 267 ? 42.875 6.077 -69.390 1.00 95.56 267 ARG A N 1
ATOM 2091 C CA . ARG A 1 267 ? 41.600 6.186 -68.672 1.00 95.56 267 ARG A CA 1
ATOM 2092 C C . ARG A 1 267 ? 40.505 5.400 -69.390 1.00 95.56 267 ARG A C 1
ATOM 2094 O O . ARG A 1 267 ? 40.341 5.532 -70.599 1.00 95.56 267 ARG A O 1
ATOM 2101 N N . PHE A 1 268 ? 39.738 4.612 -68.647 1.00 94.50 268 PHE A N 1
ATOM 2102 C CA . PHE A 1 268 ? 38.641 3.793 -69.163 1.00 94.50 268 PHE A CA 1
ATOM 2103 C C . PHE A 1 268 ? 37.502 3.716 -68.138 1.00 94.50 268 PHE A C 1
ATOM 2105 O O . PHE A 1 268 ? 37.716 3.980 -66.956 1.00 94.50 268 PHE A O 1
ATOM 2112 N N . GLY A 1 269 ? 36.285 3.405 -68.583 1.00 92.88 269 GLY A N 1
ATOM 2113 C CA . GLY A 1 269 ? 35.116 3.271 -67.711 1.00 92.88 269 GLY A CA 1
ATOM 2114 C C . GLY A 1 269 ? 34.551 1.856 -67.748 1.00 92.88 269 GLY A C 1
ATOM 2115 O O . GLY A 1 269 ? 34.528 1.228 -68.807 1.00 92.88 269 GLY A O 1
ATOM 2116 N N . VAL A 1 270 ? 34.127 1.344 -66.594 1.00 93.00 270 VAL A N 1
ATOM 2117 C CA . VAL A 1 270 ? 33.529 0.007 -66.457 1.00 93.00 270 VAL A CA 1
ATOM 2118 C C . VAL A 1 270 ? 32.385 0.031 -65.453 1.00 93.00 270 VAL A C 1
ATOM 2120 O O . VAL A 1 270 ? 32.341 0.865 -64.550 1.00 93.00 270 VAL A O 1
ATOM 2123 N N . TRP A 1 271 ? 31.452 -0.903 -65.598 1.00 88.75 271 TRP A N 1
ATOM 2124 C CA . TRP A 1 271 ? 30.368 -1.090 -64.639 1.00 88.75 271 TRP A CA 1
ATOM 2125 C C . TRP A 1 271 ? 30.830 -1.977 -63.479 1.00 88.75 271 TRP A C 1
ATOM 2127 O O . TRP A 1 271 ? 31.189 -3.133 -63.682 1.00 88.75 271 TRP A O 1
ATOM 2137 N N . VAL A 1 272 ? 30.780 -1.452 -62.256 1.00 87.56 272 VAL A N 1
ATOM 2138 C CA . VAL A 1 272 ? 31.103 -2.164 -61.013 1.00 87.56 272 VAL A CA 1
ATOM 2139 C C . VAL A 1 272 ? 29.853 -2.198 -60.142 1.00 87.56 272 VAL A C 1
ATOM 2141 O O . VAL A 1 272 ? 29.346 -1.151 -59.750 1.00 87.56 272 VAL A O 1
ATOM 2144 N N . LYS A 1 273 ? 29.309 -3.396 -59.879 1.00 82.56 273 LYS A N 1
ATOM 2145 C CA . LYS A 1 273 ? 28.075 -3.604 -59.086 1.00 82.56 273 LYS A CA 1
ATOM 2146 C C . LYS A 1 273 ? 26.941 -2.607 -59.433 1.00 82.56 273 LYS A C 1
ATOM 2148 O O . LYS A 1 273 ? 26.323 -2.020 -58.553 1.00 82.56 273 LYS A O 1
ATOM 2153 N N . GLY A 1 274 ? 26.678 -2.399 -60.728 1.00 82.50 274 GLY A N 1
ATOM 2154 C CA . GLY A 1 274 ? 25.583 -1.537 -61.203 1.00 82.50 274 GLY A CA 1
ATOM 2155 C C . GLY A 1 274 ? 25.881 -0.032 -61.233 1.00 82.50 274 GLY A C 1
ATOM 2156 O O . GLY A 1 274 ? 24.986 0.747 -61.547 1.00 82.50 274 GLY A O 1
ATOM 2157 N N . LYS A 1 275 ? 27.124 0.391 -60.969 1.00 87.25 275 LYS A N 1
ATOM 2158 C CA . LYS A 1 275 ? 27.581 1.781 -61.106 1.00 87.25 275 LYS A CA 1
ATOM 2159 C C . LYS A 1 275 ? 28.697 1.882 -62.146 1.00 87.25 275 LYS A C 1
ATOM 2161 O O . LYS A 1 275 ? 29.642 1.102 -62.107 1.00 87.25 275 LYS A O 1
ATOM 2166 N N . TYR A 1 276 ? 28.604 2.838 -63.069 1.00 90.81 276 TYR A N 1
ATOM 2167 C CA . TYR A 1 276 ? 29.690 3.118 -64.010 1.00 90.81 276 TYR A CA 1
ATOM 2168 C C . TYR A 1 276 ? 30.782 3.934 -63.308 1.00 90.81 276 TYR A C 1
ATOM 2170 O O . TYR A 1 276 ? 30.522 5.036 -62.821 1.00 90.81 276 TYR A O 1
ATOM 2178 N N . GLU A 1 277 ? 31.991 3.385 -63.226 1.00 93.00 277 GLU A N 1
ATOM 2179 C CA . GLU A 1 277 ? 33.156 3.997 -62.583 1.00 93.00 277 GLU A CA 1
ATOM 2180 C C . GLU A 1 277 ? 34.301 4.152 -63.591 1.00 93.00 277 GLU A C 1
ATOM 2182 O O . GLU A 1 277 ? 34.460 3.333 -64.497 1.00 93.00 277 GLU A O 1
ATOM 2187 N N . TYR A 1 278 ? 35.105 5.206 -63.427 1.00 94.50 278 TYR A N 1
ATOM 2188 C CA . TYR A 1 278 ? 36.299 5.444 -64.235 1.00 94.50 278 TYR A CA 1
ATOM 2189 C C . TYR A 1 278 ? 37.557 4.994 -63.502 1.00 94.50 278 TYR A C 1
ATOM 2191 O O . TYR A 1 278 ? 37.712 5.203 -62.298 1.00 94.50 278 TYR A O 1
ATOM 2199 N N . PHE A 1 279 ? 38.476 4.423 -64.269 1.00 95.88 279 PHE A N 1
ATOM 2200 C CA . PHE A 1 279 ? 39.754 3.932 -63.791 1.00 95.88 279 PHE A CA 1
ATOM 2201 C C . PHE A 1 279 ? 40.873 4.411 -64.699 1.00 95.88 279 PHE A C 1
ATOM 2203 O O . PHE A 1 279 ? 40.681 4.662 -65.888 1.00 95.88 279 PHE A O 1
ATOM 2210 N N . THR A 1 280 ? 42.061 4.516 -64.119 1.00 97.25 280 THR A N 1
ATOM 2211 C CA . THR A 1 280 ? 43.296 4.819 -64.832 1.00 97.25 280 THR A CA 1
ATOM 2212 C C . THR A 1 280 ? 44.247 3.640 -64.699 1.00 97.25 280 THR A C 1
ATOM 2214 O O . THR A 1 280 ? 44.535 3.189 -63.588 1.00 97.25 280 THR A O 1
ATOM 2217 N N . ALA A 1 281 ? 44.749 3.145 -65.825 1.00 96.62 281 ALA A N 1
ATOM 2218 C CA . ALA A 1 281 ? 45.816 2.159 -65.847 1.00 96.62 281 ALA A CA 1
ATOM 2219 C C . ALA A 1 281 ? 47.149 2.788 -65.447 1.00 96.62 281 ALA A C 1
ATOM 2221 O O . ALA A 1 281 ? 47.501 3.878 -65.893 1.00 96.62 281 ALA A O 1
ATOM 2222 N N . TYR A 1 282 ? 47.890 2.100 -64.590 1.00 97.44 282 TYR A N 1
ATOM 2223 C CA . TYR A 1 282 ? 49.196 2.528 -64.117 1.00 97.44 282 TYR A CA 1
ATOM 2224 C C . TYR A 1 282 ? 50.082 1.324 -63.809 1.00 97.44 282 TYR A C 1
ATOM 2226 O O . TYR A 1 282 ? 49.601 0.191 -63.756 1.00 97.44 282 TYR A O 1
ATOM 2234 N N . ASP A 1 283 ? 51.379 1.578 -63.613 1.00 96.38 283 ASP A N 1
ATOM 2235 C CA . ASP A 1 283 ? 52.368 0.525 -63.332 1.00 96.38 283 ASP A CA 1
ATOM 2236 C C . ASP A 1 283 ? 52.308 -0.602 -64.383 1.00 96.38 283 ASP A C 1
ATOM 2238 O O . ASP A 1 283 ? 52.257 -1.792 -64.077 1.00 96.38 283 ASP A O 1
ATOM 2242 N N . CYS A 1 284 ? 52.197 -0.190 -65.650 1.00 96.38 284 CYS A N 1
ATOM 2243 C CA . CYS A 1 284 ? 52.042 -1.094 -66.779 1.00 96.38 284 CYS A CA 1
ATOM 2244 C C . CYS A 1 284 ? 53.395 -1.633 -67.239 1.00 96.38 284 CYS A C 1
ATOM 2246 O O . CYS A 1 284 ? 54.310 -0.859 -67.522 1.00 96.38 284 CYS A O 1
ATOM 2248 N N . SER A 1 285 ? 53.487 -2.948 -67.405 1.00 96.38 285 SER A N 1
ATOM 2249 C CA . SER A 1 285 ? 54.681 -3.639 -67.893 1.00 96.38 285 SER A CA 1
ATOM 2250 C C . SER A 1 285 ? 54.350 -4.462 -69.132 1.00 96.38 285 SER A C 1
ATOM 2252 O O . SER A 1 285 ? 53.303 -5.103 -69.200 1.00 96.38 285 SER A O 1
ATOM 2254 N N . TRP A 1 286 ? 55.223 -4.421 -70.140 1.00 96.00 286 TRP A N 1
ATOM 2255 C CA . TRP A 1 286 ? 55.076 -5.278 -71.317 1.00 96.00 286 TRP A CA 1
ATOM 2256 C C . TRP A 1 286 ? 55.239 -6.744 -70.905 1.00 96.00 286 TRP A C 1
ATOM 2258 O O . TRP A 1 286 ? 56.123 -7.067 -70.113 1.00 96.00 286 TRP A O 1
ATOM 2268 N N . THR A 1 287 ? 54.392 -7.624 -71.440 1.00 94.62 287 THR A N 1
ATOM 2269 C CA . THR A 1 287 ? 54.399 -9.055 -71.095 1.00 94.62 287 THR A CA 1
ATOM 2270 C C . THR A 1 287 ? 54.748 -9.941 -72.282 1.00 94.62 287 THR A C 1
ATOM 2272 O O . THR A 1 287 ? 55.659 -10.759 -72.195 1.00 94.62 287 THR A O 1
ATOM 2275 N N . LYS A 1 288 ? 54.017 -9.807 -73.390 1.00 94.44 288 LYS A N 1
ATOM 2276 C CA . LYS A 1 288 ? 54.195 -10.605 -74.605 1.00 94.44 288 LYS A CA 1
ATOM 2277 C C . LYS A 1 288 ? 53.564 -9.907 -75.802 1.00 94.44 288 LYS A C 1
ATOM 2279 O O . LYS A 1 288 ? 52.738 -9.010 -75.642 1.00 94.44 288 LYS A O 1
ATOM 2284 N N . ARG A 1 289 ? 53.878 -10.401 -76.998 1.00 92.94 289 ARG A N 1
ATOM 2285 C CA . ARG A 1 289 ? 53.156 -10.079 -78.231 1.00 92.94 289 ARG A CA 1
ATOM 2286 C C . ARG A 1 289 ? 52.278 -11.258 -78.647 1.00 92.94 289 ARG A C 1
ATOM 2288 O O . ARG A 1 289 ? 52.727 -12.402 -78.616 1.00 92.94 289 ARG A O 1
ATOM 2295 N N . VAL A 1 290 ? 51.038 -10.972 -79.028 1.00 90.12 290 VAL A N 1
ATOM 2296 C CA . VAL A 1 290 ? 50.105 -11.930 -79.636 1.00 90.12 290 VAL A CA 1
ATOM 2297 C C . VAL A 1 290 ? 49.743 -11.375 -81.009 1.00 90.12 290 VAL A C 1
ATOM 2299 O O . VAL A 1 290 ? 49.105 -10.329 -81.103 1.00 90.12 290 VAL A O 1
ATOM 2302 N N . GLU A 1 291 ? 50.214 -12.038 -82.068 1.00 90.25 291 GLU A N 1
ATOM 2303 C CA . GLU A 1 291 ? 50.127 -11.553 -83.454 1.00 90.25 291 GLU A CA 1
ATOM 2304 C C . GLU A 1 291 ? 50.700 -10.129 -83.615 1.00 90.25 291 GLU A C 1
ATOM 2306 O O . GLU A 1 291 ? 51.901 -9.920 -83.437 1.00 90.25 291 GLU A O 1
ATOM 2311 N N . LEU A 1 292 ? 49.853 -9.147 -83.943 1.00 86.88 292 LEU A N 1
ATOM 2312 C CA . LEU A 1 292 ? 50.210 -7.735 -84.114 1.00 86.88 292 LEU A CA 1
ATOM 2313 C C . LEU A 1 292 ? 49.915 -6.880 -82.867 1.00 86.88 292 LEU A C 1
ATOM 2315 O O . LEU A 1 292 ? 50.018 -5.656 -82.938 1.00 86.88 292 LEU A O 1
ATOM 2319 N N . THR A 1 293 ? 49.542 -7.500 -81.743 1.00 90.88 293 THR A N 1
ATOM 2320 C CA . THR A 1 293 ? 49.107 -6.813 -80.518 1.00 90.88 293 THR A CA 1
ATOM 2321 C C . THR A 1 293 ? 50.117 -7.016 -79.392 1.00 90.88 293 THR A C 1
ATOM 2323 O O . THR A 1 293 ? 50.405 -8.149 -78.996 1.00 90.88 293 THR A O 1
ATOM 2326 N N . ASP A 1 294 ? 50.628 -5.921 -78.831 1.00 93.94 294 ASP A N 1
ATOM 2327 C CA . ASP A 1 294 ? 51.454 -5.962 -77.620 1.00 93.94 294 ASP A CA 1
ATOM 2328 C C . ASP A 1 294 ? 50.566 -5.986 -76.372 1.00 93.94 294 ASP A C 1
ATOM 2330 O O . ASP A 1 294 ? 49.666 -5.161 -76.233 1.00 93.94 294 ASP A O 1
ATOM 2334 N N . ILE A 1 295 ? 50.805 -6.932 -75.461 1.00 95.69 295 ILE A N 1
ATOM 2335 C CA . ILE A 1 295 ? 50.024 -7.105 -74.232 1.00 95.69 295 ILE A CA 1
ATOM 2336 C C . ILE A 1 295 ? 50.815 -6.573 -73.037 1.00 95.69 295 ILE A C 1
ATOM 2338 O O . ILE A 1 295 ? 51.955 -6.981 -72.795 1.00 95.69 295 ILE A O 1
ATOM 2342 N N . TYR A 1 296 ? 50.180 -5.719 -72.242 1.00 96.88 296 TYR A N 1
ATOM 2343 C CA . TYR A 1 296 ? 50.746 -5.122 -71.037 1.00 96.88 296 TYR A CA 1
ATOM 2344 C C . TYR A 1 296 ? 49.954 -5.548 -69.804 1.00 96.88 296 TYR A C 1
ATOM 2346 O O . TYR A 1 296 ? 48.732 -5.463 -69.821 1.00 96.88 296 TYR A O 1
ATOM 2354 N N . ALA A 1 297 ? 50.622 -5.964 -68.730 1.00 97.19 297 ALA A N 1
ATOM 2355 C CA . ALA A 1 297 ? 49.989 -6.155 -67.427 1.00 97.19 297 ALA A CA 1
ATOM 2356 C C . ALA A 1 297 ? 49.988 -4.824 -66.674 1.00 97.19 297 ALA A C 1
ATOM 2358 O O . ALA A 1 297 ? 51.037 -4.193 -66.554 1.00 97.19 297 ALA A O 1
ATOM 2359 N N . CYS A 1 298 ? 48.829 -4.403 -66.175 1.00 97.50 298 CYS A N 1
ATOM 2360 C CA . CYS A 1 298 ? 48.619 -3.098 -65.552 1.00 97.50 298 CYS A CA 1
ATOM 2361 C C . CYS A 1 298 ? 47.851 -3.221 -64.236 1.00 97.50 298 CYS A C 1
ATOM 2363 O O . CYS A 1 298 ? 47.015 -4.111 -64.056 1.00 97.50 298 CYS A O 1
ATOM 2365 N N . LYS A 1 299 ? 48.077 -2.262 -63.338 1.00 97.75 299 LYS A N 1
ATOM 2366 C CA . LYS A 1 299 ? 47.206 -1.994 -62.192 1.00 97.75 299 LYS A CA 1
ATOM 2367 C C . LYS A 1 299 ? 46.203 -0.905 -62.557 1.00 97.75 299 LYS A C 1
ATOM 2369 O O . LYS A 1 299 ? 46.463 -0.068 -63.419 1.00 97.75 299 LYS A O 1
ATOM 2374 N N . TYR A 1 300 ? 45.063 -0.899 -61.887 1.00 97.12 300 TYR A N 1
ATOM 2375 C CA . TYR A 1 300 ? 43.978 0.051 -62.099 1.00 97.12 300 TYR A CA 1
ATOM 2376 C C . TYR A 1 300 ? 43.724 0.824 -60.820 1.00 97.12 300 TYR A C 1
ATOM 2378 O O . TYR A 1 300 ? 43.613 0.234 -59.744 1.00 97.12 300 TYR A O 1
ATOM 2386 N N . LYS A 1 301 ? 43.654 2.149 -60.934 1.00 95.62 301 LYS A N 1
ATOM 2387 C CA . LYS A 1 301 ? 43.314 3.043 -59.827 1.00 95.62 301 LYS A CA 1
ATOM 2388 C C . LYS A 1 301 ? 42.085 3.874 -60.151 1.00 95.62 301 LYS A C 1
ATOM 2390 O O . LYS A 1 301 ? 41.839 4.147 -61.324 1.00 95.62 301 LYS A O 1
ATOM 2395 N N . ASP A 1 302 ? 41.327 4.260 -59.134 1.00 93.06 302 ASP A N 1
ATOM 2396 C CA . ASP A 1 302 ? 40.231 5.216 -59.313 1.00 93.06 302 ASP A CA 1
ATOM 2397 C C . ASP A 1 302 ? 40.742 6.655 -59.493 1.00 93.06 302 ASP A C 1
ATOM 2399 O O . ASP A 1 302 ? 41.945 6.930 -59.433 1.00 93.06 302 ASP A O 1
ATOM 2403 N N . ASP A 1 303 ? 39.813 7.588 -59.699 1.00 89.19 303 ASP A N 1
ATOM 2404 C CA . ASP A 1 303 ? 40.105 9.019 -59.839 1.00 89.19 303 ASP A CA 1
ATOM 2405 C C . ASP A 1 303 ? 40.736 9.640 -58.566 1.00 89.19 303 ASP A C 1
ATOM 2407 O O . ASP A 1 303 ? 41.364 10.692 -58.650 1.00 89.19 303 ASP A O 1
ATOM 2411 N N . GLN A 1 304 ? 40.629 8.989 -57.397 1.00 88.94 304 GLN A N 1
ATOM 2412 C CA . GLN A 1 304 ? 41.322 9.388 -56.159 1.00 88.94 304 GLN A CA 1
ATOM 2413 C C . GLN A 1 304 ? 42.722 8.759 -56.037 1.00 88.94 304 GLN A C 1
ATOM 2415 O O . GLN A 1 304 ? 43.423 8.973 -55.049 1.00 88.94 304 GLN A O 1
ATOM 2420 N N . GLY A 1 305 ? 43.150 7.988 -57.039 1.00 89.69 305 GLY A N 1
ATOM 2421 C CA . GLY A 1 305 ? 44.460 7.355 -57.099 1.00 89.69 305 GLY A CA 1
ATOM 2422 C C . GLY A 1 305 ? 44.588 6.066 -56.286 1.00 89.69 305 GLY A C 1
ATOM 2423 O O . GLY A 1 305 ? 45.692 5.526 -56.202 1.00 89.69 305 GLY A O 1
ATOM 2424 N N . ARG A 1 306 ? 43.496 5.542 -55.716 1.00 91.00 306 ARG A N 1
ATOM 2425 C CA . ARG A 1 306 ? 43.504 4.306 -54.918 1.00 91.00 306 ARG A CA 1
ATOM 2426 C C . ARG A 1 306 ? 43.552 3.094 -55.831 1.00 91.00 306 ARG A C 1
ATOM 2428 O O . ARG A 1 306 ? 42.841 3.067 -56.829 1.00 91.00 306 ARG A O 1
ATOM 2435 N N . TYR A 1 307 ? 44.332 2.074 -55.478 1.00 93.12 307 TYR A N 1
ATOM 2436 C CA . TYR A 1 307 ? 44.316 0.795 -56.193 1.00 93.12 307 TYR A CA 1
ATOM 2437 C C . TYR A 1 307 ? 42.924 0.159 -56.126 1.00 93.12 307 TYR A C 1
ATOM 2439 O O . TYR A 1 307 ? 42.325 0.059 -55.056 1.00 93.12 307 TYR A O 1
ATOM 2447 N N . ARG A 1 308 ? 42.422 -0.285 -57.276 1.00 94.81 308 ARG A N 1
ATOM 2448 C CA . ARG A 1 308 ? 41.100 -0.900 -57.416 1.00 94.81 308 ARG A CA 1
ATOM 2449 C C . ARG A 1 308 ? 41.138 -2.261 -58.086 1.00 94.81 308 ARG A C 1
ATOM 2451 O O . ARG A 1 308 ? 40.109 -2.916 -58.116 1.00 94.81 308 ARG A O 1
ATOM 2458 N N . GLY A 1 309 ? 42.276 -2.711 -58.600 1.00 95.12 309 GLY A N 1
ATOM 2459 C CA . GLY A 1 309 ? 42.384 -4.000 -59.276 1.00 95.12 309 GLY A CA 1
ATOM 2460 C C . GLY A 1 309 ? 43.485 -4.015 -60.322 1.00 95.12 309 GLY A C 1
ATOM 2461 O O . GLY A 1 309 ? 44.299 -3.096 -60.399 1.00 95.12 309 GLY A O 1
ATOM 2462 N N . SER A 1 310 ? 43.520 -5.057 -61.139 1.00 96.31 310 SER A N 1
ATOM 2463 C CA . SER A 1 310 ? 44.556 -5.241 -62.153 1.00 96.31 310 SER A CA 1
ATOM 2464 C C . SER A 1 310 ? 44.041 -6.059 -63.331 1.00 96.31 310 SER A C 1
ATOM 2466 O O . SER A 1 310 ? 42.962 -6.661 -63.287 1.00 96.31 310 SER A O 1
ATOM 2468 N N . GLY A 1 311 ? 44.807 -6.044 -64.416 1.00 96.50 311 GLY A N 1
ATOM 2469 C CA . GLY A 1 311 ? 44.436 -6.718 -65.647 1.00 96.50 311 GLY A CA 1
ATOM 2470 C C . GLY A 1 311 ? 45.447 -6.511 -66.764 1.00 96.50 311 GLY A C 1
ATOM 2471 O O . GLY A 1 311 ? 46.608 -6.178 -66.514 1.00 96.50 311 GLY A O 1
ATOM 2472 N N . ALA A 1 312 ? 45.002 -6.722 -67.997 1.00 96.25 312 ALA A N 1
ATOM 2473 C CA . ALA A 1 312 ? 45.819 -6.627 -69.192 1.00 96.25 312 ALA A CA 1
ATOM 2474 C C . ALA A 1 312 ? 45.284 -5.576 -70.174 1.00 96.25 312 ALA A C 1
ATOM 2476 O O . ALA A 1 312 ? 44.076 -5.389 -70.320 1.00 96.25 312 ALA A O 1
ATOM 2477 N N . ILE A 1 313 ? 46.201 -4.910 -70.873 1.00 97.00 313 ILE A N 1
ATOM 2478 C CA . ILE A 1 313 ? 45.909 -4.000 -71.980 1.00 97.00 313 ILE A CA 1
ATOM 2479 C C . ILE A 1 313 ? 46.576 -4.533 -73.243 1.00 97.00 313 ILE A C 1
ATOM 2481 O O . ILE A 1 313 ? 47.803 -4.585 -73.317 1.00 97.00 313 ILE A O 1
ATOM 2485 N N . GLY A 1 314 ? 45.776 -4.901 -74.241 1.00 95.12 314 GLY A N 1
ATOM 2486 C CA . GLY A 1 314 ? 46.231 -5.184 -75.596 1.00 95.12 314 GLY A CA 1
ATOM 2487 C C . GLY A 1 314 ? 46.294 -3.912 -76.436 1.00 95.12 314 GLY A C 1
ATOM 2488 O O . GLY A 1 314 ? 45.301 -3.198 -76.575 1.00 95.12 314 GLY A O 1
ATOM 2489 N N . ALA A 1 315 ? 47.463 -3.624 -76.998 1.00 92.38 315 ALA A N 1
ATOM 2490 C CA . ALA A 1 315 ? 47.728 -2.450 -77.812 1.00 92.38 315 ALA A CA 1
ATOM 2491 C C . ALA A 1 315 ? 47.852 -2.834 -79.289 1.00 92.38 315 ALA A C 1
ATOM 2493 O O . ALA A 1 315 ? 48.867 -3.388 -79.714 1.00 92.38 315 ALA A O 1
ATOM 2494 N N . TRP A 1 316 ? 46.826 -2.504 -80.074 1.00 90.19 316 TRP A N 1
ATOM 2495 C CA . TRP A 1 316 ? 46.841 -2.643 -81.529 1.00 90.19 316 TRP A CA 1
ATOM 2496 C C . TRP A 1 316 ? 46.586 -1.278 -82.170 1.00 90.19 316 TRP A C 1
ATOM 2498 O O . TRP A 1 316 ? 45.513 -0.693 -82.022 1.00 90.19 316 TRP A O 1
ATOM 2508 N N . TRP A 1 317 ? 47.596 -0.731 -82.854 1.00 87.25 317 TRP A N 1
ATOM 2509 C CA . TRP A 1 317 ? 47.562 0.618 -83.434 1.00 87.25 317 TRP A CA 1
ATOM 2510 C C . TRP A 1 317 ? 47.133 1.692 -82.405 1.00 87.25 317 TRP A C 1
ATOM 2512 O O . TRP A 1 317 ? 47.851 1.907 -81.426 1.00 87.25 317 TRP A O 1
ATOM 2522 N N . ARG A 1 318 ? 45.978 2.353 -82.583 1.00 88.44 318 ARG A N 1
ATOM 2523 C CA . ARG A 1 318 ? 45.378 3.309 -81.625 1.00 88.44 318 ARG A CA 1
ATOM 2524 C C . ARG A 1 318 ? 44.267 2.712 -80.753 1.00 88.44 318 ARG A C 1
ATOM 2526 O O . ARG A 1 318 ? 43.671 3.432 -79.961 1.00 88.44 318 ARG A O 1
ATOM 2533 N N . TYR A 1 319 ? 43.953 1.430 -80.901 1.00 92.50 319 TYR A N 1
ATOM 2534 C CA . TYR A 1 319 ? 42.946 0.753 -80.090 1.00 92.50 319 TYR A CA 1
ATOM 2535 C C . TYR A 1 319 ? 43.601 0.068 -78.885 1.00 92.50 319 TYR A C 1
ATOM 2537 O O . TYR A 1 319 ? 44.684 -0.520 -78.992 1.00 92.50 319 TYR A O 1
ATOM 2545 N N . ARG A 1 320 ? 42.964 0.182 -77.720 1.00 94.81 320 ARG A N 1
ATOM 2546 C CA . ARG A 1 320 ? 43.385 -0.398 -76.444 1.00 94.81 320 ARG A CA 1
ATOM 2547 C C . ARG A 1 320 ? 42.282 -1.309 -75.943 1.00 94.81 320 ARG A C 1
ATOM 2549 O O . ARG A 1 320 ? 41.230 -0.836 -75.521 1.00 94.81 320 ARG A O 1
ATOM 2556 N N . HIS A 1 321 ? 42.526 -2.608 -76.008 1.00 95.12 321 HIS A N 1
ATOM 2557 C CA . HIS A 1 321 ? 41.641 -3.620 -75.446 1.00 95.12 321 HIS A CA 1
ATOM 2558 C C . HIS A 1 321 ? 42.012 -3.830 -73.979 1.00 95.12 321 HIS A C 1
ATOM 2560 O O . HIS A 1 321 ? 43.118 -4.275 -73.691 1.00 95.12 321 HIS A O 1
ATOM 2566 N N . VAL A 1 322 ? 41.141 -3.441 -73.054 1.00 96.62 322 VAL A N 1
ATOM 2567 C CA . VAL A 1 322 ? 41.393 -3.452 -71.608 1.00 96.62 322 VAL A CA 1
ATOM 2568 C C . VAL A 1 322 ? 40.541 -4.543 -70.974 1.00 96.62 322 VAL A C 1
ATOM 2570 O O . VAL A 1 322 ? 39.318 -4.524 -71.082 1.00 96.62 322 VAL A O 1
ATOM 2573 N N . THR A 1 323 ? 41.184 -5.472 -70.279 1.00 96.19 323 THR A N 1
ATOM 2574 C CA . THR A 1 323 ? 40.522 -6.584 -69.588 1.00 96.19 323 THR A CA 1
ATOM 2575 C C . THR A 1 323 ? 41.055 -6.696 -68.177 1.00 96.19 323 THR A C 1
ATOM 2577 O O . THR A 1 323 ? 42.229 -6.432 -67.940 1.00 96.19 323 THR A O 1
ATOM 2580 N N . GLY A 1 324 ? 40.239 -7.122 -67.224 1.00 95.69 324 GLY A N 1
ATOM 2581 C CA . GLY A 1 324 ? 40.734 -7.370 -65.876 1.00 95.69 324 GLY A CA 1
ATOM 2582 C C . GLY A 1 324 ? 39.632 -7.468 -64.851 1.00 95.69 324 GLY A C 1
ATOM 2583 O O . GLY A 1 324 ? 38.472 -7.669 -65.195 1.00 95.69 324 GLY A O 1
ATOM 2584 N N . THR A 1 325 ? 40.013 -7.330 -63.585 1.00 95.62 325 THR A N 1
ATOM 2585 C CA . THR A 1 325 ? 39.075 -7.327 -62.461 1.00 95.62 325 THR A CA 1
ATOM 2586 C C . THR A 1 325 ? 39.299 -6.084 -61.619 1.00 95.62 325 THR A C 1
ATOM 2588 O O . THR A 1 325 ? 40.430 -5.794 -61.224 1.00 95.62 325 THR A O 1
ATOM 2591 N N . VAL A 1 326 ? 38.218 -5.354 -61.343 1.00 94.94 326 VAL A N 1
ATOM 2592 C CA . VAL A 1 326 ? 38.196 -4.254 -60.374 1.00 94.94 326 VAL A CA 1
ATOM 2593 C C . VAL A 1 326 ? 37.286 -4.598 -59.207 1.00 94.94 326 VAL A C 1
ATOM 2595 O O . VAL A 1 326 ? 36.241 -5.217 -59.373 1.00 94.94 326 VAL A O 1
ATOM 2598 N N . TYR A 1 327 ? 37.671 -4.180 -58.015 1.00 92.81 327 TYR A N 1
ATOM 2599 C CA . TYR A 1 327 ? 36.977 -4.483 -56.779 1.00 92.81 327 TYR A CA 1
ATOM 2600 C C . TYR A 1 327 ? 36.199 -3.251 -56.298 1.00 92.81 327 TYR A C 1
ATOM 2602 O O . TYR A 1 327 ? 36.703 -2.118 -56.373 1.00 92.81 327 TYR A O 1
ATOM 2610 N N . PRO A 1 328 ? 34.954 -3.427 -55.836 1.00 90.69 328 PRO A N 1
ATOM 2611 C CA . PRO A 1 328 ? 34.163 -2.346 -55.276 1.00 90.69 328 PRO A CA 1
ATOM 2612 C C . PRO A 1 328 ? 34.740 -1.886 -53.939 1.00 90.69 328 PRO A C 1
ATOM 2614 O O . PRO A 1 328 ? 35.422 -2.629 -53.236 1.00 90.69 328 PRO A O 1
ATOM 2617 N N . LEU A 1 329 ? 34.442 -0.638 -53.598 1.00 87.62 329 LEU A N 1
ATOM 2618 C CA . LEU A 1 329 ? 34.748 -0.077 -52.294 1.00 87.62 329 LEU A CA 1
ATOM 2619 C C . LEU A 1 329 ? 33.545 -0.243 -51.373 1.00 87.62 329 LEU A C 1
ATOM 2621 O O . LEU A 1 329 ? 32.438 0.167 -51.724 1.00 87.62 329 LEU A O 1
ATOM 2625 N N . VAL A 1 330 ? 33.769 -0.822 -50.201 1.00 86.69 330 VAL A N 1
ATOM 2626 C CA . VAL A 1 330 ? 32.755 -0.965 -49.157 1.00 86.69 330 VAL A CA 1
ATOM 2627 C C . VAL A 1 330 ? 33.020 0.090 -48.086 1.00 86.69 330 VAL A C 1
ATOM 2629 O O . VAL A 1 330 ? 34.166 0.230 -47.651 1.00 86.69 330 VAL A O 1
ATOM 2632 N N . PRO A 1 331 ? 32.007 0.883 -47.694 1.00 86.25 331 PRO A N 1
ATOM 2633 C CA . PRO A 1 331 ? 32.166 1.876 -46.643 1.00 86.25 331 PRO A CA 1
ATOM 2634 C C . PRO A 1 331 ? 32.511 1.201 -45.314 1.00 86.25 331 PRO A C 1
ATOM 2636 O O . PRO A 1 331 ? 31.863 0.236 -44.912 1.00 86.25 331 PRO A O 1
ATOM 2639 N N . GLN A 1 332 ? 33.515 1.744 -44.633 1.00 86.44 332 GLN A N 1
ATOM 2640 C CA . GLN A 1 332 ? 33.901 1.355 -43.284 1.00 86.44 332 GLN A CA 1
ATOM 2641 C C . GLN A 1 332 ? 33.359 2.376 -42.293 1.00 86.44 332 GLN A C 1
ATOM 2643 O O . GLN A 1 332 ? 33.561 3.584 -42.452 1.00 86.44 332 GLN A O 1
ATOM 2648 N N . TYR A 1 333 ? 32.664 1.880 -41.275 1.00 87.25 333 TYR A N 1
ATOM 2649 C CA . TYR A 1 333 ? 32.025 2.703 -40.260 1.00 87.25 333 TYR A CA 1
ATOM 2650 C C . TYR A 1 333 ? 32.655 2.461 -38.897 1.00 87.25 333 TYR A C 1
ATOM 2652 O O . TYR A 1 333 ? 32.834 1.316 -38.489 1.00 87.25 333 TYR A O 1
ATOM 2660 N N . GLU A 1 334 ? 32.915 3.539 -38.171 1.00 89.00 334 GLU A N 1
ATOM 2661 C CA . GLU A 1 334 ? 33.309 3.497 -36.767 1.00 89.00 334 GLU A CA 1
ATOM 2662 C C . GLU A 1 334 ? 32.107 3.888 -35.904 1.00 89.00 334 GLU A C 1
ATOM 2664 O O . GLU A 1 334 ? 31.384 4.836 -36.223 1.00 89.00 334 GLU A O 1
ATOM 2669 N N . VAL A 1 335 ? 31.864 3.154 -34.819 1.00 89.94 335 VAL A N 1
ATOM 2670 C CA . VAL A 1 335 ? 30.833 3.526 -33.843 1.00 89.94 335 VAL A CA 1
ATOM 2671 C C . VAL A 1 335 ? 31.391 4.644 -32.968 1.00 89.94 335 VAL A C 1
ATOM 2673 O O . VAL A 1 335 ? 32.411 4.459 -32.314 1.00 89.94 335 VAL A O 1
ATOM 2676 N N . LYS A 1 336 ? 30.727 5.801 -32.955 1.00 92.00 336 LYS A N 1
ATOM 2677 C CA . LYS A 1 336 ? 31.092 6.955 -32.115 1.00 92.00 336 LYS A CA 1
ATOM 2678 C C . LYS A 1 336 ? 30.306 7.017 -30.810 1.00 92.00 336 LYS A C 1
ATOM 2680 O O . LYS A 1 336 ? 30.732 7.676 -29.867 1.00 92.00 336 LYS A O 1
ATOM 2685 N N . GLY A 1 337 ? 29.190 6.304 -30.741 1.00 93.19 337 GLY A N 1
ATOM 2686 C CA . GLY A 1 337 ? 28.368 6.204 -29.548 1.00 93.19 337 GLY A CA 1
ATOM 2687 C C . GLY A 1 337 ? 27.057 5.489 -29.822 1.00 93.19 337 GLY A C 1
ATOM 2688 O O . GLY A 1 337 ? 26.841 4.954 -30.912 1.00 93.19 337 GLY A O 1
ATOM 2689 N N . TYR A 1 338 ? 26.170 5.519 -28.842 1.00 94.62 338 TYR A N 1
ATOM 2690 C CA . TYR A 1 338 ? 24.864 4.885 -28.894 1.00 94.62 338 TYR A CA 1
ATOM 2691 C C . TYR A 1 338 ? 23.793 5.855 -28.417 1.00 94.62 338 TYR A C 1
ATOM 2693 O O . TYR A 1 338 ? 23.960 6.499 -27.387 1.00 94.62 338 TYR A O 1
ATOM 2701 N N . SER A 1 339 ? 22.678 5.912 -29.135 1.00 95.06 339 SER A N 1
ATOM 2702 C CA . SER A 1 339 ? 21.451 6.535 -28.645 1.00 95.06 339 SER A CA 1
ATOM 2703 C C . SER A 1 339 ? 20.500 5.431 -28.207 1.00 95.06 339 SER A C 1
ATOM 2705 O O . SER A 1 339 ? 20.188 4.517 -28.976 1.00 95.06 339 SER A O 1
ATOM 2707 N N . VAL A 1 340 ? 20.077 5.486 -26.948 1.00 96.62 340 VAL A N 1
ATOM 2708 C CA . VAL A 1 340 ? 19.381 4.386 -26.282 1.00 96.62 340 VAL A CA 1
ATOM 2709 C C . VAL A 1 340 ? 18.054 4.878 -25.736 1.00 96.62 340 VAL A C 1
ATOM 2711 O O . VAL A 1 340 ? 18.017 5.801 -24.929 1.00 96.62 340 VAL A O 1
ATOM 2714 N N . TYR A 1 341 ? 16.967 4.235 -26.142 1.00 97.38 341 TYR A N 1
ATOM 2715 C CA . TYR A 1 341 ? 15.634 4.454 -25.597 1.00 97.38 341 TYR A CA 1
ATOM 2716 C C . TYR A 1 341 ? 15.242 3.272 -24.714 1.00 97.38 341 TYR A C 1
ATOM 2718 O O . TYR A 1 341 ? 15.179 2.135 -25.181 1.00 97.38 341 TYR A O 1
ATOM 2726 N N . VAL A 1 342 ? 14.976 3.534 -23.439 1.00 97.31 342 VAL A N 1
ATOM 2727 C CA . VAL A 1 342 ? 14.674 2.516 -22.429 1.00 97.31 342 VAL A CA 1
ATOM 2728 C C . VAL A 1 342 ? 13.210 2.609 -22.021 1.00 97.31 342 VAL A C 1
ATOM 2730 O O . VAL A 1 342 ? 12.724 3.691 -21.700 1.00 97.31 342 VAL A O 1
ATOM 2733 N N . SER A 1 343 ? 12.535 1.463 -21.956 1.00 97.06 343 SER A N 1
ATOM 2734 C CA . SER A 1 343 ? 11.233 1.285 -21.311 1.00 97.06 343 SER A CA 1
ATOM 2735 C C . SER A 1 343 ? 11.398 0.354 -20.111 1.00 97.06 343 SER A C 1
ATOM 2737 O O . SER A 1 343 ? 11.733 -0.819 -20.274 1.00 97.06 343 SER A O 1
ATOM 2739 N N . LEU A 1 344 ? 11.169 0.877 -18.906 1.00 96.25 344 LEU A N 1
ATOM 2740 C CA . LEU A 1 344 ? 11.507 0.240 -17.635 1.00 96.25 344 LEU A CA 1
ATOM 2741 C C . LEU A 1 344 ? 10.258 0.013 -16.762 1.00 96.25 344 LEU A C 1
ATOM 2743 O O . LEU A 1 344 ? 9.391 0.881 -16.643 1.00 96.25 344 LEU A O 1
ATOM 2747 N N . LYS A 1 345 ? 10.190 -1.153 -16.118 1.00 96.00 345 LYS A N 1
ATOM 2748 C CA . LYS A 1 345 ? 9.277 -1.502 -15.024 1.00 96.00 345 LYS A CA 1
ATOM 2749 C C . LYS A 1 345 ? 9.849 -0.926 -13.726 1.00 96.00 345 LYS A C 1
ATOM 2751 O O . LYS A 1 345 ? 10.831 -1.438 -13.174 1.00 96.00 345 LYS A O 1
ATOM 2756 N N . GLY A 1 346 ? 9.256 0.165 -13.267 1.00 93.94 346 GLY A N 1
ATOM 2757 C CA . GLY A 1 346 ? 9.544 0.784 -11.980 1.00 93.94 346 GLY A CA 1
ATOM 2758 C C . GLY A 1 346 ? 8.882 0.054 -10.812 1.00 93.94 346 GLY A C 1
ATOM 2759 O O . GLY A 1 346 ? 7.967 -0.755 -10.989 1.00 93.94 346 GLY A O 1
ATOM 2760 N N . TRP A 1 347 ? 9.354 0.365 -9.612 1.00 93.75 347 TRP A N 1
ATOM 2761 C CA . TRP A 1 347 ? 8.709 0.025 -8.355 1.00 93.75 347 TRP A CA 1
ATOM 2762 C C . TRP A 1 347 ? 7.493 0.917 -8.129 1.00 93.75 347 TRP A C 1
ATOM 2764 O O . TRP A 1 347 ? 7.516 2.114 -8.412 1.00 93.75 347 TRP A O 1
ATOM 2774 N N . GLN A 1 348 ? 6.435 0.328 -7.590 1.00 91.38 348 GLN A N 1
ATOM 2775 C CA . GLN A 1 348 ? 5.231 1.031 -7.175 1.00 91.38 348 GLN A CA 1
ATOM 2776 C C . GLN A 1 348 ? 4.780 0.534 -5.806 1.00 91.38 348 GLN A C 1
ATOM 2778 O O . GLN A 1 348 ? 4.943 -0.640 -5.467 1.00 91.38 348 GLN A O 1
ATOM 2783 N N . GLU A 1 349 ? 4.210 1.439 -5.020 1.00 90.50 349 GLU A N 1
ATOM 2784 C CA . GLU A 1 349 ? 3.598 1.082 -3.750 1.00 90.50 349 GLU A CA 1
ATOM 2785 C C . GLU A 1 349 ? 2.241 0.436 -4.008 1.00 90.50 349 GLU A C 1
ATOM 2787 O O . GLU A 1 349 ? 1.361 1.008 -4.654 1.00 90.50 349 GLU A O 1
ATOM 2792 N N . THR A 1 350 ? 2.058 -0.758 -3.468 1.00 90.56 350 THR A N 1
ATOM 2793 C CA . THR A 1 350 ? 0.807 -1.506 -3.542 1.00 90.56 350 THR A CA 1
ATOM 2794 C C . THR A 1 350 ? 0.379 -1.936 -2.154 1.00 90.56 350 THR A C 1
ATOM 2796 O O . THR A 1 350 ? 1.212 -2.219 -1.294 1.00 90.56 350 THR A O 1
ATOM 2799 N N . TRP A 1 351 ? -0.932 -1.994 -1.947 1.00 92.88 351 TRP A N 1
ATOM 2800 C CA . TRP A 1 351 ? -1.521 -2.542 -0.734 1.00 92.88 351 TRP A CA 1
ATOM 2801 C C . TRP A 1 351 ? -1.980 -3.966 -1.002 1.00 92.88 351 TRP A C 1
ATOM 2803 O O . TRP A 1 351 ? -2.666 -4.214 -1.995 1.00 92.88 351 TRP A O 1
ATOM 2813 N N . TYR A 1 352 ? -1.629 -4.887 -0.112 1.00 93.25 352 TYR A N 1
ATOM 2814 C CA . TYR A 1 352 ? -2.158 -6.242 -0.137 1.00 93.25 352 TYR A CA 1
ATOM 2815 C C . TYR A 1 352 ? -2.737 -6.618 1.218 1.00 93.25 352 TYR A C 1
ATOM 2817 O O . TYR A 1 352 ? -2.278 -6.183 2.273 1.00 93.25 352 TYR A O 1
ATOM 2825 N N . TYR A 1 353 ? -3.765 -7.451 1.169 1.00 94.88 353 TYR A N 1
ATOM 2826 C CA . TYR A 1 353 ? -4.372 -8.057 2.339 1.00 94.88 353 TYR A CA 1
ATOM 2827 C C . TYR A 1 353 ? -3.439 -9.115 2.926 1.00 94.88 353 TYR A C 1
ATOM 2829 O O . TYR A 1 353 ? -3.006 -10.006 2.200 1.00 94.88 353 TYR A O 1
ATOM 2837 N N . ALA A 1 354 ? -3.197 -9.055 4.238 1.00 95.25 354 ALA A N 1
ATOM 2838 C CA . ALA A 1 354 ? -2.496 -10.112 4.962 1.00 95.25 354 ALA A CA 1
ATOM 2839 C C . ALA A 1 354 ? -3.077 -11.501 4.631 1.00 95.25 354 ALA A C 1
ATOM 2841 O O . ALA A 1 354 ? -4.298 -11.687 4.559 1.00 95.25 354 ALA A O 1
ATOM 2842 N N . SER A 1 355 ? -2.203 -12.483 4.434 1.00 93.50 355 SER A N 1
ATOM 2843 C CA . SER A 1 355 ? -2.592 -13.855 4.087 1.00 93.50 355 SER A CA 1
ATOM 2844 C C . SER A 1 355 ? -3.406 -14.553 5.186 1.00 93.50 355 SER A C 1
ATOM 2846 O O . SER A 1 355 ? -4.252 -15.394 4.885 1.00 93.50 355 SER A O 1
ATOM 2848 N N . ASP A 1 356 ? -3.220 -14.168 6.450 1.00 93.12 356 ASP A N 1
ATOM 2849 C CA . ASP A 1 356 ? -3.927 -14.690 7.621 1.00 93.12 356 ASP A CA 1
ATOM 2850 C C . ASP A 1 356 ? -5.011 -13.729 8.139 1.00 93.12 356 ASP A C 1
ATOM 2852 O O . ASP A 1 356 ? -5.113 -13.483 9.332 1.00 93.12 356 ASP A O 1
ATOM 2856 N N . ASN A 1 357 ? -5.830 -13.161 7.257 1.00 89.81 357 ASN A N 1
ATOM 2857 C CA . ASN A 1 357 ? -6.706 -12.038 7.599 1.00 89.81 357 ASN A CA 1
ATOM 2858 C C . ASN A 1 357 ? -7.839 -12.296 8.620 1.00 89.81 357 ASN A C 1
ATOM 2860 O O . ASN A 1 357 ? -8.103 -13.418 9.046 1.00 89.81 357 ASN A O 1
ATOM 2864 N N . ASP A 1 358 ? -8.526 -11.210 9.002 1.00 92.62 358 ASP A N 1
ATOM 2865 C CA . ASP A 1 358 ? -9.623 -11.176 9.987 1.00 92.62 358 ASP A CA 1
ATOM 2866 C C . ASP A 1 358 ? -9.186 -11.643 11.392 1.00 92.62 358 ASP A C 1
ATOM 2868 O O . ASP A 1 358 ? -9.889 -12.382 12.091 1.00 92.62 358 ASP A O 1
ATOM 2872 N N . ARG A 1 359 ? -8.000 -11.183 11.807 1.00 91.50 359 ARG A N 1
ATOM 2873 C CA . ARG A 1 359 ? -7.348 -11.506 13.082 1.00 91.50 359 ARG A CA 1
ATOM 2874 C C . ARG A 1 359 ? -8.146 -10.964 14.271 1.00 91.50 359 ARG A C 1
ATOM 2876 O O . ARG A 1 359 ? -8.694 -9.866 14.173 1.00 91.50 359 ARG A O 1
ATOM 2883 N N . PRO A 1 360 ? -8.182 -11.661 15.418 1.00 87.62 360 PRO A N 1
ATOM 2884 C CA . PRO A 1 360 ? -8.715 -11.074 16.643 1.00 87.62 360 PRO A CA 1
ATOM 2885 C C . PRO A 1 360 ? -7.837 -9.900 17.103 1.00 87.62 360 PRO A C 1
ATOM 2887 O O . PRO A 1 360 ? -6.610 -9.975 17.024 1.00 87.62 360 PRO A O 1
ATOM 2890 N N . VAL A 1 361 ? -8.460 -8.834 17.609 1.00 84.62 361 VAL A N 1
ATOM 2891 C CA . VAL A 1 361 ? -7.739 -7.770 18.320 1.00 84.62 361 VAL A CA 1
ATOM 2892 C C . VAL A 1 361 ? -7.357 -8.296 19.704 1.00 84.62 361 VAL A C 1
ATOM 2894 O O . VAL A 1 361 ? -8.178 -8.837 20.440 1.00 84.62 361 VAL A O 1
ATOM 2897 N N . GLU A 1 362 ? -6.087 -8.163 20.055 1.00 83.94 362 GLU A N 1
ATOM 2898 C CA . GLU A 1 362 ? -5.508 -8.593 21.322 1.00 83.94 362 GLU A CA 1
ATOM 2899 C C . GLU A 1 362 ? -5.720 -7.537 22.426 1.00 83.94 362 GLU A C 1
ATOM 2901 O O . GLU A 1 362 ? -5.852 -6.340 22.133 1.00 83.94 362 GLU A O 1
ATOM 2906 N N . PRO A 1 363 ? -5.666 -7.936 23.713 1.00 72.25 363 PRO A N 1
ATOM 2907 C CA . PRO A 1 363 ? -5.697 -6.997 24.829 1.00 72.25 363 PRO A CA 1
ATOM 2908 C C . PRO A 1 363 ? -4.638 -5.894 24.727 1.00 72.25 363 PRO A C 1
ATOM 2910 O O . PRO A 1 363 ? -3.483 -6.151 24.395 1.00 72.25 363 PRO A O 1
ATOM 2913 N N . GLY A 1 364 ? -5.023 -4.663 25.060 1.00 69.38 364 GLY A N 1
ATOM 2914 C CA . GLY A 1 364 ? -4.216 -3.456 24.868 1.00 69.38 364 GLY A CA 1
ATOM 2915 C C . GLY A 1 364 ? -4.266 -2.876 23.449 1.00 69.38 364 GLY A C 1
ATOM 2916 O O . GLY A 1 364 ? -3.508 -1.948 23.160 1.00 69.38 364 GLY A O 1
ATOM 2917 N N . GLY A 1 365 ? -5.126 -3.419 22.578 1.00 80.25 365 GLY A N 1
ATOM 2918 C CA . GLY A 1 365 ? -5.353 -2.909 21.227 1.00 80.25 365 GLY A CA 1
ATOM 2919 C C . GLY A 1 365 ? -4.266 -3.314 20.242 1.00 80.25 365 GLY A C 1
ATOM 2920 O O . GLY A 1 365 ? -3.826 -2.483 19.453 1.00 80.25 365 GLY A O 1
ATOM 2921 N N . TYR A 1 366 ? -3.797 -4.561 20.294 1.00 89.62 366 TYR A N 1
ATOM 2922 C CA . TYR A 1 366 ? -2.805 -5.069 19.340 1.00 89.62 366 TYR A CA 1
ATOM 2923 C C . TYR A 1 366 ? -3.446 -5.964 18.283 1.00 89.62 366 TYR A C 1
ATOM 2925 O O . TYR A 1 366 ? -4.507 -6.541 18.491 1.00 89.62 366 TYR A O 1
ATOM 2933 N N . VAL A 1 367 ? -2.782 -6.104 17.144 1.00 93.19 367 VAL A N 1
ATOM 2934 C CA . VAL A 1 367 ? -3.110 -7.104 16.130 1.00 93.19 367 VAL A CA 1
ATOM 2935 C C . VAL A 1 367 ? -1.820 -7.707 15.599 1.00 93.19 367 VAL A C 1
ATOM 2937 O O . VAL A 1 367 ? -0.860 -6.991 15.315 1.00 93.19 367 VAL A O 1
ATOM 2940 N N . THR A 1 368 ? -1.806 -9.028 15.456 1.00 93.81 368 THR A N 1
ATOM 2941 C CA . THR A 1 368 ? -0.705 -9.756 14.827 1.00 93.81 368 THR A CA 1
ATOM 2942 C C . THR A 1 368 ? -1.208 -10.413 13.551 1.00 93.81 368 THR A C 1
ATOM 2944 O O . THR A 1 368 ? -2.086 -11.276 13.622 1.00 93.81 368 THR A O 1
ATOM 2947 N N . ALA A 1 369 ? -0.641 -10.012 12.414 1.00 95.06 369 ALA A N 1
ATOM 2948 C CA . ALA A 1 369 ? -0.912 -10.570 11.091 1.00 95.06 369 ALA A CA 1
ATOM 2949 C C . ALA A 1 369 ? 0.417 -10.920 10.408 1.00 95.06 369 ALA A C 1
ATOM 2951 O O . ALA A 1 369 ? 1.379 -10.160 10.500 1.00 95.06 369 ALA A O 1
ATOM 2952 N N . GLU A 1 370 ? 0.497 -12.091 9.784 1.00 94.44 370 GLU A N 1
ATOM 2953 C CA . GLU A 1 370 ? 1.711 -12.657 9.176 1.00 94.44 370 GLU A CA 1
ATOM 2954 C C . GLU A 1 370 ? 2.928 -12.663 10.117 1.00 94.44 370 GLU A C 1
ATOM 2956 O O . GLU A 1 370 ? 4.063 -12.412 9.713 1.00 94.44 370 GLU A O 1
ATOM 2961 N N . GLY A 1 371 ? 2.689 -12.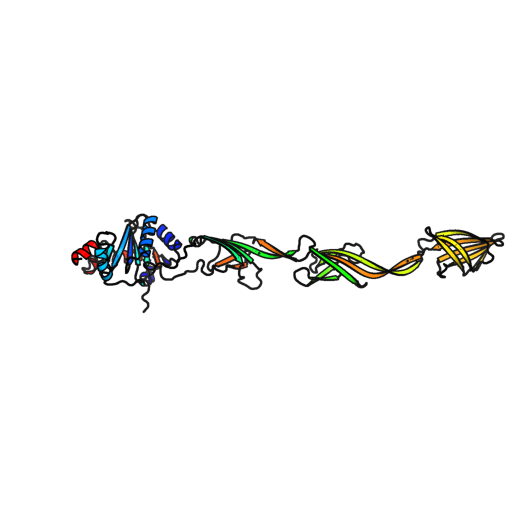884 11.413 1.00 92.06 371 GLY A N 1
ATOM 2962 C CA . GLY A 1 371 ? 3.726 -12.828 12.451 1.00 92.06 371 GLY A CA 1
ATOM 2963 C C . GLY A 1 371 ? 4.240 -11.418 12.783 1.00 92.06 371 GLY A C 1
ATOM 2964 O O . GLY A 1 371 ? 5.093 -11.278 13.657 1.00 92.06 371 GLY A O 1
ATOM 2965 N N . LYS A 1 372 ? 3.713 -10.369 12.142 1.00 94.44 372 LYS A N 1
ATOM 2966 C CA . LYS A 1 372 ? 4.070 -8.963 12.370 1.00 94.44 372 LYS A CA 1
ATOM 2967 C C . LYS A 1 372 ? 3.048 -8.340 13.320 1.00 94.44 372 LYS A C 1
ATOM 2969 O O . LYS A 1 372 ? 1.847 -8.332 13.041 1.00 94.44 372 LYS A O 1
ATOM 2974 N N . ARG A 1 373 ? 3.513 -7.825 14.460 1.00 94.69 373 ARG A N 1
ATOM 2975 C CA . ARG A 1 373 ? 2.644 -7.266 15.505 1.00 94.69 373 ARG A CA 1
ATOM 2976 C C . ARG A 1 373 ? 2.569 -5.747 15.420 1.00 94.69 373 ARG A C 1
ATOM 2978 O O . ARG A 1 373 ? 3.593 -5.064 15.410 1.00 94.69 373 ARG A O 1
ATOM 2985 N N . TYR A 1 374 ? 1.355 -5.221 15.445 1.00 94.62 374 TYR A N 1
ATOM 2986 C CA . TYR A 1 374 ? 1.068 -3.794 15.390 1.00 94.62 374 TYR A CA 1
ATOM 2987 C C . TYR A 1 374 ? 0.128 -3.377 16.514 1.00 94.62 374 TYR A C 1
ATOM 2989 O O . TYR A 1 374 ? -0.632 -4.187 17.045 1.00 94.62 374 TYR A O 1
ATOM 2997 N N . ARG A 1 375 ? 0.166 -2.093 16.859 1.00 91.44 375 ARG A N 1
ATOM 2998 C CA . ARG A 1 375 ? -0.799 -1.450 17.749 1.00 91.44 375 ARG A CA 1
ATOM 2999 C C . ARG A 1 375 ? -1.859 -0.729 16.921 1.00 91.44 375 ARG A C 1
ATOM 3001 O O . ARG A 1 375 ? -1.530 -0.086 15.926 1.00 91.44 375 ARG A O 1
ATOM 3008 N N . ILE A 1 376 ? -3.111 -0.827 17.349 1.00 87.00 376 ILE A N 1
ATOM 3009 C CA . ILE A 1 376 ? -4.261 -0.123 16.787 1.00 87.00 376 ILE A CA 1
ATOM 3010 C C . ILE A 1 376 ? -4.463 1.158 17.608 1.00 87.00 376 ILE A C 1
ATOM 3012 O O . ILE A 1 376 ? -4.853 1.062 18.777 1.00 87.00 376 ILE A O 1
ATOM 3016 N N . PRO A 1 377 ? -4.195 2.347 17.040 1.00 78.81 377 PRO A N 1
ATOM 3017 C CA . PRO A 1 377 ? -4.377 3.603 17.759 1.00 78.81 377 PRO A CA 1
ATOM 3018 C C . PRO A 1 377 ? -5.823 3.779 18.236 1.00 78.81 377 PRO A C 1
ATOM 3020 O O . PRO A 1 377 ? -6.762 3.539 17.474 1.00 78.81 377 PRO A O 1
ATOM 3023 N N . GLY A 1 378 ? -5.999 4.205 19.487 1.00 70.94 378 GLY A N 1
ATOM 3024 C CA . GLY A 1 378 ? -7.310 4.432 20.105 1.00 70.94 378 GLY A CA 1
ATOM 3025 C C . GLY A 1 378 ? -7.934 3.201 20.774 1.00 70.94 378 GLY A C 1
ATOM 3026 O O . GLY A 1 378 ? -9.001 3.322 21.375 1.00 70.94 378 GLY A O 1
ATOM 3027 N N . LEU A 1 379 ? -7.294 2.026 20.702 1.00 75.06 379 LEU A N 1
ATOM 3028 C CA . LEU A 1 379 ? -7.731 0.799 21.387 1.00 75.06 379 LEU A CA 1
ATOM 3029 C C . LEU A 1 379 ? -6.805 0.381 22.537 1.00 75.06 379 LEU A C 1
ATOM 3031 O O . LEU A 1 379 ? -6.828 -0.766 22.974 1.00 75.06 379 LEU A O 1
ATOM 3035 N N . GLU A 1 380 ? -6.017 1.301 23.085 1.00 73.50 380 GLU A N 1
ATOM 3036 C CA . GLU A 1 380 ? -5.029 1.017 24.132 1.00 73.50 380 GLU A CA 1
ATOM 3037 C C . GLU A 1 380 ? -5.650 0.437 25.411 1.00 73.50 380 GLU A C 1
ATOM 3039 O O . GLU A 1 380 ? -5.002 -0.326 26.127 1.00 73.50 380 GLU A O 1
ATOM 3044 N N . GLY A 1 381 ? -6.907 0.792 25.687 1.00 57.31 381 GLY A N 1
ATOM 3045 C CA . GLY A 1 381 ? -7.693 0.278 26.808 1.00 57.31 381 GLY A CA 1
ATOM 3046 C C . GLY A 1 381 ? -8.493 -0.992 26.500 1.00 57.31 381 GLY A C 1
ATOM 3047 O O . GLY A 1 381 ? -9.169 -1.505 27.388 1.00 57.31 381 GLY A O 1
ATOM 3048 N N . TYR A 1 382 ? -8.452 -1.517 25.270 1.00 65.25 382 TYR A N 1
ATOM 3049 C CA . TYR A 1 382 ? -9.244 -2.688 24.890 1.00 65.25 382 TYR A CA 1
ATOM 3050 C C . TYR A 1 382 ? -8.851 -3.914 25.721 1.00 65.25 382 TYR A C 1
ATOM 3052 O O . TYR A 1 382 ? -7.680 -4.290 25.757 1.00 65.25 382 TYR A O 1
ATOM 3060 N N . LEU A 1 383 ? -9.821 -4.531 26.406 1.00 58.38 383 LEU A N 1
ATOM 3061 C CA . LEU A 1 383 ? -9.611 -5.648 27.344 1.00 58.38 383 LEU A CA 1
ATOM 3062 C C . LEU A 1 383 ? -8.583 -5.359 28.457 1.00 58.38 383 LEU A C 1
ATOM 3064 O O . LEU A 1 383 ? -8.066 -6.285 29.081 1.00 58.38 383 LEU A O 1
ATOM 3068 N N . GLN A 1 384 ? -8.291 -4.083 28.723 1.00 49.84 384 GLN A N 1
ATOM 3069 C CA . GLN A 1 384 ? -7.572 -3.668 29.920 1.00 49.84 384 GLN A CA 1
ATOM 3070 C C . GLN A 1 384 ? -8.594 -3.419 31.035 1.00 49.84 384 GLN A C 1
ATOM 3072 O O . GLN A 1 384 ? -9.632 -2.808 30.782 1.00 49.84 384 GLN A O 1
ATOM 3077 N N . PRO A 1 385 ? -8.340 -3.863 32.275 1.00 46.88 385 PRO A N 1
ATOM 3078 C CA . PRO A 1 385 ? -9.243 -3.608 33.389 1.00 46.88 385 PRO A CA 1
ATOM 3079 C C . PRO A 1 385 ? -9.292 -2.105 33.710 1.00 46.88 385 PRO A C 1
ATOM 3081 O O . PRO A 1 385 ? -8.445 -1.573 34.429 1.00 46.88 385 PRO A O 1
ATOM 3084 N N . THR A 1 386 ? -10.298 -1.407 33.187 1.00 44.94 386 THR A N 1
ATOM 3085 C CA . THR A 1 386 ? -10.583 -0.005 33.506 1.00 44.94 386 THR A CA 1
ATOM 3086 C C . THR A 1 386 ? -11.531 0.073 34.705 1.00 44.94 386 THR A C 1
ATOM 3088 O O . THR A 1 386 ? -12.748 0.031 34.549 1.00 44.94 386 THR A O 1
ATOM 3091 N N . GLY A 1 387 ? -10.975 0.195 35.915 1.00 46.22 387 GLY A N 1
ATOM 3092 C CA . GLY A 1 387 ? -11.713 0.626 37.115 1.00 46.22 387 GLY A CA 1
ATOM 3093 C C . GLY A 1 387 ? -11.808 -0.422 38.229 1.00 46.22 387 GLY A C 1
ATOM 3094 O O . GLY A 1 387 ? -12.426 -1.466 38.075 1.00 46.22 387 GLY A O 1
ATOM 3095 N N . LYS A 1 388 ? -11.203 -0.120 39.383 1.00 51.62 388 LYS A N 1
ATOM 3096 C CA . LYS A 1 388 ? -10.996 -1.018 40.535 1.00 51.62 388 LYS A CA 1
ATOM 3097 C C . LYS A 1 388 ? -12.163 -1.114 41.536 1.00 51.62 388 LYS A C 1
ATOM 3099 O O . LYS A 1 388 ? -11.946 -1.651 42.616 1.00 51.62 388 LYS A O 1
ATOM 3104 N N . ASP A 1 389 ? -13.376 -0.647 41.222 1.00 61.47 389 ASP A N 1
ATOM 3105 C CA . ASP A 1 389 ? -14.382 -0.432 42.283 1.00 61.47 389 ASP A CA 1
ATOM 3106 C C . ASP A 1 389 ? -15.785 -1.032 42.050 1.00 61.47 389 ASP A C 1
ATOM 3108 O O . ASP A 1 389 ? -16.717 -0.678 42.777 1.00 61.47 389 ASP A O 1
ATOM 3112 N N . LEU A 1 390 ? -15.953 -1.949 41.081 1.00 74.19 390 LEU A N 1
ATOM 3113 C CA . LEU A 1 390 ? -17.042 -2.937 41.127 1.00 74.19 390 LEU A CA 1
ATOM 3114 C C . LEU A 1 390 ? -16.464 -4.345 41.091 1.00 74.19 390 LEU A C 1
ATOM 3116 O O . LEU A 1 390 ? -16.128 -4.898 40.042 1.00 74.19 390 LEU A O 1
ATOM 3120 N N . GLU A 1 391 ? -16.343 -4.921 42.273 1.00 78.06 391 GLU A N 1
ATOM 3121 C CA . GLU A 1 391 ? -15.860 -6.275 42.463 1.00 78.06 391 GLU A CA 1
ATOM 3122 C C . GLU A 1 391 ? -17.049 -7.220 42.610 1.00 78.06 391 GLU A C 1
ATOM 3124 O O . GLU A 1 391 ? -18.035 -6.894 43.272 1.00 78.06 391 GLU A O 1
ATOM 3129 N N . VAL A 1 392 ? -16.948 -8.410 42.026 1.00 80.31 392 VAL A N 1
ATOM 3130 C CA . VAL A 1 392 ? -17.939 -9.472 42.190 1.00 80.31 392 VAL A CA 1
ATOM 3131 C C . VAL A 1 392 ? -17.295 -10.757 42.666 1.00 80.31 392 VAL A C 1
ATOM 3133 O O . VAL A 1 392 ? -16.143 -11.053 42.349 1.00 80.31 392 VAL A O 1
ATOM 3136 N N . ALA A 1 393 ? -18.052 -11.527 43.431 1.00 73.69 393 ALA A N 1
ATOM 3137 C CA . ALA A 1 393 ? -17.649 -12.818 43.958 1.00 73.69 393 ALA A CA 1
ATOM 3138 C C . ALA A 1 393 ? -18.782 -13.834 43.762 1.00 73.69 393 ALA A C 1
ATOM 3140 O O . ALA A 1 393 ? -19.923 -13.564 44.134 1.00 73.69 393 ALA A O 1
ATOM 3141 N N . GLU A 1 394 ? -18.458 -14.997 43.193 1.00 74.19 394 GLU A N 1
ATOM 3142 C CA . GLU A 1 394 ? -19.381 -16.120 42.969 1.00 74.19 394 GLU A CA 1
ATOM 3143 C C . GLU A 1 394 ? -18.844 -17.365 43.711 1.00 74.19 394 GLU A C 1
ATOM 3145 O O . GLU A 1 394 ? -17.702 -17.768 43.469 1.00 74.19 394 GLU A O 1
ATOM 3150 N N . GLY A 1 395 ? -19.631 -17.983 44.606 1.00 65.25 395 GLY A N 1
ATOM 3151 C CA . GLY A 1 395 ? -19.250 -19.235 45.296 1.00 65.25 395 GLY A CA 1
ATOM 3152 C C . GLY A 1 395 ? -19.609 -19.349 46.791 1.00 65.25 395 GLY A C 1
ATOM 3153 O O . GLY A 1 395 ? -19.714 -18.359 47.513 1.00 65.25 395 GLY A O 1
ATOM 3154 N N . ASP A 1 396 ? -19.780 -20.590 47.253 1.00 55.50 396 ASP A N 1
ATOM 3155 C CA . ASP A 1 396 ? -19.924 -21.026 48.660 1.00 55.50 396 ASP A CA 1
ATOM 3156 C C . ASP A 1 396 ? -18.497 -21.271 49.210 1.00 55.50 396 ASP A C 1
ATOM 3158 O O . ASP A 1 396 ? -17.733 -21.851 48.447 1.00 55.50 396 ASP A O 1
ATOM 3162 N N . PRO A 1 397 ? -18.050 -20.853 50.421 1.00 48.19 397 PRO A N 1
ATOM 3163 C CA . PRO A 1 397 ? -18.820 -20.434 51.591 1.00 48.19 397 PRO A CA 1
ATOM 3164 C C . PRO A 1 397 ? -18.843 -18.945 51.925 1.00 48.19 397 PRO A C 1
ATOM 3166 O O . PRO A 1 397 ? -19.531 -18.564 52.870 1.00 48.19 397 PRO A O 1
ATOM 3169 N N . TYR A 1 398 ? -18.170 -18.077 51.173 1.00 49.94 398 TYR A N 1
ATOM 3170 C CA . TYR A 1 398 ? -18.104 -16.656 51.534 1.00 49.94 398 TYR A CA 1
ATOM 3171 C C . TYR A 1 398 ? -19.400 -15.897 51.229 1.00 49.94 398 TYR A C 1
ATOM 3173 O O . TYR A 1 398 ? -19.866 -15.117 52.062 1.00 49.94 398 TYR A O 1
ATOM 3181 N N . VAL A 1 399 ? -20.047 -16.186 50.090 1.00 53.53 399 VAL A N 1
ATOM 3182 C CA . VAL A 1 399 ? -21.410 -15.694 49.848 1.00 53.53 399 VAL A CA 1
ATOM 3183 C C . VAL A 1 399 ? -22.332 -16.268 50.909 1.00 53.53 399 VAL A C 1
ATOM 3185 O O . VAL A 1 399 ? -23.101 -15.517 51.483 1.00 53.53 399 VAL A O 1
ATOM 3188 N N . SER A 1 400 ? -22.183 -17.542 51.275 1.00 51.78 400 SER A N 1
ATOM 3189 C CA . SER A 1 400 ? -22.920 -18.185 52.368 1.00 51.78 400 SER A CA 1
ATOM 3190 C C . SER A 1 400 ? -22.646 -17.574 53.749 1.00 51.78 400 SER A C 1
ATOM 3192 O O . SER A 1 400 ? -23.492 -17.678 54.621 1.00 51.78 400 SER A O 1
ATOM 3194 N N . TYR A 1 401 ? -21.493 -16.944 53.991 1.00 53.16 401 TYR A N 1
ATOM 3195 C CA . TYR A 1 401 ? -21.137 -16.287 55.257 1.00 53.16 401 TYR A CA 1
ATOM 3196 C C . TYR A 1 401 ? -21.674 -14.851 55.326 1.00 53.16 401 TYR A C 1
ATOM 3198 O O . TYR A 1 401 ? -22.290 -14.456 56.318 1.00 53.16 401 TYR A O 1
ATOM 3206 N N . ILE A 1 402 ? -21.534 -14.089 54.236 1.00 53.09 402 ILE A N 1
ATOM 3207 C CA . ILE A 1 402 ? -22.192 -12.786 54.083 1.00 53.09 402 ILE A CA 1
ATOM 3208 C C . ILE A 1 402 ? -23.715 -12.985 54.140 1.00 53.09 402 ILE A C 1
ATOM 3210 O O . ILE A 1 402 ? -24.392 -12.361 54.939 1.00 53.09 402 ILE A O 1
ATOM 3214 N N . THR A 1 403 ? -24.270 -13.943 53.404 1.00 50.72 403 THR A N 1
ATOM 3215 C CA . THR A 1 403 ? -25.712 -14.249 53.428 1.00 50.72 403 THR A CA 1
ATOM 3216 C C . THR A 1 403 ? -26.190 -14.829 54.765 1.00 50.72 403 THR A C 1
ATOM 3218 O O . THR A 1 403 ? -27.277 -14.462 55.202 1.00 50.72 403 THR A O 1
ATOM 3221 N N . ARG A 1 404 ? -25.404 -15.662 55.473 1.00 49.09 404 ARG A N 1
ATOM 3222 C CA . ARG A 1 404 ? -25.746 -16.137 56.835 1.00 49.09 404 ARG A CA 1
ATOM 3223 C C . ARG A 1 404 ? -25.711 -15.035 57.888 1.00 49.09 404 ARG A C 1
ATOM 3225 O O . ARG A 1 404 ? -26.488 -15.101 58.833 1.00 49.09 404 ARG A O 1
ATOM 3232 N N . SER A 1 405 ? -24.847 -14.032 57.738 1.00 47.59 405 SER A N 1
ATOM 3233 C CA . SER A 1 405 ? -24.866 -12.853 58.616 1.00 47.59 405 SER A CA 1
ATOM 3234 C C . SER A 1 405 ? -26.008 -11.885 58.278 1.00 47.59 405 SER A C 1
ATOM 3236 O O . SER A 1 405 ? -26.466 -11.162 59.157 1.00 47.59 405 SER A O 1
ATOM 3238 N N . LEU A 1 406 ? -26.521 -11.909 57.041 1.00 50.38 406 LEU A N 1
ATOM 3239 C CA . LEU A 1 406 ? -27.609 -11.041 56.574 1.00 50.38 406 LEU A CA 1
ATOM 3240 C C . LEU A 1 406 ? -29.016 -11.658 56.678 1.00 50.38 406 LEU A C 1
ATOM 3242 O O . LEU A 1 406 ? -29.993 -10.913 56.683 1.00 50.38 406 LEU A O 1
ATOM 3246 N N . SER A 1 407 ? -29.141 -12.988 56.752 1.00 44.59 407 SER A N 1
ATOM 3247 C CA . SER A 1 407 ? -30.422 -13.696 56.872 1.00 44.59 407 SER A CA 1
ATOM 3248 C C . SER A 1 407 ? -30.751 -14.018 58.338 1.00 44.59 407 SER A C 1
ATOM 3250 O O . SER A 1 407 ? -30.080 -14.858 58.944 1.00 44.59 407 SER A O 1
ATOM 3252 N N . PRO A 1 408 ? -31.828 -13.447 58.915 1.00 43.69 408 PRO A N 1
ATOM 3253 C CA . PRO A 1 408 ? -32.263 -13.759 60.281 1.00 43.69 408 PRO A CA 1
ATOM 3254 C C . PRO A 1 408 ? -32.661 -15.230 60.476 1.00 43.69 408 PRO A C 1
ATOM 3256 O O . PRO A 1 408 ? -32.617 -15.743 61.589 1.00 43.69 408 PRO A O 1
ATOM 3259 N N . GLN A 1 409 ? -33.056 -15.915 59.398 1.00 40.06 409 GLN A N 1
ATOM 3260 C CA . GLN A 1 409 ? -33.623 -17.266 59.450 1.00 40.06 409 GLN A CA 1
ATOM 3261 C C . GLN A 1 409 ? -32.570 -18.385 59.353 1.00 40.06 409 GLN A C 1
ATOM 3263 O O . GLN A 1 409 ? -32.901 -19.540 59.594 1.00 40.06 409 GLN A O 1
ATOM 3268 N N . GLY A 1 410 ? -31.308 -18.063 59.033 1.00 40.91 410 GLY A N 1
ATOM 3269 C CA . GLY A 1 410 ? -30.227 -19.043 58.828 1.00 40.91 410 GLY A CA 1
ATOM 3270 C C . GLY A 1 410 ? -28.991 -18.840 59.711 1.00 40.91 410 GLY A C 1
ATOM 3271 O O . GLY A 1 410 ? -27.918 -19.350 59.391 1.00 40.91 410 GLY A O 1
ATOM 3272 N N . ASN A 1 411 ? -29.105 -18.059 60.786 1.00 40.47 411 ASN A N 1
ATOM 3273 C CA . ASN A 1 411 ? -27.962 -17.636 61.590 1.00 40.47 411 ASN A CA 1
ATOM 3274 C C . ASN A 1 411 ? -27.454 -18.763 62.530 1.00 40.47 411 ASN A C 1
ATOM 3276 O O . ASN A 1 411 ? -28.184 -19.148 63.446 1.00 40.47 411 ASN A O 1
ATOM 3280 N N . PRO A 1 412 ? -26.198 -19.249 62.416 1.00 34.34 412 PRO A N 1
ATOM 3281 C CA . PRO A 1 412 ? -25.610 -20.179 63.392 1.00 34.34 412 PRO A CA 1
ATOM 3282 C C . PRO A 1 412 ? -25.419 -19.555 64.790 1.00 34.34 412 PRO A C 1
ATOM 3284 O O . PRO A 1 412 ? -25.209 -20.268 65.767 1.00 34.34 412 PRO A O 1
ATOM 3287 N N . LEU A 1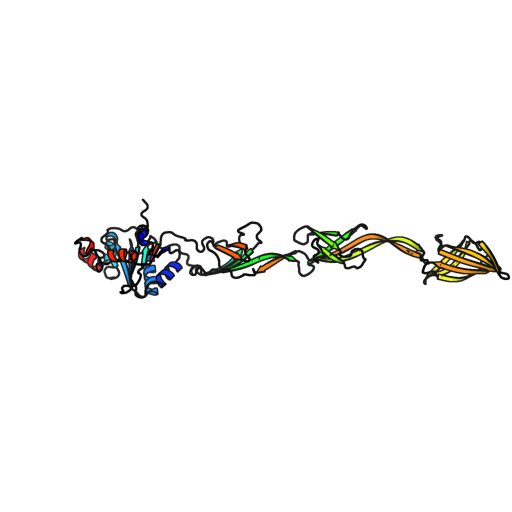 413 ? -25.538 -18.228 64.909 1.00 34.59 413 LEU A N 1
ATOM 3288 C CA . LEU A 1 413 ? -25.549 -17.485 66.170 1.00 34.59 413 LEU A CA 1
ATOM 3289 C C . LEU A 1 413 ? -26.958 -17.303 66.755 1.00 34.59 413 LEU A C 1
ATOM 3291 O O . LEU A 1 413 ? -27.075 -16.695 67.820 1.00 34.59 413 LEU A O 1
ATOM 3295 N N . ALA A 1 414 ? -28.015 -17.840 66.132 1.00 39.75 414 ALA A N 1
ATOM 3296 C CA . ALA A 1 414 ? -29.381 -17.781 66.667 1.00 39.75 414 ALA A CA 1
ATOM 3297 C C . ALA A 1 414 ? -29.492 -18.383 68.086 1.00 39.75 414 ALA A C 1
ATOM 3299 O O . ALA A 1 414 ? -30.351 -17.974 68.863 1.00 39.75 414 ALA A O 1
ATOM 3300 N N . GLY A 1 415 ? -28.574 -19.285 68.460 1.00 36.78 415 GLY A N 1
ATOM 3301 C CA . GLY A 1 415 ? -28.458 -19.843 69.812 1.00 36.78 415 GLY A CA 1
ATOM 3302 C C . GLY A 1 415 ? -27.583 -19.052 70.797 1.00 36.78 415 GLY A C 1
ATOM 3303 O O . GLY A 1 415 ? -27.459 -19.467 71.943 1.00 36.78 415 GLY A O 1
ATOM 3304 N N . THR A 1 416 ? -26.957 -17.937 70.396 1.00 42.44 416 THR A N 1
ATOM 3305 C CA . THR A 1 416 ? -25.977 -17.212 71.242 1.00 42.44 416 THR A CA 1
ATOM 3306 C C . THR A 1 416 ? -26.564 -16.068 72.069 1.00 42.44 416 THR A C 1
ATOM 3308 O O . THR A 1 416 ? -25.845 -15.454 72.852 1.00 42.44 416 THR A O 1
ATOM 3311 N N . GLY A 1 417 ? -27.856 -15.761 71.911 1.00 37.69 417 GLY A N 1
ATOM 3312 C CA . GLY A 1 417 ? -28.541 -14.754 72.730 1.00 37.69 417 GLY A CA 1
ATOM 3313 C C . GLY A 1 417 ? -28.095 -13.301 72.515 1.00 37.69 417 GLY A C 1
ATOM 3314 O O . GLY A 1 417 ? -28.496 -12.438 73.290 1.00 37.69 417 GLY A O 1
ATOM 3315 N N . ARG A 1 418 ? -27.298 -12.993 71.481 1.00 39.41 418 ARG A N 1
ATOM 3316 C CA . ARG A 1 418 ? -26.926 -11.606 71.154 1.00 39.41 418 ARG A CA 1
ATOM 3317 C C . ARG A 1 418 ? -28.114 -10.844 70.553 1.00 39.41 418 ARG A C 1
ATOM 3319 O O . ARG A 1 418 ? -28.724 -11.325 69.600 1.00 39.41 418 ARG A O 1
ATOM 3326 N N . GLU A 1 419 ? -28.396 -9.646 71.076 1.00 43.56 419 GLU A N 1
ATOM 3327 C CA . GLU A 1 419 ? -29.409 -8.685 70.575 1.00 43.56 419 GLU A CA 1
ATOM 3328 C C . GLU A 1 419 ? -29.304 -8.465 69.060 1.00 43.56 419 GLU A C 1
ATOM 3330 O O . GLU A 1 419 ? -30.307 -8.397 68.353 1.00 43.56 419 GLU A O 1
ATOM 3335 N N . GLU A 1 420 ? -28.069 -8.465 68.560 1.00 37.25 420 GLU A N 1
ATOM 3336 C CA . GLU A 1 420 ? -27.727 -8.346 67.151 1.00 37.25 420 GLU A CA 1
ATOM 3337 C C . GLU A 1 420 ? -28.520 -9.345 66.294 1.00 37.25 420 GLU A C 1
ATOM 3339 O O . GLU A 1 420 ? -29.093 -8.935 65.306 1.00 37.25 420 GLU A O 1
ATOM 3344 N N . ALA A 1 421 ? -28.711 -10.611 66.672 1.00 36.41 421 ALA A N 1
ATOM 3345 C CA . ALA A 1 421 ? -29.389 -11.594 65.810 1.00 36.41 421 ALA A CA 1
ATOM 3346 C C . ALA A 1 421 ? -30.885 -11.306 65.518 1.00 36.41 421 ALA A C 1
ATOM 3348 O O . ALA A 1 421 ? -31.461 -11.944 64.637 1.00 36.41 421 ALA A O 1
ATOM 3349 N N . LYS A 1 422 ? -31.527 -10.367 66.228 1.00 41.31 422 LYS A N 1
ATOM 3350 C CA . LYS A 1 422 ? -32.976 -10.101 66.136 1.00 41.31 422 LYS A CA 1
ATOM 3351 C C . LYS A 1 422 ? -33.364 -8.911 65.243 1.00 41.31 422 LYS A C 1
ATOM 3353 O O . LYS A 1 422 ? -34.550 -8.735 64.981 1.00 41.31 422 LYS A O 1
ATOM 3358 N N . VAL A 1 423 ? -32.413 -8.088 64.787 1.00 50.91 423 VAL A N 1
ATOM 3359 C CA . VAL A 1 423 ? -32.708 -6.695 64.355 1.00 50.91 423 VAL A CA 1
ATOM 3360 C C . VAL A 1 423 ? -32.280 -6.374 62.911 1.00 50.91 423 VAL A C 1
ATOM 3362 O O . VAL A 1 423 ? -32.397 -5.235 62.475 1.00 50.91 423 VAL A O 1
ATOM 3365 N N . TRP A 1 424 ? -31.774 -7.338 62.131 1.00 58.00 424 TRP A N 1
ATOM 3366 C CA . TRP A 1 424 ? -30.823 -6.956 61.077 1.00 58.00 424 TRP A CA 1
ATOM 3367 C C . TRP A 1 424 ? -31.355 -6.114 59.924 1.00 58.00 424 TRP A C 1
ATOM 3369 O O . TRP A 1 424 ? -30.635 -5.194 59.571 1.00 58.00 424 TRP A O 1
ATOM 3379 N N . PHE A 1 425 ? -32.583 -6.271 59.417 1.00 72.38 425 PHE A N 1
ATOM 3380 C CA . PHE A 1 425 ? -33.147 -5.308 58.452 1.00 72.38 425 PHE A CA 1
ATOM 3381 C C . PHE A 1 425 ? -34.668 -5.214 58.600 1.00 72.38 425 PHE A C 1
ATOM 3383 O O . PHE A 1 425 ? -35.387 -6.154 58.262 1.00 72.38 425 PHE A O 1
ATOM 3390 N N . LYS A 1 426 ? -35.176 -4.092 59.120 1.00 79.38 426 LYS A N 1
ATOM 3391 C CA . LYS A 1 426 ? -36.617 -3.899 59.357 1.00 79.38 426 LYS A CA 1
ATOM 3392 C C . LYS A 1 426 ? -37.294 -3.346 58.100 1.00 79.38 426 LYS A C 1
ATOM 3394 O O . LYS A 1 426 ? -36.720 -2.447 57.486 1.00 79.38 426 LYS A O 1
ATOM 3399 N N . PRO A 1 427 ? -38.494 -3.815 57.702 1.00 88.12 427 PRO A N 1
ATOM 3400 C CA . PRO A 1 427 ? -39.256 -3.155 56.646 1.00 88.12 427 PRO A CA 1
ATOM 3401 C C . PRO A 1 427 ? -39.419 -1.668 56.964 1.00 88.12 427 PRO A C 1
ATOM 3403 O O . PRO A 1 427 ? -39.758 -1.315 58.095 1.00 88.12 427 PRO A O 1
ATOM 3406 N N . LEU A 1 428 ? -39.197 -0.793 55.978 1.00 86.75 428 LEU A N 1
ATOM 3407 C CA . LEU A 1 428 ? -39.254 0.659 56.182 1.00 86.75 428 LEU A CA 1
ATOM 3408 C C . LEU A 1 428 ? -40.576 1.080 56.831 1.00 86.75 428 LEU A C 1
ATOM 3410 O O . LEU A 1 428 ? -40.580 1.879 57.761 1.00 86.75 428 LEU A O 1
ATOM 3414 N N . ARG A 1 429 ? -41.688 0.469 56.405 1.00 87.94 429 ARG A N 1
ATOM 3415 C CA . ARG A 1 429 ? -43.019 0.687 56.981 1.00 87.94 429 ARG A CA 1
ATOM 3416 C C . ARG A 1 429 ? -43.049 0.540 58.500 1.00 87.94 429 ARG A C 1
ATOM 3418 O O . ARG A 1 429 ? -43.580 1.413 59.187 1.00 87.94 429 ARG A O 1
ATOM 3425 N N . ASP A 1 430 ? -42.502 -0.566 58.989 1.00 87.00 430 ASP A N 1
ATOM 3426 C CA . ASP A 1 430 ? -42.564 -0.949 60.394 1.00 87.00 430 ASP A CA 1
ATOM 3427 C C . ASP A 1 430 ? -41.581 -0.085 61.203 1.00 87.00 430 ASP A C 1
ATOM 3429 O O . ASP A 1 430 ? -41.924 0.410 62.274 1.00 87.00 430 ASP A O 1
ATOM 3433 N N . TRP A 1 431 ? -40.404 0.212 60.637 1.00 88.56 431 TRP A N 1
ATOM 3434 C CA . TRP A 1 431 ? -39.425 1.128 61.233 1.00 88.56 431 TRP A CA 1
ATOM 3435 C C . TRP A 1 431 ? -39.965 2.562 61.388 1.00 88.56 431 TRP A C 1
ATOM 3437 O O . TRP A 1 431 ? -39.774 3.178 62.437 1.00 88.56 431 TRP A O 1
ATOM 3447 N N . CYS A 1 432 ? -40.680 3.088 60.383 1.00 87.94 432 CYS A N 1
ATOM 3448 C CA . CYS A 1 432 ? -41.320 4.407 60.460 1.00 87.94 432 CYS A CA 1
ATOM 3449 C C . CYS A 1 432 ? -42.435 4.428 61.514 1.00 87.94 432 CYS A C 1
ATOM 3451 O O . CYS A 1 432 ? -42.523 5.372 62.297 1.00 87.94 432 CYS A O 1
ATOM 3453 N N . ALA A 1 433 ? -43.262 3.374 61.563 1.00 87.38 433 ALA A N 1
ATOM 3454 C CA . ALA A 1 433 ? -44.358 3.264 62.524 1.00 87.38 433 ALA A CA 1
ATOM 3455 C C . ALA A 1 433 ? -43.862 3.293 63.979 1.00 87.38 433 ALA A C 1
ATOM 3457 O O . ALA A 1 433 ? -44.419 4.018 64.798 1.00 87.38 433 ALA A O 1
ATOM 3458 N N . GLU A 1 434 ? -42.778 2.579 64.286 1.00 87.44 434 GLU A N 1
ATOM 3459 C CA . GLU A 1 434 ? -42.173 2.567 65.627 1.00 87.44 434 GLU A CA 1
ATOM 3460 C C . GLU A 1 434 ? -41.613 3.924 66.066 1.00 87.44 434 GLU A C 1
ATOM 3462 O O . GLU A 1 434 ? -41.514 4.194 67.260 1.00 87.44 434 GLU A O 1
ATOM 3467 N N . ARG A 1 435 ? -41.250 4.785 65.111 1.00 86.38 435 ARG A N 1
ATOM 3468 C CA . ARG A 1 435 ? -40.690 6.120 65.365 1.00 86.38 435 ARG A CA 1
ATOM 3469 C C . ARG A 1 435 ? -41.723 7.244 65.245 1.00 86.38 435 ARG A C 1
ATOM 3471 O O . ARG A 1 435 ? -41.350 8.409 65.353 1.00 86.38 435 ARG A O 1
ATOM 3478 N N . GLY A 1 436 ? -43.000 6.910 65.035 1.00 85.06 436 GLY A N 1
ATOM 3479 C CA . GLY A 1 436 ? -44.081 7.890 64.883 1.00 85.06 436 GLY A CA 1
ATOM 3480 C C . GLY A 1 436 ? -43.943 8.777 63.640 1.00 85.06 436 GLY A C 1
ATOM 3481 O O . GLY A 1 436 ? -44.434 9.904 63.642 1.00 85.06 436 GLY A O 1
ATOM 3482 N N . LEU A 1 437 ? -43.241 8.286 62.614 1.00 82.81 437 LEU A N 1
ATOM 3483 C CA . LEU A 1 437 ? -43.041 8.953 61.324 1.00 82.81 437 LEU A CA 1
ATOM 3484 C C . LEU A 1 437 ? -44.070 8.491 60.301 1.00 82.81 437 LEU A C 1
ATOM 3486 O O . LEU A 1 437 ? -44.669 7.405 60.503 1.00 82.81 437 LEU A O 1
#

Foldseek 3Di:
DPPAKPVVPQDPVNPVFKDKDFQQAPLSLLVVLLPAAAQKEKEKEAQDCAPQLVVSQVSSCVRRVHYYAYEHEPLHLVVCCVPCLVPQRYWYFPHNGDDLQHIKMWIGHDDDPPGWIKMKIFNCSHDPDPHDPCFWDWDKAWWAFPDPPAFTKIWTWIDGLSVLFIWTWMKGKDKDWDPFQPDKDKDWWFLPDPQKDWDAQPPDIFIWGFPPPPPVPPFTFIAGPVRDGWFTKGKDFDKDFPDWDFPPVQWDKDKDKDQADDDQQDKDWDARPNDIFIKGWHPWDFDDDDDQWTKIKTFIAGPVRHTFWIFIWTDHPRMTITTTIGTDIDTDIDGGIMMMMTRTGGIDIDMDTAPQGGFRQDALQWGATPNGITHDPPCRHRPPRDDDGIMMMIGPDVSVVVVLLQDLVNHPCPVVPDPSSPRGIGRSNVVCVVVVD

pLDDT: mean 81.83, std 16.42, range [28.19, 97.75]

Secondary structure (DSSP, 8-state):
-----GGGG--GGGTTT-EEEE--SHHHHHHHHHHSPTTPEEEEE-SS--HHHHHHHHHHHHHH---EEEEEEHHHHHHHTTTTTT-TTEEEES-S---GGG-EEEEEPSS-TT---EEEESGGGTSPP------EEEEEEEPEESSTTPPPEEEEEEEETTTT--EEEEEEEEEEE-SS--EEEEEEEETT--SEEEEE-SSSEEEEEEETTTSS-SSEEEEETT--EEEEEEEEEEEEEEEEEE-GGG-EEEEEEEE-S-STT-EEEEEETTEEEEEEEEEEEEEEEETTEEEEEEEEEETT--EEEEEEEEEETTEEEEEEEE-PEEEEEEEEEEEEEEEE--EEEEEEE-TT-SEEPBTTTEEEETTEEEE-TT-TTTTS---SS-EEEE-TTHHHHHHHHH-TTS-TTTTS--GGGG-S-EEHHHHHHHTT-

Radius of gyration: 54.16 Å; chains: 1; bounding box: 101×38×157 Å

Organism: NCBI:txid540988

Sequence (437 aa):
SVQGSILSGISPADRDVVKKSVLSSLADLRSFYARQPRGSTLWFFVPEVSVWTQTLAQEFRAKNGGQERFVVPEGTARSYCSLYRSDSRFHVMPRDTLSKEQAFAVIYPPSGDTQKGAVMAGRYLVDRPDWQETDYLSFTTPLSPTQEGLPEARALVWGYISQANLKARVEFKEWTLSSWANLSFTLDQEASWDGVFSRDAGRGEESFYLDGFPDGSSPYTVRDTAGRDRGTAQVVANKELVGYELDQNAGASFDTGVWANEINGLRFGVWVKGKYEYFTAYDCSWTKRVELTDIYACKYKDDQGRYRGSGAIGAWWRYRHVTGTVYPLVPQYEVKGYSVYVSLKGWQETWYYASDNDRPVEPGGYVTAEGKRYRIPGLEGYLQPTGKDLEVAEGDPYVSYITRSLSPQGNPLAGTGREEAKVWFKPLRDWCAERGL